Protein AF-0000000084686249 (afdb_homodimer)

Structure (mmCIF, N/CA/C/O backbone):
data_AF-0000000084686249-model_v1
#
loop_
_entity.id
_entity.type
_entity.pdbx_description
1 polymer '2-dehydropantoate 2-reductase'
#
loop_
_atom_site.group_PDB
_atom_site.id
_atom_site.type_symbol
_atom_site.label_atom_id
_atom_site.label_alt_id
_atom_site.label_comp_id
_atom_site.label_asym_id
_atom_site.label_entity_id
_atom_site.label_seq_id
_atom_site.pdbx_PDB_ins_code
_atom_site.Cartn_x
_atom_site.Cartn_y
_atom_site.Cartn_z
_atom_site.occupancy
_atom_site.B_iso_or_equiv
_atom_site.auth_seq_id
_atom_site.auth_comp_id
_atom_site.auth_asym_id
_atom_site.auth_atom_id
_atom_site.pdbx_PDB_model_num
ATOM 1 N N . MET A 1 1 ? 4.559 -44.531 -16.328 1 97.12 1 MET A N 1
ATOM 2 C CA . MET A 1 1 ? 3.85 -43.531 -17.141 1 97.12 1 MET A CA 1
ATOM 3 C C . MET A 1 1 ? 4.832 -42.594 -17.812 1 97.12 1 MET A C 1
ATOM 5 O O . MET A 1 1 ? 6.004 -42.531 -17.453 1 97.12 1 MET A O 1
ATOM 9 N N . ASN A 1 2 ? 4.344 -41.938 -18.828 1 98.12 2 ASN A N 1
ATOM 10 C CA . ASN A 1 2 ? 5.156 -41 -19.578 1 98.12 2 ASN A CA 1
ATOM 11 C C . ASN A 1 2 ? 4.703 -39.562 -19.344 1 98.12 2 ASN A C 1
ATOM 13 O O . ASN A 1 2 ? 3.553 -39.188 -19.609 1 98.12 2 ASN A O 1
ATOM 17 N N . PHE A 1 3 ? 5.68 -38.75 -18.844 1 98.69 3 PHE A N 1
ATOM 18 C CA . PHE A 1 3 ? 5.359 -37.375 -18.453 1 98.69 3 PHE A CA 1
ATOM 19 C C . PHE A 1 3 ? 6.156 -36.375 -19.281 1 98.69 3 PHE A C 1
ATOM 21 O O . PHE A 1 3 ? 7.289 -36.656 -19.672 1 98.69 3 PHE A O 1
ATOM 28 N N . ALA A 1 4 ? 5.578 -35.25 -19.531 1 98.75 4 ALA A N 1
ATOM 29 C CA . ALA A 1 4 ? 6.289 -34.062 -19.922 1 98.75 4 ALA A CA 1
ATOM 30 C C . ALA A 1 4 ? 6.098 -32.938 -18.891 1 98.75 4 ALA A C 1
ATOM 32 O O . ALA A 1 4 ? 4.973 -32.656 -18.484 1 98.75 4 ALA A O 1
ATOM 33 N N . ILE A 1 5 ? 7.164 -32.375 -18.422 1 98.81 5 ILE A N 1
ATOM 34 C CA . ILE A 1 5 ? 7.125 -31.234 -17.531 1 98.81 5 ILE A CA 1
ATOM 35 C C . ILE A 1 5 ? 7.391 -29.953 -18.312 1 98.81 5 ILE A C 1
ATOM 37 O O . ILE A 1 5 ? 8.531 -29.672 -18.672 1 98.81 5 ILE A O 1
ATOM 41 N N . ILE A 1 6 ? 6.312 -29.188 -18.531 1 98.69 6 ILE A N 1
ATOM 42 C CA . ILE A 1 6 ? 6.426 -27.938 -19.281 1 98.69 6 ILE A CA 1
ATOM 43 C C . ILE A 1 6 ? 6.758 -26.797 -18.328 1 98.69 6 ILE A C 1
ATOM 45 O O . ILE A 1 6 ? 5.898 -26.359 -17.562 1 98.69 6 ILE A O 1
ATOM 49 N N . GLY A 1 7 ? 7.93 -26.297 -18.422 1 97.25 7 GLY A N 1
ATOM 50 C CA . GLY A 1 7 ? 8.438 -25.359 -17.422 1 97.25 7 GLY A CA 1
ATOM 51 C C . GLY A 1 7 ? 9.211 -26.031 -16.312 1 97.25 7 GLY A C 1
ATOM 52 O O . GLY A 1 7 ? 8.773 -26.047 -15.164 1 97.25 7 GLY A O 1
ATOM 53 N N . ALA A 1 8 ? 10.367 -26.469 -16.672 1 96.75 8 ALA A N 1
ATOM 54 C CA . ALA A 1 8 ? 11.203 -27.188 -15.703 1 96.75 8 ALA A CA 1
ATOM 55 C C . ALA A 1 8 ? 12.016 -26.219 -14.852 1 96.75 8 ALA A C 1
ATOM 57 O O . ALA A 1 8 ? 13.25 -26.25 -14.875 1 96.75 8 ALA A O 1
ATOM 58 N N . GLY A 1 9 ? 11.328 -25.469 -14.07 1 95.06 9 GLY A N 1
ATOM 59 C CA . GLY A 1 9 ? 11.961 -24.641 -13.055 1 95.06 9 GLY A CA 1
ATOM 60 C C . GLY A 1 9 ? 12.141 -25.359 -11.734 1 95.06 9 GLY A C 1
ATOM 61 O O . GLY A 1 9 ? 12.438 -26.562 -11.703 1 95.06 9 GLY A O 1
ATOM 62 N N . GLY A 1 10 ? 12.055 -24.625 -10.625 1 94.25 10 GLY A N 1
ATOM 63 C CA . GLY A 1 10 ? 12.211 -25.25 -9.32 1 94.25 10 GLY A CA 1
ATOM 64 C C . GLY A 1 10 ? 11.203 -26.344 -9.047 1 94.25 10 GLY A C 1
ATOM 65 O O . GLY A 1 10 ? 11.578 -27.484 -8.805 1 94.25 10 GLY A O 1
ATOM 66 N N . ILE A 1 11 ? 9.961 -26.016 -9.211 1 95.38 11 ILE A N 1
ATOM 67 C CA . ILE A 1 11 ? 8.867 -26.938 -8.914 1 95.38 11 ILE A CA 1
ATOM 68 C C . ILE A 1 11 ? 8.883 -28.078 -9.914 1 95.38 11 ILE A C 1
ATOM 70 O O . ILE A 1 11 ? 8.852 -29.25 -9.523 1 95.38 11 ILE A O 1
ATOM 74 N N . GLY A 1 12 ? 9.008 -27.766 -11.125 1 97.94 12 GLY A N 1
ATOM 75 C CA . GLY A 1 12 ? 9 -28.797 -12.164 1 97.94 12 GLY A CA 1
ATOM 76 C C . GLY A 1 12 ? 10.141 -29.781 -12.023 1 97.94 12 GLY A C 1
ATOM 77 O O . GLY A 1 12 ? 9.938 -31 -12.164 1 97.94 12 GLY A O 1
ATOM 78 N N . CYS A 1 13 ? 11.273 -29.281 -11.695 1 98.25 13 CYS A N 1
ATOM 79 C CA . CYS A 1 13 ? 12.445 -30.141 -11.578 1 98.25 13 CYS A CA 1
ATOM 80 C C . CYS A 1 13 ? 12.328 -31.062 -10.367 1 98.25 13 CYS A C 1
ATOM 82 O O . CYS A 1 13 ? 12.766 -32.219 -10.414 1 98.25 13 CYS A O 1
ATOM 84 N N . TYR A 1 14 ? 11.773 -30.547 -9.32 1 97.94 14 TYR A N 1
ATOM 85 C CA . TYR A 1 14 ? 11.602 -31.391 -8.141 1 97.94 14 TYR A CA 1
ATOM 86 C C . TYR A 1 14 ? 10.695 -32.562 -8.445 1 97.94 14 TYR A C 1
ATOM 88 O O . TYR A 1 14 ? 11.055 -33.719 -8.18 1 97.94 14 TYR A O 1
ATOM 96 N N . TYR A 1 15 ? 9.586 -32.312 -8.992 1 98.44 15 TYR A N 1
ATOM 97 C CA . TYR A 1 15 ? 8.641 -33.375 -9.273 1 98.44 15 TYR A CA 1
ATOM 98 C C . TYR A 1 15 ? 9.18 -34.312 -10.352 1 98.44 15 TYR A C 1
ATOM 100 O O . TYR A 1 15 ? 8.953 -35.531 -10.289 1 98.44 15 TYR A O 1
ATOM 108 N N . ALA A 1 16 ? 9.875 -33.75 -11.336 1 98.69 16 ALA A N 1
ATOM 109 C CA . ALA A 1 16 ? 10.516 -34.594 -12.344 1 98.69 16 ALA A CA 1
ATOM 110 C C . ALA A 1 16 ? 11.5 -35.562 -11.711 1 98.69 16 ALA A C 1
ATOM 112 O O . ALA A 1 16 ? 11.508 -36.75 -12.039 1 98.69 16 ALA A O 1
ATOM 113 N N . ALA A 1 17 ? 12.297 -35.062 -10.828 1 98.62 17 ALA A N 1
ATOM 114 C CA . ALA A 1 17 ? 13.305 -35.875 -10.164 1 98.62 17 ALA A CA 1
ATOM 115 C C . ALA A 1 17 ? 12.656 -37.031 -9.414 1 98.62 17 ALA A C 1
ATOM 117 O O . ALA A 1 17 ? 13.125 -38.188 -9.492 1 98.62 17 ALA A O 1
ATOM 118 N N . ARG A 1 18 ? 11.609 -36.75 -8.703 1 98.56 18 ARG A N 1
ATOM 119 C CA . ARG A 1 18 ? 10.883 -37.781 -7.957 1 98.56 18 ARG A CA 1
ATOM 120 C C . ARG A 1 18 ? 10.328 -38.844 -8.898 1 98.56 18 ARG A C 1
ATOM 122 O O . ARG A 1 18 ? 10.453 -40.031 -8.633 1 98.56 18 ARG A O 1
ATOM 129 N N . LEU A 1 19 ? 9.742 -38.438 -9.969 1 98.69 19 LEU A N 1
ATOM 130 C CA . LEU A 1 19 ? 9.133 -39.344 -10.922 1 98.69 19 LEU A CA 1
ATOM 131 C C . LEU A 1 19 ? 10.188 -40.219 -11.609 1 98.69 19 LEU A C 1
ATOM 133 O O . LEU A 1 19 ? 10.008 -41.406 -11.773 1 98.69 19 LEU A O 1
ATOM 137 N N . ILE A 1 20 ? 11.273 -39.562 -11.984 1 98.62 20 ILE A N 1
ATOM 138 C CA . ILE A 1 20 ? 12.367 -40.281 -12.641 1 98.62 20 ILE A CA 1
ATOM 139 C C . ILE A 1 20 ? 12.922 -41.344 -11.688 1 98.62 20 ILE A C 1
ATOM 141 O O . ILE A 1 20 ? 13.141 -42.5 -12.094 1 98.62 20 ILE A O 1
ATOM 145 N N . GLN A 1 21 ? 13.062 -40.938 -10.5 1 97.5 21 GLN A N 1
ATOM 146 C CA . GLN A 1 21 ? 13.586 -41.875 -9.508 1 97.5 21 GLN A CA 1
ATOM 147 C C . GLN A 1 21 ? 12.648 -43.062 -9.32 1 97.5 21 GLN A C 1
ATOM 149 O O . GLN A 1 21 ? 13.086 -44.156 -9.008 1 97.5 21 GLN A O 1
ATOM 154 N N . ALA A 1 22 ? 11.398 -42.875 -9.453 1 97.75 22 ALA A N 1
ATOM 155 C CA . ALA A 1 22 ? 10.398 -43.906 -9.305 1 97.75 22 ALA A CA 1
ATOM 156 C C . ALA A 1 22 ? 10.312 -44.781 -10.57 1 97.75 22 ALA A C 1
ATOM 158 O O . ALA A 1 22 ? 9.531 -45.719 -10.633 1 97.75 22 ALA A O 1
ATOM 159 N N . GLY A 1 23 ? 11.062 -44.406 -11.609 1 97.81 23 GLY A N 1
ATOM 160 C CA . GLY A 1 23 ? 11.141 -45.25 -12.805 1 97.81 23 GLY A CA 1
ATOM 161 C C . GLY A 1 23 ? 10.227 -44.75 -13.914 1 97.81 23 GLY A C 1
ATOM 162 O O . GLY A 1 23 ? 10.078 -45.438 -14.938 1 97.81 23 GLY A O 1
ATOM 163 N N . GLU A 1 24 ? 9.633 -43.625 -13.727 1 98.38 24 GLU A N 1
ATOM 164 C CA . GLU A 1 24 ? 8.75 -43.094 -14.758 1 98.38 24 GLU A CA 1
ATOM 165 C C . GLU A 1 24 ? 9.555 -42.406 -15.859 1 98.38 24 GLU A C 1
ATOM 167 O O . GLU A 1 24 ? 10.703 -42 -15.641 1 98.38 24 GLU A O 1
ATOM 172 N N . SER A 1 25 ? 9.023 -42.344 -17.016 1 98.38 25 SER A N 1
ATOM 173 C CA . SER A 1 25 ? 9.625 -41.625 -18.141 1 98.38 25 SER A CA 1
ATOM 174 C C . SER A 1 25 ? 9.227 -40.156 -18.109 1 98.38 25 SER A C 1
ATOM 176 O O . SER A 1 25 ? 8.039 -39.812 -18.125 1 98.38 25 SER A O 1
ATOM 178 N N . VAL A 1 26 ? 10.25 -39.281 -18.031 1 98.81 26 VAL A N 1
ATOM 179 C CA . VAL A 1 26 ? 9.961 -37.844 -17.906 1 98.81 26 VAL A CA 1
ATOM 180 C C . VAL A 1 26 ? 10.797 -37.062 -18.906 1 98.81 26 VAL A C 1
ATOM 182 O O . VAL A 1 26 ? 12.008 -37.25 -19.016 1 98.81 26 VAL A O 1
ATOM 185 N N . THR A 1 27 ? 10.156 -36.219 -19.672 1 98.75 27 THR A N 1
ATOM 186 C CA . THR A 1 27 ? 10.836 -35.188 -20.469 1 98.75 27 THR A CA 1
ATOM 187 C C . THR A 1 27 ? 10.68 -33.812 -19.844 1 98.75 27 THR A C 1
ATOM 189 O O . THR A 1 27 ? 9.57 -33.406 -19.516 1 98.75 27 THR A O 1
ATOM 192 N N . LEU A 1 28 ? 11.805 -33.125 -19.672 1 98.81 28 LEU A N 1
ATOM 193 C CA . LEU A 1 28 ? 11.805 -31.781 -19.109 1 98.81 28 LEU A CA 1
ATOM 194 C C . LEU A 1 28 ? 11.891 -30.734 -20.219 1 98.81 28 LEU A C 1
ATOM 196 O O . LEU A 1 28 ? 12.773 -30.812 -21.078 1 98.81 28 LEU A O 1
ATOM 200 N N . VAL A 1 29 ? 10.961 -29.828 -20.25 1 98.81 29 VAL A N 1
ATOM 201 C CA . VAL A 1 29 ? 10.977 -28.734 -21.203 1 98.81 29 VAL A CA 1
ATOM 202 C C . VAL A 1 29 ? 11.438 -27.453 -20.516 1 98.81 29 VAL A C 1
ATOM 204 O O . VAL A 1 29 ? 10.828 -27.016 -19.547 1 98.81 29 VAL A O 1
ATOM 207 N N . ALA A 1 30 ? 12.469 -26.922 -20.969 1 98.25 30 ALA A N 1
ATOM 208 C CA . ALA A 1 30 ? 13.102 -25.75 -20.359 1 98.25 30 ALA A CA 1
ATOM 209 C C . ALA A 1 30 ? 13.727 -24.844 -21.422 1 98.25 30 ALA A C 1
ATOM 211 O O . ALA A 1 30 ? 13.492 -25.047 -22.625 1 98.25 30 ALA A O 1
ATOM 212 N N . ARG A 1 31 ? 14.328 -23.812 -21 1 96.81 31 ARG A N 1
ATOM 213 C CA . ARG A 1 31 ? 14.953 -22.875 -21.922 1 96.81 31 ARG A CA 1
ATOM 214 C C . ARG A 1 31 ? 16.219 -22.266 -21.328 1 96.81 31 ARG A C 1
ATOM 216 O O . ARG A 1 31 ? 16.516 -22.484 -20.141 1 96.81 31 ARG A O 1
ATOM 223 N N . GLY A 1 32 ? 17.031 -21.688 -22.156 1 96.56 32 GLY A N 1
ATOM 224 C CA . GLY A 1 32 ? 18.172 -20.875 -21.719 1 96.56 32 GLY A CA 1
ATOM 225 C C . GLY A 1 32 ? 19.281 -21.688 -21.094 1 96.56 32 GLY A C 1
ATOM 226 O O . GLY A 1 32 ? 19.531 -22.828 -21.5 1 96.56 32 GLY A O 1
ATOM 227 N N . ALA A 1 33 ? 19.953 -21.062 -20.109 1 97.38 33 ALA A N 1
ATOM 228 C CA . ALA A 1 33 ? 21.109 -21.656 -19.469 1 97.38 33 ALA A CA 1
ATOM 229 C C . ALA A 1 33 ? 20.734 -22.906 -18.703 1 97.38 33 ALA A C 1
ATOM 231 O O . ALA A 1 33 ? 21.516 -23.859 -18.609 1 97.38 33 ALA A O 1
ATOM 232 N N . HIS A 1 34 ? 19.562 -22.844 -18.234 1 97.62 34 HIS A N 1
ATOM 233 C CA . HIS A 1 34 ? 19.094 -23.984 -17.453 1 97.62 34 HIS A CA 1
ATOM 234 C C . HIS A 1 34 ? 18.891 -25.203 -18.344 1 97.62 34 HIS A C 1
ATOM 236 O O . HIS A 1 34 ? 19.266 -26.312 -17.953 1 97.62 34 HIS A O 1
ATOM 242 N N . LEU A 1 35 ? 18.344 -25.047 -19.531 1 98.5 35 LEU A N 1
ATOM 243 C CA . LEU A 1 35 ? 18.203 -26.125 -20.5 1 98.5 35 LEU A CA 1
ATOM 244 C C . LEU A 1 35 ? 19.578 -26.672 -20.906 1 98.5 35 LEU A C 1
ATOM 246 O O . LEU A 1 35 ? 19.781 -27.891 -20.922 1 98.5 35 LEU A O 1
ATOM 250 N N . GLN A 1 36 ? 20.422 -25.734 -21.141 1 98.56 36 GLN A N 1
ATOM 251 C CA . GLN A 1 36 ? 21.75 -26.125 -21.578 1 98.56 36 GLN A CA 1
ATOM 252 C C . GLN A 1 36 ? 22.469 -26.953 -20.516 1 98.56 36 GLN A C 1
ATOM 254 O O . GLN A 1 36 ? 23.109 -27.953 -20.812 1 98.56 36 GLN A O 1
ATOM 259 N N . ALA A 1 37 ? 22.281 -26.5 -19.344 1 98.5 37 ALA A N 1
ATOM 260 C CA . ALA A 1 37 ? 22.922 -27.203 -18.234 1 98.5 37 ALA A CA 1
ATOM 261 C C . ALA A 1 37 ? 22.359 -28.609 -18.078 1 98.5 37 ALA A C 1
ATOM 263 O O . ALA A 1 37 ? 23.109 -29.578 -17.859 1 98.5 37 ALA A O 1
ATOM 264 N N . MET A 1 38 ? 21.094 -28.766 -18.172 1 98.56 38 MET A N 1
ATOM 265 C CA . MET A 1 38 ? 20.453 -30.078 -18.016 1 98.56 38 MET A CA 1
ATOM 266 C C . MET A 1 38 ? 20.859 -31.016 -19.141 1 98.56 38 MET A C 1
ATOM 268 O O . MET A 1 38 ? 21.047 -32.219 -18.922 1 98.56 38 MET A O 1
ATOM 272 N N . GLN A 1 39 ? 21.062 -30.484 -20.312 1 98.31 39 GLN A N 1
ATOM 273 C CA . GLN A 1 39 ? 21.453 -31.297 -21.469 1 98.31 39 GLN A CA 1
ATOM 274 C C . GLN A 1 39 ? 22.922 -31.734 -21.344 1 98.31 39 GLN A C 1
ATOM 276 O O . GLN A 1 39 ? 23.281 -32.844 -21.781 1 98.31 39 GLN A O 1
ATOM 281 N N . GLY A 1 40 ? 23.703 -30.938 -20.766 1 97.88 40 GLY A N 1
ATOM 282 C CA . GLY A 1 40 ? 25.141 -31.188 -20.703 1 97.88 40 GLY A CA 1
ATOM 283 C C . GLY A 1 40 ? 25.547 -31.938 -19.453 1 97.88 40 GLY A C 1
ATOM 284 O O . GLY A 1 40 ? 26.297 -32.938 -19.531 1 97.88 40 GLY A O 1
ATOM 285 N N . GLN A 1 41 ? 25.016 -31.469 -18.297 1 97.25 41 GLN A N 1
ATOM 286 C CA . GLN A 1 41 ? 25.531 -31.938 -17.016 1 97.25 41 GLN A CA 1
ATOM 287 C C . GLN A 1 41 ? 24.469 -32.719 -16.25 1 97.25 41 GLN A C 1
ATOM 289 O O . GLN A 1 41 ? 24.766 -33.375 -15.242 1 97.25 41 GLN A O 1
ATOM 294 N N . GLY A 1 42 ? 23.312 -32.656 -16.766 1 98.38 42 GLY A N 1
ATOM 295 C CA . GLY A 1 42 ? 22.219 -33.312 -16.047 1 98.38 42 GLY A CA 1
ATOM 296 C C . GLY A 1 42 ? 21.531 -32.375 -15.055 1 98.38 42 GLY A C 1
ATOM 297 O O . GLY A 1 42 ? 21.672 -31.156 -15.148 1 98.38 42 GLY A O 1
ATOM 298 N N . LEU A 1 43 ? 20.719 -32.969 -14.227 1 98.75 43 LEU A N 1
ATOM 299 C CA . LEU A 1 43 ? 19.953 -32.219 -13.227 1 98.75 43 LEU A CA 1
ATOM 300 C C . LEU A 1 43 ? 20.312 -32.688 -11.82 1 98.75 43 LEU A C 1
ATOM 302 O O . LEU A 1 43 ? 20.453 -33.875 -11.562 1 98.75 43 LEU A O 1
ATOM 306 N N . GLU A 1 44 ? 20.609 -31.719 -11.023 1 98.69 44 GLU A N 1
ATOM 307 C CA . GLU A 1 44 ? 20.812 -31.938 -9.594 1 98.69 44 GLU A CA 1
ATOM 308 C C . GLU A 1 44 ? 19.688 -31.312 -8.773 1 98.69 44 GLU A C 1
ATOM 310 O O . GLU A 1 44 ? 19.375 -30.141 -8.945 1 98.69 44 GLU A O 1
ATOM 315 N N . VAL A 1 45 ? 19 -32.125 -7.984 1 98.25 45 VAL A N 1
ATOM 316 C CA . VAL A 1 45 ? 17.969 -31.641 -7.09 1 98.25 45 VAL A CA 1
ATOM 317 C C . VAL A 1 45 ? 18.312 -32 -5.645 1 98.25 45 VAL A C 1
ATOM 319 O O . VAL A 1 45 ? 18.531 -33.188 -5.324 1 98.25 45 VAL A O 1
ATOM 322 N N . LYS A 1 46 ? 18.375 -30.953 -4.852 1 97 46 LYS A N 1
ATOM 323 C CA . LYS A 1 46 ? 18.688 -31.141 -3.439 1 97 46 LYS A CA 1
ATOM 324 C C . LYS A 1 46 ? 17.453 -30.938 -2.57 1 97 46 LYS A C 1
ATOM 326 O O . LYS A 1 46 ? 16.75 -29.922 -2.693 1 97 46 LYS A O 1
ATOM 331 N N . HIS A 1 47 ? 17.156 -31.875 -1.763 1 95.44 47 HIS A N 1
ATOM 332 C CA . HIS A 1 47 ? 16.078 -31.906 -0.795 1 95.44 47 HIS A CA 1
ATOM 333 C C . HIS A 1 47 ? 16.391 -32.844 0.368 1 95.44 47 HIS A C 1
ATOM 335 O O . HIS A 1 47 ? 17.172 -33.781 0.215 1 95.44 47 HIS A O 1
ATOM 341 N N . ALA A 1 48 ? 15.898 -32.531 1.539 1 93.62 48 ALA A N 1
ATOM 342 C CA . ALA A 1 48 ? 16.172 -33.344 2.723 1 93.62 48 ALA A CA 1
ATOM 343 C C . ALA A 1 48 ? 15.875 -34.812 2.463 1 93.62 48 ALA A C 1
ATOM 345 O O . ALA A 1 48 ? 16.578 -35.719 2.963 1 93.62 48 ALA A O 1
ATOM 346 N N . GLU A 1 49 ? 14.906 -35.062 1.636 1 94.19 49 GLU A N 1
ATOM 347 C CA . GLU A 1 49 ? 14.469 -36.438 1.418 1 94.19 49 GLU A CA 1
ATOM 348 C C . GLU A 1 49 ? 14.727 -36.875 -0.018 1 94.19 49 GLU A C 1
ATOM 350 O O . GLU A 1 49 ? 14.156 -37.875 -0.485 1 94.19 49 GLU A O 1
ATOM 355 N N . LEU A 1 50 ? 15.5 -36.125 -0.691 1 93.38 50 LEU A N 1
ATOM 356 C CA . LEU A 1 50 ? 15.781 -36.469 -2.086 1 93.38 50 LEU A CA 1
ATOM 357 C C . LEU A 1 50 ? 17.172 -35.969 -2.488 1 93.38 50 LEU A C 1
ATOM 359 O O . LEU A 1 50 ? 17.516 -34.812 -2.281 1 93.38 50 LEU A O 1
ATOM 363 N N . VAL A 1 51 ? 17.984 -36.844 -2.928 1 93.06 51 VAL A N 1
ATOM 364 C CA . VAL A 1 51 ? 19.234 -36.469 -3.59 1 93.06 51 VAL A CA 1
ATOM 365 C C . VAL A 1 51 ? 19.219 -37 -5.023 1 93.06 51 VAL A C 1
ATOM 367 O O . VAL A 1 51 ? 19.266 -38.219 -5.254 1 93.06 51 VAL A O 1
ATOM 370 N N . PHE A 1 52 ? 19.172 -36.156 -5.906 1 97.88 52 PHE A N 1
ATOM 371 C CA . PHE A 1 52 ? 19.062 -36.5 -7.32 1 97.88 52 PHE A CA 1
ATOM 372 C C . PHE A 1 52 ? 20.172 -35.844 -8.125 1 97.88 52 PHE A C 1
ATOM 374 O O . PHE A 1 52 ? 20.328 -34.625 -8.07 1 97.88 52 PHE A O 1
ATOM 381 N N . ASN A 1 53 ? 20.922 -36.562 -8.781 1 98.12 53 ASN A N 1
ATOM 382 C CA . ASN A 1 53 ? 22 -36.062 -9.641 1 98.12 53 ASN A CA 1
ATOM 383 C C . ASN A 1 53 ? 22.266 -37.031 -10.805 1 98.12 53 ASN A C 1
ATOM 385 O O . ASN A 1 53 ? 23.047 -37.969 -10.688 1 98.12 53 ASN A O 1
ATOM 389 N N . GLN A 1 54 ? 21.641 -36.812 -11.922 1 97.69 54 GLN A N 1
ATOM 390 C CA . GLN A 1 54 ? 21.797 -37.688 -13.078 1 97.69 54 GLN A CA 1
ATOM 391 C C . GLN A 1 54 ? 21.422 -36.969 -14.375 1 97.69 54 GLN A C 1
ATOM 393 O O . GLN A 1 54 ? 20.922 -35.844 -14.344 1 97.69 54 GLN A O 1
ATOM 398 N N . GLN A 1 55 ? 21.703 -37.656 -15.438 1 98.06 55 GLN A N 1
ATOM 399 C CA . GLN A 1 55 ? 21.297 -37.188 -16.75 1 98.06 55 GLN A CA 1
ATOM 400 C C . GLN A 1 55 ? 19.781 -37.219 -16.906 1 98.06 55 GLN A C 1
ATOM 402 O O . GLN A 1 55 ? 19.109 -38.094 -16.344 1 98.06 55 GLN A O 1
ATOM 407 N N . VAL A 1 56 ? 19.234 -36.281 -17.625 1 98.69 56 VAL A N 1
ATOM 408 C CA . VAL A 1 56 ? 17.797 -36.188 -17.844 1 98.69 56 VAL A CA 1
ATOM 409 C C . VAL A 1 56 ? 17.516 -35.906 -19.312 1 98.69 56 VAL A C 1
ATOM 411 O O . VAL A 1 56 ? 18.406 -35.406 -20.031 1 98.69 56 VAL A O 1
ATOM 414 N N . SER A 1 57 ? 16.375 -36.25 -19.734 1 98.5 57 SER A N 1
ATOM 415 C CA . SER A 1 57 ? 15.891 -35.812 -21.047 1 98.5 57 SER A CA 1
ATOM 416 C C . SER A 1 57 ? 15.32 -34.406 -20.984 1 98.5 57 SER A C 1
ATOM 418 O O . SER A 1 57 ? 14.25 -34.188 -20.406 1 98.5 57 SER A O 1
ATOM 420 N N . ALA A 1 58 ? 16.031 -33.438 -21.531 1 98.75 58 ALA A N 1
ATOM 421 C CA . ALA A 1 58 ? 15.617 -32.031 -21.516 1 98.75 58 ALA A CA 1
ATOM 422 C C . ALA A 1 58 ? 15.625 -31.438 -22.922 1 98.75 58 ALA A C 1
ATOM 424 O O . ALA A 1 58 ? 16.547 -31.688 -23.703 1 98.75 58 ALA A O 1
ATOM 425 N N . VAL A 1 59 ? 14.594 -30.734 -23.266 1 98.69 59 VAL A N 1
ATOM 426 C CA . VAL A 1 59 ? 14.508 -30.156 -24.609 1 98.69 59 VAL A CA 1
ATOM 427 C C . VAL A 1 59 ? 13.828 -28.797 -24.547 1 98.69 59 VAL A C 1
ATOM 429 O O . VAL A 1 59 ? 13.219 -28.453 -23.531 1 98.69 59 VAL A O 1
ATOM 432 N N . SER A 1 60 ? 13.938 -28.016 -25.578 1 98.62 60 SER A N 1
ATOM 433 C CA . SER A 1 60 ? 13.195 -26.766 -25.703 1 98.62 60 SER A CA 1
ATOM 434 C C . SER A 1 60 ? 11.734 -27.016 -26.062 1 98.62 60 SER A C 1
ATOM 436 O O . SER A 1 60 ? 11.383 -28.094 -26.531 1 98.62 60 SER A O 1
ATOM 438 N N . LEU A 1 61 ? 10.914 -26.031 -25.828 1 98.5 61 LEU 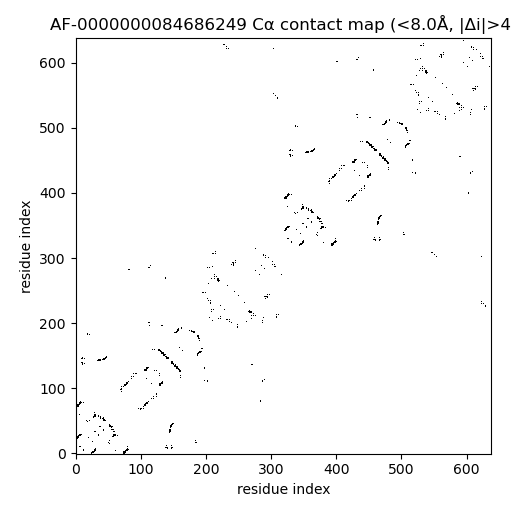A N 1
ATOM 439 C CA . LEU A 1 61 ? 9.492 -26.172 -26.125 1 98.5 61 LEU A CA 1
ATOM 440 C C . LEU A 1 61 ? 9.266 -26.438 -27.594 1 98.5 61 LEU A C 1
ATOM 442 O O . LEU A 1 61 ? 8.477 -27.328 -27.969 1 98.5 61 LEU A O 1
ATOM 446 N N . ASP A 1 62 ? 9.969 -25.734 -28.438 1 97.88 62 ASP A N 1
ATOM 447 C CA . ASP A 1 62 ? 9.836 -25.906 -29.875 1 97.88 62 ASP A CA 1
ATOM 448 C C . ASP A 1 62 ? 10.227 -27.328 -30.281 1 97.88 62 ASP A C 1
ATOM 450 O O . ASP A 1 62 ? 9.523 -27.969 -31.062 1 97.88 62 ASP A O 1
ATOM 454 N N . LYS A 1 63 ? 11.328 -27.719 -29.781 1 98.19 63 LYS A N 1
ATOM 455 C CA . LYS A 1 63 ? 11.797 -29.062 -30.109 1 98.19 63 LYS A CA 1
ATOM 456 C C . LYS A 1 63 ? 10.828 -30.125 -29.594 1 98.19 63 LYS A C 1
ATOM 458 O O . LYS A 1 63 ? 10.633 -31.156 -30.234 1 98.19 63 LYS A O 1
ATOM 463 N N . TRP A 1 64 ? 10.32 -29.906 -28.453 1 98.25 64 TRP A N 1
ATOM 464 C CA . TRP A 1 64 ? 9.352 -30.844 -27.891 1 98.25 64 TRP A CA 1
ATOM 465 C C . TRP A 1 64 ? 8.141 -30.984 -28.797 1 98.25 64 TRP A C 1
ATOM 467 O O . TRP A 1 64 ? 7.727 -32.125 -29.109 1 98.25 64 TRP A O 1
ATOM 477 N N . PHE A 1 65 ? 7.605 -29.891 -29.297 1 97.69 65 PHE A N 1
ATOM 478 C CA . PHE A 1 65 ? 6.461 -29.922 -30.203 1 97.69 65 PHE A CA 1
ATOM 479 C C . PHE A 1 65 ? 6.812 -30.656 -31.484 1 97.69 65 PHE A C 1
ATOM 481 O O . PHE A 1 65 ? 5.957 -31.297 -32.094 1 97.69 65 PHE A O 1
ATOM 488 N N . GLU A 1 66 ? 8.039 -30.562 -31.844 1 97.06 66 GLU A N 1
ATOM 489 C CA . GLU A 1 66 ? 8.484 -31.141 -33.094 1 97.06 66 GLU A CA 1
ATOM 490 C C . GLU A 1 66 ? 8.68 -32.656 -32.969 1 97.06 66 GLU A C 1
ATOM 492 O O . GLU A 1 66 ? 8.406 -33.406 -33.906 1 97.06 66 GLU A O 1
ATOM 497 N N . THR A 1 67 ? 9.07 -33.062 -31.812 1 96.94 67 THR A N 1
ATOM 498 C CA . THR A 1 67 ? 9.609 -34.438 -31.75 1 96.94 67 THR A CA 1
ATOM 499 C C . THR A 1 67 ? 8.68 -35.344 -30.953 1 96.94 67 THR A C 1
ATOM 501 O O . THR A 1 67 ? 8.805 -36.562 -31 1 96.94 67 THR A O 1
ATOM 504 N N . THR A 1 68 ? 7.785 -34.812 -30.266 1 95.94 68 THR A N 1
ATOM 505 C CA . THR A 1 68 ? 6.914 -35.594 -29.406 1 95.94 68 THR A CA 1
ATOM 506 C C . THR A 1 68 ? 5.539 -35.781 -30.047 1 95.94 68 THR A C 1
ATOM 508 O O . THR A 1 68 ? 5.051 -34.875 -30.734 1 95.94 68 THR A O 1
ATOM 511 N N . ARG A 1 69 ? 4.941 -36.938 -29.75 1 94.62 69 ARG A N 1
ATOM 512 C CA . ARG A 1 69 ? 3.568 -37.219 -30.156 1 94.62 69 ARG A CA 1
ATOM 513 C C . ARG A 1 69 ? 2.672 -37.438 -28.938 1 94.62 69 ARG A C 1
ATOM 515 O O . ARG A 1 69 ? 3.111 -38.031 -27.938 1 94.62 69 ARG A O 1
ATOM 522 N N . PRO A 1 70 ? 1.396 -37.062 -29.094 1 94.44 70 PRO A N 1
ATOM 523 C CA . PRO A 1 70 ? 0.487 -37.188 -27.953 1 94.44 70 PRO A CA 1
ATOM 524 C C . PRO A 1 70 ? 0.362 -38.625 -27.453 1 94.44 70 PRO A C 1
ATOM 526 O O . PRO A 1 70 ? 0.181 -38.844 -26.25 1 94.44 70 PRO A O 1
ATOM 529 N N . GLU A 1 71 ? 0.497 -39.562 -28.312 1 92 71 GLU A N 1
ATOM 530 C CA . GLU A 1 71 ? 0.319 -40.938 -27.953 1 92 71 GLU A CA 1
ATOM 531 C C . GLU A 1 71 ? 1.462 -41.438 -27.062 1 92 71 GLU A C 1
ATOM 533 O O . GLU A 1 71 ? 1.35 -42.469 -26.422 1 92 71 GLU A O 1
ATOM 538 N N . GLN A 1 72 ? 2.506 -40.656 -27.031 1 93.94 72 GLN A N 1
ATOM 539 C CA . GLN A 1 72 ? 3.68 -41.031 -26.25 1 93.94 72 GLN A CA 1
ATOM 540 C C . GLN A 1 72 ? 3.574 -40.531 -24.812 1 93.94 72 GLN A C 1
ATOM 542 O O . GLN A 1 72 ? 4.445 -40.812 -23.984 1 93.94 72 GLN A O 1
ATOM 547 N N . LEU A 1 73 ? 2.492 -39.844 -24.547 1 96.75 73 LEU A N 1
ATOM 548 C CA . LEU A 1 73 ? 2.387 -39.188 -23.25 1 96.75 73 LEU A CA 1
ATOM 549 C C . LEU A 1 73 ? 1.139 -39.625 -22.5 1 96.75 73 LEU A C 1
ATOM 551 O O . LEU A 1 73 ? 0.1 -39.875 -23.125 1 96.75 73 LEU A O 1
ATOM 555 N N . ASP A 1 74 ? 1.305 -39.719 -21.219 1 97.25 74 ASP A N 1
ATOM 556 C CA . ASP A 1 74 ? 0.152 -39.906 -20.344 1 97.25 74 ASP A CA 1
ATOM 557 C C . ASP A 1 74 ? -0.286 -38.594 -19.703 1 97.25 74 ASP A C 1
ATOM 559 O O . ASP A 1 74 ? -1.482 -38.344 -19.562 1 97.25 74 ASP A O 1
ATOM 563 N N . VAL A 1 75 ? 0.672 -37.781 -19.297 1 98.44 75 VAL A N 1
ATOM 564 C CA . VAL A 1 75 ? 0.36 -36.531 -18.578 1 98.44 75 VAL A CA 1
ATOM 565 C C . VAL A 1 75 ? 1.328 -35.438 -19 1 98.44 75 VAL A C 1
ATOM 567 O O . VAL A 1 75 ? 2.539 -35.656 -19.062 1 98.44 75 VAL A O 1
ATOM 570 N N . ILE A 1 76 ? 0.812 -34.281 -19.297 1 98.69 76 ILE A N 1
ATOM 571 C CA . ILE A 1 76 ? 1.561 -33.031 -19.453 1 98.69 76 ILE A CA 1
ATOM 572 C C . ILE A 1 76 ? 1.406 -32.188 -18.203 1 98.69 76 ILE A C 1
ATOM 574 O O . ILE A 1 76 ? 0.314 -31.688 -17.906 1 98.69 76 ILE A O 1
ATOM 578 N N . VAL A 1 77 ? 2.486 -32 -17.469 1 98.81 77 VAL A N 1
ATOM 579 C CA . VAL A 1 77 ? 2.463 -31.188 -16.25 1 98.81 77 VAL A CA 1
ATOM 580 C C . VAL A 1 77 ? 2.936 -29.781 -16.578 1 98.81 77 VAL A C 1
ATOM 582 O O . VAL A 1 77 ? 4.07 -29.578 -17.016 1 98.81 77 VAL A O 1
ATOM 585 N N . VAL A 1 78 ? 2.039 -28.844 -16.344 1 98.75 78 VAL A N 1
ATOM 586 C CA . VAL A 1 78 ? 2.338 -27.453 -16.656 1 98.75 78 VAL A CA 1
ATOM 587 C C . VAL A 1 78 ? 2.832 -26.719 -15.414 1 98.75 78 VAL A C 1
ATOM 589 O O . VAL A 1 78 ? 2.088 -26.562 -14.438 1 98.75 78 VAL A O 1
ATOM 592 N N . CYS A 1 79 ? 4.074 -26.312 -15.477 1 97.62 79 CYS A N 1
ATOM 593 C CA . CYS A 1 79 ? 4.699 -25.609 -14.359 1 97.62 79 CYS A CA 1
ATOM 594 C C . CYS A 1 79 ? 5.234 -24.25 -14.797 1 97.62 79 CYS A C 1
ATOM 596 O O . CYS A 1 79 ? 6.152 -23.703 -14.18 1 97.62 79 CYS A O 1
ATOM 598 N N . LEU A 1 80 ? 4.668 -23.703 -15.859 1 95.56 80 LEU A N 1
ATOM 599 C CA . LEU A 1 80 ? 5.039 -22.375 -16.344 1 95.56 80 LEU A CA 1
ATOM 600 C C . LEU A 1 80 ? 4.531 -21.281 -15.414 1 95.56 80 LEU A C 1
ATOM 602 O O . LEU A 1 80 ? 3.586 -21.5 -14.648 1 95.56 80 LEU A O 1
ATOM 606 N N . LYS A 1 81 ? 5.156 -20.172 -15.492 1 91.44 81 LYS A N 1
ATOM 607 C CA . LYS A 1 81 ? 4.523 -19.016 -14.875 1 91.44 81 LYS A CA 1
ATOM 608 C C . LYS A 1 81 ? 3.166 -18.719 -15.508 1 91.44 81 LYS A C 1
ATOM 610 O O . LYS A 1 81 ? 3.004 -18.859 -16.719 1 91.44 81 LYS A O 1
ATOM 615 N N . SER A 1 82 ? 2.33 -18.25 -14.711 1 91.31 82 SER A N 1
ATOM 616 C CA . SER A 1 82 ? 0.921 -18.172 -15.086 1 91.31 82 SER A CA 1
ATOM 617 C C . SER A 1 82 ? 0.707 -17.234 -16.266 1 91.31 82 SER A C 1
ATOM 619 O O . SER A 1 82 ? -0.225 -17.422 -17.047 1 91.31 82 SER A O 1
ATOM 621 N N . MET A 1 83 ? 1.552 -16.25 -16.406 1 90.81 83 MET A N 1
ATOM 622 C CA . MET A 1 83 ? 1.382 -15.289 -17.5 1 90.81 83 MET A CA 1
ATOM 623 C C . MET A 1 83 ? 1.626 -15.953 -18.844 1 90.81 83 MET A C 1
ATOM 625 O O . MET A 1 83 ? 1.26 -15.406 -19.891 1 90.81 83 MET A O 1
ATOM 629 N N . GLN A 1 84 ? 2.141 -17.188 -18.875 1 93.56 84 GLN A N 1
ATOM 630 C CA . GLN A 1 84 ? 2.469 -17.891 -20.109 1 93.56 84 GLN A CA 1
ATOM 631 C C . GLN A 1 84 ? 1.4 -18.922 -20.453 1 93.56 84 GLN A C 1
ATOM 633 O O . GLN A 1 84 ? 1.459 -19.562 -21.5 1 93.56 84 GLN A O 1
ATOM 638 N N . THR A 1 85 ? 0.422 -19.047 -19.609 1 96.94 85 THR A N 1
ATOM 639 C CA . THR A 1 85 ? -0.538 -20.141 -19.719 1 96.94 85 THR A CA 1
ATOM 640 C C . THR A 1 85 ? -1.344 -20.031 -21 1 96.94 85 THR A C 1
ATOM 642 O 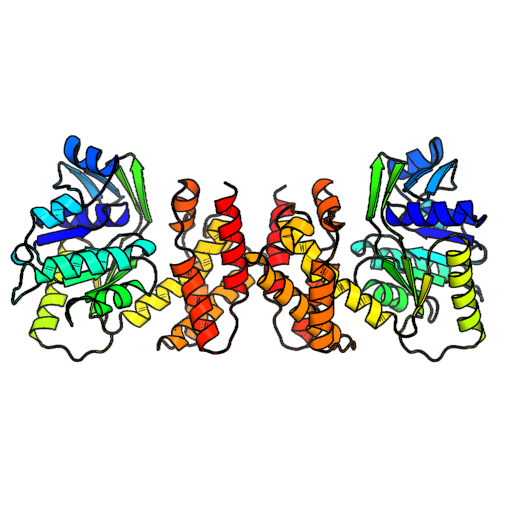O . THR A 1 85 ? -1.465 -21 -21.766 1 96.94 85 THR A O 1
ATOM 645 N N . ALA A 1 86 ? -1.825 -18.875 -21.328 1 96.56 86 ALA A N 1
ATOM 646 C CA . ALA A 1 86 ? -2.691 -18.688 -22.5 1 96.56 86 ALA A CA 1
ATOM 647 C C . ALA A 1 86 ? -1.943 -19 -23.781 1 96.56 86 ALA A C 1
ATOM 649 O O . ALA A 1 86 ? -2.477 -19.672 -24.672 1 96.56 86 ALA A O 1
ATOM 650 N N . GLY A 1 87 ? -0.737 -18.469 -23.891 1 97.38 87 GLY A N 1
ATOM 651 C CA . GLY A 1 87 ? 0.074 -18.75 -25.078 1 97.38 87 GLY A CA 1
ATOM 652 C C . GLY A 1 87 ? 0.385 -20.219 -25.25 1 97.38 87 GLY A C 1
ATOM 653 O O . GLY A 1 87 ? 0.255 -20.766 -26.359 1 97.38 87 GLY A O 1
ATOM 654 N N . PHE A 1 88 ? 0.746 -20.812 -24.172 1 98 88 PHE A N 1
ATOM 655 C CA . PHE A 1 88 ? 1.044 -22.25 -24.219 1 98 88 PHE A CA 1
ATOM 656 C C . PHE A 1 88 ? -0.194 -23.047 -24.609 1 98 88 PHE A C 1
ATOM 658 O O . PHE A 1 88 ? -0.111 -23.984 -25.406 1 98 88 PHE A O 1
ATOM 665 N N . ALA A 1 89 ? -1.329 -22.719 -24.047 1 98.19 89 ALA A N 1
ATOM 666 C CA . ALA A 1 89 ? -2.586 -23.406 -24.328 1 98.19 89 ALA A CA 1
ATOM 667 C C . ALA A 1 89 ? -2.891 -23.406 -25.812 1 98.19 89 ALA A C 1
ATOM 669 O O . ALA A 1 89 ? -3.281 -24.438 -26.375 1 98.19 89 ALA A O 1
ATOM 670 N N . ARG A 1 90 ? -2.691 -22.312 -26.438 1 98 90 ARG A N 1
ATOM 671 C CA . ARG A 1 90 ? -2.955 -22.203 -27.859 1 98 90 ARG A CA 1
ATOM 672 C C . ARG A 1 90 ? -1.994 -23.062 -28.672 1 98 90 ARG A C 1
ATOM 674 O O . ARG A 1 90 ? -2.402 -23.734 -29.625 1 98 90 ARG A O 1
ATOM 681 N N . GLN A 1 91 ? -0.758 -23.031 -28.266 1 98.06 91 GLN A N 1
ATOM 682 C CA . GLN A 1 91 ? 0.235 -23.859 -28.953 1 98.06 91 GLN A CA 1
ATOM 683 C C . GLN A 1 91 ? -0.08 -25.344 -28.766 1 98.06 91 GLN A C 1
ATOM 685 O O . GLN A 1 91 ? 0.046 -26.125 -29.719 1 98.06 91 GLN A O 1
ATOM 690 N N . LEU A 1 92 ? -0.459 -25.688 -27.625 1 97.94 92 LEU A N 1
ATOM 691 C CA . LEU A 1 92 ? -0.771 -27.078 -27.312 1 97.94 92 LEU A CA 1
ATOM 692 C C . LEU A 1 92 ? -1.982 -27.547 -28.109 1 97.94 92 LEU A C 1
ATOM 694 O O . LEU A 1 92 ? -1.992 -28.672 -28.625 1 97.94 92 LEU A O 1
ATOM 698 N N . ASP A 1 93 ? -2.957 -26.719 -28.141 1 96.75 93 ASP A N 1
ATOM 699 C CA . ASP A 1 93 ? -4.152 -27.031 -28.922 1 96.75 93 ASP A CA 1
ATOM 700 C C . ASP A 1 93 ? -3.805 -27.281 -30.391 1 96.75 93 ASP A C 1
ATOM 702 O O . ASP A 1 93 ? -4.266 -28.266 -30.984 1 96.75 93 ASP A O 1
ATOM 706 N N . ALA A 1 94 ? -3.051 -26.375 -30.969 1 96.5 94 ALA A N 1
ATOM 707 C CA . ALA A 1 94 ? -2.623 -26.516 -32.344 1 96.5 94 ALA A CA 1
ATOM 708 C C . ALA A 1 94 ? -1.853 -27.812 -32.562 1 96.5 94 ALA A C 1
ATOM 710 O O . ALA A 1 94 ? -2.014 -28.484 -33.562 1 96.5 94 ALA A O 1
ATOM 711 N N . TRP A 1 95 ? -1.021 -28.125 -31.625 1 96.56 95 TRP A N 1
ATOM 712 C CA . TRP A 1 95 ? -0.221 -29.344 -31.672 1 96.56 95 TRP A CA 1
ATOM 713 C C . TRP A 1 95 ? -1.11 -30.578 -31.594 1 96.56 95 TRP A C 1
ATOM 715 O O . TRP A 1 95 ? -0.921 -31.531 -32.375 1 96.56 95 TRP A O 1
ATOM 725 N N . LEU A 1 96 ? -2.08 -30.594 -30.734 1 95.44 96 LEU A N 1
ATOM 726 C CA . LEU A 1 96 ? -2.99 -31.734 -30.594 1 95.44 96 LEU A CA 1
ATOM 727 C C . LEU A 1 96 ? -3.797 -31.938 -31.875 1 95.44 96 LEU A C 1
ATOM 729 O O . LEU A 1 96 ? -4.051 -33.094 -32.25 1 95.44 96 LEU A O 1
ATOM 733 N N . LYS A 1 97 ? -4.188 -30.859 -32.469 1 94 97 LYS A N 1
ATOM 734 C CA . LYS A 1 97 ? -4.992 -30.938 -33.688 1 94 97 LYS A CA 1
ATOM 735 C C . LYS A 1 97 ? -4.199 -31.547 -34.844 1 94 97 LYS A C 1
ATOM 737 O O . LYS A 1 97 ? -4.773 -32.188 -35.719 1 94 97 LYS A O 1
ATOM 742 N N . LYS A 1 98 ? -2.938 -31.375 -34.75 1 94 98 LYS A N 1
ATOM 743 C CA . LYS A 1 98 ? -2.066 -31.938 -35.781 1 94 98 LYS A CA 1
ATOM 744 C C . LYS A 1 98 ? -1.881 -33.438 -35.562 1 94 98 LYS A C 1
ATOM 746 O O . LYS A 1 98 ? -1.453 -34.156 -36.469 1 94 98 LYS A O 1
ATOM 751 N N . HIS A 1 99 ? -2.24 -33.875 -34.375 1 90.06 99 HIS A N 1
ATOM 752 C CA . HIS A 1 99 ? -2.084 -35.281 -34.031 1 90.06 99 HIS A CA 1
ATOM 753 C C . HIS A 1 99 ? -3.371 -35.844 -33.438 1 90.06 99 HIS A C 1
ATOM 755 O O . HIS A 1 99 ? -3.398 -36.281 -32.281 1 90.06 99 HIS A O 1
ATOM 761 N N . PRO A 1 100 ? -4.363 -36 -34.281 1 78.44 100 PRO A N 1
ATOM 762 C CA . PRO A 1 100 ? -5.641 -36.469 -33.719 1 78.44 100 PRO A CA 1
ATOM 763 C C . PRO A 1 100 ? -5.598 -37.906 -33.219 1 78.44 100 PRO A C 1
ATOM 765 O O . PRO A 1 100 ? -5.043 -38.781 -33.906 1 78.44 100 PRO A O 1
ATOM 768 N N . LYS A 1 101 ? -5.906 -38.031 -32.031 1 77.25 101 LYS A N 1
ATOM 769 C CA . LYS A 1 101 ? -6.027 -39.344 -31.422 1 77.25 101 LYS A CA 1
ATOM 770 C C . LYS A 1 101 ? -7.203 -39.438 -30.453 1 77.25 101 LYS A C 1
ATOM 772 O O . LYS A 1 101 ? -7.668 -38.406 -29.969 1 77.25 101 LYS A O 1
ATOM 777 N N . SER A 1 102 ? -7.449 -40.625 -30.281 1 73 102 SER A N 1
ATOM 778 C CA . SER A 1 102 ? -8.602 -40.875 -29.422 1 73 102 SER A CA 1
ATOM 779 C C . SER A 1 102 ? -8.25 -40.656 -27.953 1 73 102 SER A C 1
ATOM 781 O O . SER A 1 102 ? -9.016 -40 -27.219 1 73 102 SER A O 1
ATOM 783 N N . GLU A 1 103 ? -7.039 -41.188 -27.656 1 85.94 103 GLU A N 1
ATOM 784 C CA . GLU A 1 103 ? -6.688 -41 -26.25 1 85.94 103 GLU A CA 1
ATOM 785 C C . GLU A 1 103 ? -5.578 -39.938 -26.109 1 85.94 103 GLU A C 1
ATOM 787 O O . GLU A 1 103 ? -4.449 -40.188 -26.547 1 85.94 103 GLU A O 1
ATOM 792 N N . LEU A 1 104 ? -5.887 -38.875 -25.547 1 92.62 104 LEU A N 1
ATOM 793 C CA . LEU A 1 104 ? -4.988 -37.75 -25.375 1 92.62 104 LEU A CA 1
ATOM 794 C C . LEU A 1 104 ? -4.445 -37.688 -23.953 1 92.62 104 LEU A C 1
ATOM 796 O O . LEU A 1 104 ? -5.066 -38.219 -23.031 1 92.62 104 LEU A O 1
ATOM 800 N N . PRO A 1 105 ? -3.258 -37.156 -23.781 1 96.12 105 PRO A N 1
ATOM 801 C CA . PRO A 1 105 ? -2.729 -37 -22.422 1 96.12 105 PRO A CA 1
ATOM 802 C C . PRO A 1 105 ? -3.49 -35.969 -21.594 1 96.12 105 PRO A C 1
ATOM 804 O O . PRO A 1 105 ? -4 -35 -22.156 1 96.12 105 PRO A O 1
ATOM 807 N N . TYR A 1 106 ? -3.527 -36.219 -20.312 1 97.25 106 TYR A N 1
ATOM 808 C CA . TYR A 1 106 ? -4.062 -35.188 -19.406 1 97.25 106 TYR A CA 1
ATOM 809 C C . TYR A 1 106 ? -3.105 -34 -19.297 1 97.25 106 TYR A C 1
ATOM 811 O O . TYR A 1 106 ? -1.892 -34.156 -19.438 1 97.25 106 TYR A O 1
ATOM 819 N N . VAL A 1 107 ? -3.688 -32.875 -19.078 1 98.44 107 VAL A N 1
ATOM 820 C CA . VAL A 1 107 ? -2.918 -31.641 -18.828 1 98.44 107 VAL A CA 1
ATOM 821 C C . VAL A 1 107 ? -3.127 -31.188 -17.375 1 98.44 107 VAL A C 1
ATOM 823 O O . VAL A 1 107 ? -4.195 -30.672 -17.031 1 98.44 107 VAL A O 1
ATOM 826 N N . LEU A 1 108 ? -2.096 -31.391 -16.578 1 98.62 108 LEU A N 1
ATOM 827 C CA . LEU A 1 108 ? -2.15 -31.062 -15.156 1 98.62 108 LEU A CA 1
ATOM 828 C C . LEU A 1 108 ? -1.447 -29.734 -14.867 1 98.62 108 LEU A C 1
ATOM 830 O O . LEU A 1 108 ? -0.24 -29.609 -15.086 1 98.62 108 LEU A O 1
ATOM 834 N N . SER A 1 109 ? -2.195 -28.766 -14.367 1 98.5 109 SER A N 1
ATOM 835 C CA . SER A 1 109 ? -1.597 -27.484 -14.008 1 98.5 109 SER A CA 1
ATOM 836 C C . SER A 1 109 ? -1.118 -27.484 -12.555 1 98.5 109 SER A C 1
ATOM 838 O O . SER A 1 109 ? -1.906 -27.719 -11.641 1 98.5 109 SER A O 1
ATOM 840 N N . LEU A 1 110 ? 0.131 -27.25 -12.344 1 97.94 110 LEU A N 1
ATOM 841 C CA . LEU A 1 110 ? 0.674 -27.047 -11 1 97.94 110 LEU A CA 1
ATOM 842 C C . LEU A 1 110 ? 1.196 -25.625 -10.836 1 97.94 110 LEU A C 1
ATOM 844 O O . LEU A 1 110 ? 2.252 -25.406 -10.234 1 97.94 110 LEU A O 1
ATOM 848 N N . GLN A 1 111 ? 0.439 -24.719 -11.43 1 96.5 111 GLN A N 1
ATOM 849 C CA . GLN A 1 111 ? 0.799 -23.297 -11.453 1 96.5 111 GLN A CA 1
ATOM 850 C C . GLN A 1 111 ? 0.122 -22.531 -10.32 1 96.5 111 GLN A C 1
ATOM 852 O O . GLN A 1 111 ? -0.854 -23.016 -9.734 1 96.5 111 GLN A O 1
ATOM 857 N N . ASN A 1 112 ? 0.702 -21.438 -9.984 1 93.5 112 ASN A N 1
ATOM 858 C CA . ASN A 1 112 ? 0.011 -20.531 -9.062 1 93.5 112 ASN A CA 1
ATOM 859 C C . ASN A 1 112 ? -1.165 -19.828 -9.742 1 93.5 112 ASN A C 1
ATOM 861 O O . ASN A 1 112 ? -1.186 -19.688 -10.961 1 93.5 112 ASN A O 1
ATOM 865 N N . GLY A 1 113 ? -2.055 -19.438 -8.93 1 94.75 113 GLY A N 1
ATOM 866 C CA . GLY A 1 113 ? -3.213 -18.734 -9.453 1 94.75 113 GLY A CA 1
ATOM 867 C C . GLY A 1 113 ? -4.445 -19.609 -9.578 1 94.75 113 GLY A C 1
ATOM 868 O O . GLY A 1 113 ? -4.41 -20.781 -9.219 1 94.75 113 GLY A O 1
ATOM 869 N N . VAL A 1 114 ? -5.48 -19.031 -10.117 1 96.94 114 VAL A N 1
ATOM 870 C CA . VAL A 1 114 ? -6.742 -19.766 -10.156 1 96.94 114 VAL A CA 1
ATOM 871 C C . VAL A 1 114 ? -7.344 -19.703 -11.555 1 96.94 114 VAL A C 1
ATOM 873 O O . VAL A 1 114 ? -8.414 -20.25 -11.812 1 96.94 114 VAL A O 1
ATOM 876 N N . ASP A 1 115 ? -6.602 -19.062 -12.492 1 95.69 115 ASP A N 1
ATOM 877 C CA . ASP A 1 115 ? -7.16 -18.844 -13.82 1 95.69 115 ASP A CA 1
ATOM 878 C C . ASP A 1 115 ? -6.566 -19.828 -14.828 1 95.69 115 ASP A C 1
ATOM 880 O O . ASP A 1 115 ? -7.066 -19.953 -15.953 1 95.69 115 ASP A O 1
ATOM 884 N N . ASN A 1 116 ? -5.562 -20.562 -14.469 1 97.38 116 ASN A N 1
ATOM 885 C CA . ASN A 1 116 ? -4.82 -21.391 -15.414 1 97.38 116 ASN A CA 1
ATOM 886 C C . ASN A 1 116 ? -5.699 -22.484 -16 1 97.38 116 ASN A C 1
ATOM 888 O O . ASN A 1 116 ? -5.664 -22.734 -17.219 1 97.38 116 ASN A O 1
ATOM 892 N N . GLU A 1 117 ? -6.484 -23.141 -15.18 1 97.06 117 GLU A N 1
ATOM 893 C CA . GLU A 1 117 ? -7.324 -24.25 -15.609 1 97.06 117 GLU A CA 1
ATOM 894 C C . GLU A 1 117 ? -8.367 -23.797 -16.641 1 97.06 117 GLU A C 1
ATOM 896 O O . GLU A 1 117 ? -8.609 -24.484 -17.625 1 97.06 117 GLU A O 1
ATOM 901 N N . GLN A 1 118 ? -8.898 -22.625 -16.328 1 95.06 118 GLN A N 1
ATOM 902 C CA . GLN A 1 118 ? -9.867 -22.078 -17.266 1 95.06 118 GLN A CA 1
ATOM 903 C C . GLN A 1 118 ? -9.203 -21.719 -18.594 1 95.06 118 GLN A C 1
ATOM 905 O O . GLN A 1 118 ? -9.766 -21.953 -19.656 1 95.06 118 GLN A O 1
ATOM 910 N N . GLN A 1 119 ? -8.078 -21.141 -18.547 1 96.75 119 GLN A N 1
ATOM 911 C CA . GLN A 1 119 ? -7.344 -20.781 -19.75 1 96.75 119 GLN A CA 1
ATOM 912 C C . GLN A 1 119 ? -7.016 -22.016 -20.594 1 96.75 119 GLN A C 1
ATOM 914 O O . GLN A 1 119 ? -7.16 -22.016 -21.812 1 96.75 119 GLN A O 1
ATOM 919 N N . LEU A 1 120 ? -6.625 -23.078 -19.969 1 98 120 LEU A N 1
ATOM 920 C CA . LEU A 1 120 ? -6.312 -24.344 -20.641 1 98 120 LEU A CA 1
ATOM 921 C C . LEU A 1 120 ? -7.574 -24.984 -21.203 1 98 120 LEU A C 1
ATOM 923 O O . LEU A 1 120 ? -7.613 -25.344 -22.391 1 98 120 LEU A O 1
ATOM 927 N N . SER A 1 121 ? -8.617 -25.031 -20.422 1 96.44 121 SER A N 1
ATOM 928 C CA . SER A 1 121 ? -9.82 -25.766 -20.781 1 96.44 121 SER A CA 1
ATOM 929 C C . SER A 1 121 ? -10.609 -25.047 -21.859 1 96.44 121 SER A C 1
ATOM 931 O O . SER A 1 121 ? -11.383 -25.656 -22.594 1 96.44 121 SER A O 1
ATOM 933 N N . SER A 1 122 ? -10.414 -23.75 -21.922 1 96.06 122 SER A N 1
ATOM 934 C CA . SER A 1 122 ? -11.156 -22.969 -22.906 1 96.06 122 SER A CA 1
ATOM 935 C C . SER A 1 122 ? -10.672 -23.266 -24.328 1 96.06 122 SER A C 1
ATOM 937 O O . SER A 1 122 ? -11.391 -23.016 -25.297 1 96.06 122 SER A O 1
ATOM 939 N N . VAL A 1 123 ? -9.5 -23.828 -24.438 1 96.38 123 VAL A N 1
ATOM 940 C CA . VAL A 1 123 ? -8.938 -24.016 -25.781 1 96.38 123 VAL A CA 1
ATOM 941 C C . VAL A 1 123 ? -8.734 -25.5 -26.062 1 96.38 123 VAL A C 1
ATOM 943 O O . VAL A 1 123 ? -8.781 -25.922 -27.203 1 96.38 123 VAL A O 1
ATOM 946 N N . LEU A 1 124 ? -8.57 -26.328 -25.047 1 96.12 124 LEU A N 1
ATOM 947 C CA . LEU A 1 124 ? -8.258 -27.75 -25.203 1 96.12 124 LEU A CA 1
ATOM 948 C C . LEU A 1 124 ? -9.539 -28.578 -25.234 1 96.12 124 LEU A C 1
ATOM 950 O O . LEU A 1 124 ? -10.594 -28.125 -24.781 1 96.12 124 LEU A O 1
ATOM 954 N N . PRO A 1 125 ? -9.484 -29.781 -25.75 1 92.31 125 PRO A N 1
ATOM 955 C CA . PRO A 1 125 ? -10.648 -30.656 -25.703 1 92.31 125 PRO A CA 1
ATOM 956 C C . PRO A 1 125 ? -11.172 -30.891 -24.297 1 92.31 125 PRO A C 1
ATOM 958 O O . PRO A 1 125 ? -10.391 -30.938 -23.344 1 92.31 125 PRO A O 1
ATOM 961 N N . ALA A 1 126 ? -12.438 -31.109 -24.219 1 89.81 126 ALA A N 1
ATOM 962 C CA . ALA A 1 126 ? -13.102 -31.281 -22.938 1 89.81 126 ALA A CA 1
ATOM 963 C C . ALA A 1 126 ? -12.57 -32.5 -22.203 1 89.81 126 ALA A C 1
ATOM 965 O O . ALA A 1 126 ? -12.312 -33.531 -22.828 1 89.81 126 ALA A O 1
ATOM 966 N N . GLY A 1 127 ? -12.359 -32.312 -20.953 1 90.38 127 GLY A N 1
ATOM 967 C CA . GLY A 1 127 ? -12.047 -33.438 -20.109 1 90.38 127 GLY A CA 1
ATOM 968 C C . GLY A 1 127 ? -10.555 -33.719 -20 1 90.38 127 GLY A C 1
ATOM 969 O O . GLY A 1 127 ? -10.141 -34.625 -19.281 1 90.38 127 GLY A O 1
ATOM 970 N N . LEU A 1 128 ? -9.742 -32.906 -20.578 1 93.5 128 LEU A N 1
ATOM 971 C CA . LEU A 1 128 ? -8.305 -33.188 -20.625 1 93.5 128 LEU A CA 1
ATOM 972 C C . LEU A 1 128 ? -7.594 -32.469 -19.469 1 93.5 128 LEU A C 1
ATOM 974 O O . LEU A 1 128 ? -6.496 -32.875 -19.078 1 93.5 128 LEU A O 1
ATOM 978 N N . VAL A 1 129 ? -8.242 -31.469 -18.922 1 97.5 129 VAL A N 1
ATOM 979 C CA . VAL A 1 129 ? -7.527 -30.578 -18 1 97.5 129 VAL A CA 1
ATOM 980 C C . VAL A 1 129 ? -7.75 -31.047 -16.562 1 97.5 129 VAL A C 1
ATOM 982 O O . VAL A 1 129 ? -8.883 -31.312 -16.156 1 97.5 129 VAL A O 1
ATOM 985 N N . LEU A 1 130 ? -6.637 -31.188 -15.875 1 97.88 130 LEU A N 1
ATOM 986 C CA . LEU A 1 130 ? -6.641 -31.406 -14.43 1 97.88 130 LEU A CA 1
ATOM 987 C C . LEU A 1 130 ? -6.129 -30.172 -13.695 1 97.88 130 LEU A C 1
ATOM 989 O O . LEU A 1 130 ? -5.047 -29.672 -14.008 1 97.88 130 LEU A O 1
ATOM 993 N N . GLY A 1 131 ? -6.973 -29.688 -12.773 1 97.69 131 GLY A N 1
ATOM 994 C CA . GLY A 1 131 ? -6.422 -28.719 -11.836 1 97.69 131 GLY A CA 1
ATOM 995 C C . GLY A 1 131 ? -5.465 -29.344 -10.836 1 97.69 131 GLY A C 1
ATOM 996 O O . GLY A 1 131 ? -5.617 -30.5 -10.461 1 97.69 131 GLY A O 1
ATOM 997 N N . GLY A 1 132 ? -4.527 -28.547 -10.406 1 97.62 132 GLY A N 1
ATOM 998 C CA . GLY A 1 132 ? -3.541 -29.062 -9.469 1 97.62 132 GLY A CA 1
ATOM 999 C C . GLY A 1 132 ? -2.932 -27.984 -8.594 1 97.62 132 GLY A C 1
ATOM 1000 O O . GLY A 1 132 ? -2.949 -26.797 -8.945 1 97.62 132 GLY A O 1
ATOM 1001 N N . ILE A 1 133 ? -2.436 -28.391 -7.453 1 96.94 133 ILE A N 1
ATOM 1002 C CA . ILE A 1 133 ? -1.778 -27.531 -6.477 1 96.94 133 ILE A CA 1
ATOM 1003 C C . ILE A 1 133 ? -0.491 -28.203 -5.992 1 96.94 133 ILE A C 1
ATOM 1005 O O . ILE A 1 133 ? -0.488 -29.375 -5.633 1 96.94 133 ILE A O 1
ATOM 1009 N N . ALA A 1 134 ? 0.582 -27.531 -6.133 1 96.19 134 ALA A N 1
ATOM 1010 C CA . ALA A 1 134 ? 1.773 -27.891 -5.363 1 96.19 134 ALA A CA 1
ATOM 1011 C C . ALA A 1 134 ? 1.771 -27.219 -3.998 1 96.19 134 ALA A C 1
ATOM 1013 O O . ALA A 1 134 ? 1.821 -25.984 -3.91 1 96.19 134 ALA A O 1
ATOM 1014 N N . ARG A 1 135 ? 1.715 -27.984 -3.002 1 91.88 135 ARG A N 1
ATOM 1015 C CA . ARG A 1 135 ? 1.52 -27.469 -1.657 1 91.88 135 ARG A CA 1
ATOM 1016 C C . ARG A 1 135 ? 2.738 -27.734 -0.781 1 91.88 135 ARG A C 1
ATOM 1018 O O . ARG A 1 135 ? 3.324 -28.812 -0.838 1 91.88 135 ARG A O 1
ATOM 1025 N N . ARG A 1 136 ? 3.111 -26.688 0.041 1 89.06 136 ARG A N 1
ATOM 1026 C CA . ARG A 1 136 ? 4.176 -26.797 1.031 1 89.06 136 ARG A CA 1
ATOM 1027 C C . ARG A 1 136 ? 5.5 -27.172 0.372 1 89.06 136 ARG A C 1
ATOM 1029 O O . ARG A 1 136 ? 6.156 -28.141 0.783 1 89.06 136 ARG A O 1
ATOM 1036 N N . ILE A 1 137 ? 5.742 -26.453 -0.629 1 90.69 137 ILE A N 1
ATOM 1037 C CA . ILE A 1 137 ? 7.008 -26.688 -1.318 1 90.69 137 ILE A CA 1
ATOM 1038 C C . ILE A 1 137 ? 7.652 -25.344 -1.666 1 90.69 137 ILE A C 1
ATOM 1040 O O . ILE A 1 137 ? 6.977 -24.422 -2.145 1 90.69 137 ILE A O 1
ATOM 1044 N N . GLY A 1 138 ? 8.859 -25.188 -1.321 1 89.06 138 GLY A N 1
ATOM 1045 C CA . GLY A 1 138 ? 9.766 -24.188 -1.858 1 89.06 138 GLY A CA 1
ATOM 1046 C C . GLY A 1 138 ? 10.859 -24.781 -2.725 1 89.06 138 GLY A C 1
ATOM 1047 O O . GLY A 1 138 ? 11.57 -25.688 -2.303 1 89.06 138 GLY A O 1
ATOM 1048 N N . ALA A 1 139 ? 10.852 -24.375 -3.994 1 91.88 139 ALA A N 1
ATOM 1049 C CA . ALA A 1 139 ? 11.875 -24.891 -4.902 1 91.88 139 ALA A CA 1
ATOM 1050 C C . ALA A 1 139 ? 12.344 -23.797 -5.867 1 91.88 139 ALA A C 1
ATOM 1052 O O . ALA A 1 139 ? 11.531 -23.062 -6.43 1 91.88 139 ALA A O 1
ATOM 1053 N N . HIS A 1 140 ? 13.656 -23.688 -6 1 91.62 140 HIS A N 1
ATOM 1054 C CA . HIS A 1 140 ? 14.195 -22.656 -6.879 1 91.62 140 HIS A CA 1
ATOM 1055 C C . HIS A 1 140 ? 15.5 -23.109 -7.527 1 91.62 140 HIS A C 1
ATOM 1057 O O . HIS A 1 140 ? 16.234 -23.922 -6.961 1 91.62 140 HIS A O 1
ATOM 1063 N N . ILE A 1 141 ? 15.742 -22.609 -8.688 1 94.06 141 ILE A N 1
ATOM 1064 C CA . ILE A 1 141 ? 17.016 -22.828 -9.383 1 94.06 141 ILE A CA 1
ATOM 1065 C C . ILE A 1 141 ? 18.109 -22.031 -8.711 1 94.06 141 ILE A C 1
ATOM 1067 O O . ILE A 1 141 ? 18.047 -20.797 -8.664 1 94.06 141 ILE A O 1
ATOM 1071 N N . VAL A 1 142 ? 19.047 -22.594 -8.188 1 94.19 142 VAL A N 1
ATOM 1072 C CA . VAL A 1 142 ? 20.141 -21.891 -7.523 1 94.19 142 VAL A CA 1
ATOM 1073 C C . VAL A 1 142 ? 21.25 -21.594 -8.523 1 94.19 142 VAL A C 1
ATOM 1075 O O . VAL A 1 142 ? 21.922 -20.562 -8.438 1 94.19 142 VAL A O 1
ATOM 1078 N N . LYS A 1 143 ? 21.5 -22.438 -9.445 1 95.5 143 LYS A N 1
ATOM 1079 C CA . LYS A 1 143 ? 22.328 -22.281 -10.641 1 95.5 143 LYS A CA 1
ATOM 1080 C C . LYS A 1 143 ? 21.812 -23.156 -11.773 1 95.5 143 LYS A C 1
ATOM 1082 O O . LYS A 1 143 ? 21.062 -24.109 -11.539 1 95.5 143 LYS A O 1
ATOM 1087 N N . PRO A 1 144 ? 22.172 -22.828 -12.938 1 96.81 144 PRO A N 1
ATOM 1088 C CA . PRO A 1 144 ? 21.688 -23.656 -14.039 1 96.81 144 PRO A CA 1
ATOM 1089 C C . PRO A 1 144 ? 21.922 -25.141 -13.805 1 96.81 144 PRO A C 1
ATOM 1091 O O . PRO A 1 144 ? 23.047 -25.562 -13.492 1 96.81 144 PRO A O 1
ATOM 1094 N N . GLY A 1 145 ? 20.844 -25.938 -13.852 1 98.06 145 GLY A N 1
ATOM 1095 C CA . GLY A 1 145 ? 20.922 -27.375 -13.695 1 98.06 145 GLY A CA 1
ATOM 1096 C C . GLY A 1 145 ? 20.859 -27.828 -12.25 1 98.06 145 GLY A C 1
ATOM 1097 O O . GLY A 1 145 ? 20.859 -29.031 -11.969 1 98.06 145 GLY A O 1
ATOM 1098 N N . VAL A 1 146 ? 20.781 -26.859 -11.352 1 98.12 146 VAL A N 1
ATOM 1099 C CA . VAL A 1 146 ? 20.766 -27.219 -9.938 1 98.12 146 VAL A CA 1
ATOM 1100 C C . VAL A 1 146 ? 19.562 -26.562 -9.25 1 98.12 146 VAL A C 1
ATOM 1102 O O . VAL A 1 146 ? 19.422 -25.328 -9.281 1 98.12 146 VAL A O 1
ATOM 1105 N N . VAL A 1 147 ? 18.766 -27.391 -8.578 1 97.25 147 VAL A N 1
ATOM 1106 C CA . VAL A 1 147 ? 17.562 -26.938 -7.891 1 97.25 147 VAL A CA 1
ATOM 1107 C C . VAL A 1 147 ? 17.625 -27.328 -6.414 1 97.25 147 VAL A C 1
ATOM 1109 O O . VAL A 1 147 ? 18.047 -28.438 -6.082 1 97.25 147 VAL A O 1
ATOM 1112 N N . GLU A 1 148 ? 17.297 -26.406 -5.586 1 95.81 148 GLU A N 1
ATOM 1113 C CA . GLU A 1 148 ? 17.109 -26.672 -4.168 1 95.81 148 GLU A CA 1
ATOM 1114 C C . GLU A 1 148 ? 15.633 -26.594 -3.785 1 95.81 148 GLU A C 1
ATOM 1116 O O . GLU A 1 148 ? 14.906 -25.734 -4.285 1 95.81 148 GLU A O 1
ATOM 1121 N N . SER A 1 149 ? 15.234 -27.531 -2.949 1 94.44 149 SER A N 1
ATOM 1122 C CA . SER A 1 149 ? 13.82 -27.578 -2.578 1 94.44 149 SER A CA 1
ATOM 1123 C C . SER A 1 149 ? 13.648 -27.922 -1.103 1 94.44 149 SER A C 1
ATOM 1125 O O . SER A 1 149 ? 14.539 -28.531 -0.496 1 94.44 149 SER A O 1
ATOM 1127 N N . ILE A 1 150 ? 12.555 -27.484 -0.576 1 91 150 ILE A N 1
ATOM 1128 C CA . ILE A 1 150 ? 12.211 -27.75 0.817 1 91 150 ILE A CA 1
ATOM 1129 C C . ILE A 1 150 ? 10.727 -28.094 0.928 1 91 150 ILE A C 1
ATOM 1131 O O . ILE A 1 150 ? 9.938 -27.719 0.053 1 91 150 ILE A O 1
ATOM 1135 N N . GLY A 1 151 ? 10.367 -28.859 2.025 1 92.19 151 GLY A N 1
ATOM 1136 C CA . GLY A 1 151 ? 8.977 -29.125 2.342 1 92.19 151 GLY A CA 1
ATOM 1137 C C . GLY A 1 151 ? 8.5 -30.469 1.827 1 92.19 151 GLY A C 1
ATOM 1138 O O . GLY A 1 151 ? 9.18 -31.109 1.022 1 92.19 151 GLY A O 1
ATOM 1139 N N . PRO A 1 152 ? 7.375 -30.906 2.232 1 92.56 152 PRO A N 1
ATOM 1140 C CA . PRO A 1 152 ? 6.836 -32.219 1.849 1 92.56 152 PRO A CA 1
ATOM 1141 C C . PRO A 1 152 ? 6.418 -32.281 0.382 1 92.56 152 PRO A C 1
ATOM 1143 O O . PRO A 1 152 ? 6.238 -33.375 -0.17 1 92.56 152 PRO A O 1
ATOM 1146 N N . ALA A 1 153 ? 6.137 -31.109 -0.241 1 94.25 153 ALA A N 1
ATOM 1147 C CA . ALA A 1 153 ? 5.863 -31 -1.672 1 94.25 153 ALA A CA 1
ATOM 1148 C C . ALA A 1 153 ? 4.664 -31.844 -2.072 1 94.25 153 ALA A C 1
ATOM 1150 O O . ALA A 1 153 ? 4.762 -32.688 -2.977 1 94.25 153 ALA A O 1
ATOM 1151 N N . GLN A 1 154 ? 3.533 -31.547 -1.472 1 97.12 154 GLN A N 1
ATOM 1152 C CA . GLN A 1 154 ? 2.311 -32.312 -1.718 1 97.12 154 GLN A CA 1
ATOM 1153 C C . GLN A 1 154 ? 1.596 -31.797 -2.969 1 97.12 154 GLN A C 1
ATOM 1155 O O . GLN A 1 154 ? 1.784 -30.656 -3.381 1 97.12 154 GLN A O 1
ATOM 1160 N N . VAL A 1 155 ? 0.851 -32.75 -3.561 1 98.44 155 VAL A N 1
ATOM 1161 C CA . VAL A 1 155 ? 0.045 -32.344 -4.715 1 98.44 155 VAL A CA 1
ATOM 1162 C C . VAL A 1 155 ? -1.425 -32.688 -4.449 1 98.44 155 VAL A C 1
ATOM 1164 O O . VAL A 1 155 ? -1.744 -33.719 -3.865 1 98.44 155 VAL A O 1
ATOM 1167 N N . ILE A 1 156 ? -2.268 -31.766 -4.734 1 98.19 156 ILE A N 1
ATOM 1168 C CA . ILE A 1 156 ? -3.701 -32 -4.859 1 98.19 156 ILE A CA 1
ATOM 1169 C C . ILE A 1 156 ? -4.129 -31.828 -6.312 1 98.19 156 ILE A C 1
ATOM 1171 O O . ILE A 1 156 ? -3.734 -30.875 -6.973 1 98.19 156 ILE A O 1
ATOM 1175 N N . LEU A 1 157 ? -4.816 -32.812 -6.867 1 98.12 157 LEU A N 1
ATOM 1176 C CA . LEU A 1 157 ? -5.277 -32.656 -8.242 1 98.12 157 LEU A CA 1
ATOM 1177 C C . LEU A 1 157 ? -6.738 -33.094 -8.375 1 98.12 157 LEU A C 1
ATOM 1179 O O . LEU A 1 157 ? -7.277 -33.75 -7.492 1 98.12 157 LEU A O 1
ATOM 1183 N N . GLY A 1 158 ? -7.371 -32.594 -9.336 1 97.06 158 GLY A N 1
ATOM 1184 C CA . GLY A 1 158 ? -8.758 -32.938 -9.648 1 97.06 158 GLY A CA 1
ATOM 1185 C C . GLY A 1 158 ? -9.172 -32.531 -11.047 1 97.06 158 GLY A C 1
ATOM 1186 O O . GLY A 1 158 ? -8.492 -31.719 -11.688 1 97.06 158 GLY A O 1
ATOM 1187 N N . LEU A 1 159 ? -10.25 -33.125 -11.477 1 95.69 159 LEU A N 1
ATOM 1188 C CA . LEU A 1 159 ? -10.727 -32.875 -12.828 1 95.69 159 LEU A CA 1
ATOM 1189 C C . LEU A 1 159 ? -11.25 -31.453 -12.969 1 95.69 159 LEU A C 1
ATOM 1191 O O . LEU A 1 159 ? -11.906 -30.922 -12.055 1 95.69 159 LEU A O 1
ATOM 1195 N N . TRP A 1 160 ? -11 -30.844 -14.102 1 93.75 160 TRP A N 1
ATOM 1196 C CA . TRP A 1 160 ? -11.547 -29.547 -14.484 1 93.75 160 TRP A CA 1
ATOM 1197 C C . TRP A 1 160 ? -12.328 -29.641 -15.789 1 93.75 160 TRP A C 1
ATOM 1199 O O . TRP A 1 160 ? -11.883 -30.297 -16.734 1 93.75 160 TRP A O 1
ATOM 1209 N N . PRO A 1 161 ? -13.5 -29.078 -15.938 1 89.62 161 PRO A N 1
ATOM 1210 C CA . PRO A 1 161 ? -14.203 -28.234 -14.969 1 89.62 161 PRO A CA 1
ATOM 1211 C C . PRO A 1 161 ? -14.664 -29.016 -13.734 1 89.62 161 PRO A C 1
ATOM 1213 O O . PRO A 1 161 ? -14.836 -30.234 -13.805 1 89.62 161 PRO A O 1
ATOM 1216 N N . ASN A 1 162 ? -14.812 -28.234 -12.703 1 83.06 162 ASN A N 1
ATOM 1217 C CA . ASN A 1 162 ? -15.141 -28.75 -11.383 1 83.06 162 ASN A CA 1
ATOM 1218 C C . ASN A 1 162 ? -16.547 -29.328 -11.344 1 83.06 162 ASN A C 1
ATOM 1220 O O . ASN A 1 162 ? -17.453 -28.844 -12.023 1 83.06 162 ASN A O 1
ATOM 1224 N N . HIS A 1 163 ? -16.766 -30.406 -10.562 1 77.38 163 HIS A N 1
ATOM 1225 C CA . HIS A 1 163 ? -18.062 -30.984 -10.227 1 77.38 163 HIS A CA 1
ATOM 1226 C C . HIS A 1 163 ? -18.719 -31.625 -11.445 1 77.38 163 HIS A C 1
ATOM 1228 O O . HIS A 1 163 ? -19.953 -31.609 -11.57 1 77.38 163 HIS A O 1
ATOM 1234 N N . GLN A 1 164 ? -17.938 -32.125 -12.344 1 79.06 164 GLN A N 1
ATOM 1235 C CA . GLN A 1 164 ? -18.516 -32.781 -13.508 1 79.06 164 GLN A CA 1
ATOM 1236 C C . GLN A 1 164 ? -18.766 -34.281 -13.227 1 79.06 164 GLN A C 1
ATOM 1238 O O . GLN A 1 164 ? -18.062 -34.875 -12.414 1 79.06 164 GLN A O 1
ATOM 1243 N N . LYS A 1 165 ? -19.906 -34.75 -13.734 1 84.75 165 LYS A N 1
ATOM 1244 C CA . LYS A 1 165 ? -20.078 -36.219 -13.758 1 84.75 165 LYS A CA 1
ATOM 1245 C C . LYS A 1 165 ? -19.062 -36.875 -14.672 1 84.75 165 LYS A C 1
ATOM 1247 O O . LYS A 1 165 ? -18.859 -36.438 -15.812 1 84.75 165 LYS A O 1
ATOM 1252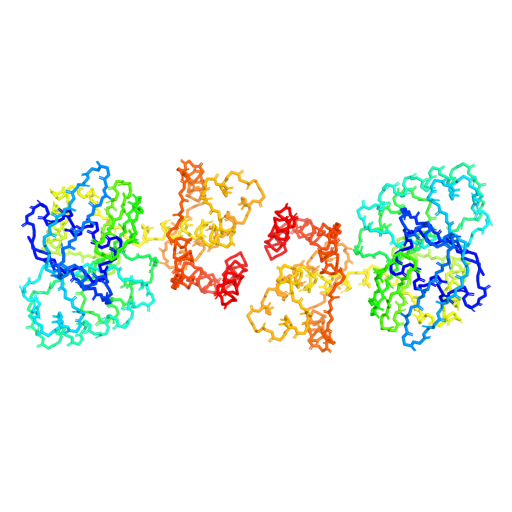 N N . ILE A 1 166 ? -18.312 -37.75 -14.07 1 85.12 166 ILE A N 1
ATOM 1253 C CA . ILE A 1 166 ? -17.25 -38.344 -14.875 1 85.12 166 ILE A CA 1
ATOM 1254 C C . ILE A 1 166 ? -17.484 -39.844 -15.031 1 85.12 166 ILE A C 1
ATOM 1256 O O . ILE A 1 166 ? -18.125 -40.469 -14.188 1 85.12 166 ILE A O 1
ATOM 1260 N N . SER A 1 167 ? -17 -40.375 -16.109 1 89.69 167 SER A N 1
ATOM 1261 C CA . SER A 1 167 ? -17.062 -41.812 -16.359 1 89.69 167 SER A CA 1
ATOM 1262 C C . SER A 1 167 ? -16.125 -42.562 -15.445 1 89.69 167 SER A C 1
ATOM 1264 O O . SER A 1 167 ? -15.203 -42 -14.867 1 89.69 167 SER A O 1
ATOM 1266 N N . THR A 1 168 ? -16.406 -43.781 -15.352 1 93.12 168 THR A N 1
ATOM 1267 C CA . THR A 1 168 ? -15.562 -44.656 -14.562 1 93.12 168 THR A CA 1
ATOM 1268 C C . THR A 1 168 ? -14.141 -44.688 -15.133 1 93.12 168 THR A C 1
ATOM 1270 O O . THR A 1 168 ? -13.164 -44.75 -14.375 1 93.12 168 THR A O 1
ATOM 1273 N N . LYS A 1 169 ? -14.078 -44.656 -16.391 1 91.81 169 LYS A N 1
ATOM 1274 C CA . LYS A 1 169 ? -12.773 -44.688 -17.047 1 91.81 169 LYS A CA 1
ATOM 1275 C C . LYS A 1 169 ? -11.953 -43.469 -16.688 1 91.81 169 LYS A C 1
ATOM 1277 O O . LYS A 1 169 ? -10.766 -43.562 -16.391 1 91.81 169 LYS A O 1
ATOM 1282 N N . THR A 1 170 ? -12.586 -42.344 -16.766 1 92.06 170 THR A N 1
ATOM 1283 C CA . THR A 1 170 ? -11.93 -41.094 -16.422 1 92.06 170 THR A CA 1
ATOM 1284 C C . THR A 1 170 ? -11.461 -41.125 -14.961 1 92.06 170 THR A C 1
ATOM 1286 O O . THR A 1 170 ? -10.328 -40.75 -14.664 1 92.06 170 THR A O 1
ATOM 1289 N N . GLU A 1 171 ? -12.273 -41.562 -14.117 1 93.81 171 GLU A N 1
ATOM 1290 C CA . GLU A 1 171 ? -11.945 -41.656 -12.695 1 93.81 171 GLU A CA 1
ATOM 1291 C C . GLU A 1 171 ? -10.742 -42.594 -12.477 1 93.81 171 GLU A C 1
ATOM 1293 O O . GLU A 1 171 ? -9.852 -42.281 -11.688 1 93.81 171 GLU A O 1
ATOM 1298 N N . GLN A 1 172 ? -10.773 -43.625 -13.148 1 95.75 172 GLN A N 1
ATOM 1299 C CA . GLN A 1 172 ? -9.688 -44.594 -13.023 1 95.75 172 GLN A CA 1
ATOM 1300 C C . GLN A 1 172 ? -8.367 -44 -13.508 1 95.75 172 GLN A C 1
ATOM 1302 O O . GLN A 1 172 ? -7.324 -44.188 -12.875 1 95.75 172 GLN A O 1
ATOM 1307 N N . ARG A 1 173 ? -8.391 -43.344 -14.578 1 95.38 173 ARG A N 1
ATOM 1308 C CA . ARG A 1 173 ? -7.18 -42.75 -15.133 1 95.38 173 ARG A CA 1
ATOM 1309 C C . ARG A 1 173 ? -6.609 -41.688 -14.195 1 95.38 173 ARG A C 1
ATOM 1311 O O . ARG A 1 173 ? -5.398 -41.594 -13.992 1 95.38 173 ARG A O 1
ATOM 1318 N N . ILE A 1 174 ? -7.469 -40.906 -13.625 1 96.62 174 ILE A N 1
ATOM 1319 C CA . ILE A 1 174 ? -7.043 -39.844 -12.695 1 96.62 174 ILE A CA 1
ATOM 1320 C C . ILE A 1 174 ? -6.441 -40.469 -11.445 1 96.62 174 ILE A C 1
ATOM 1322 O O . ILE A 1 174 ? -5.395 -40.031 -10.961 1 96.62 174 ILE A O 1
ATOM 1326 N N . ASN A 1 175 ? -7.059 -41.5 -10.992 1 97.38 175 ASN A N 1
ATOM 1327 C CA . ASN A 1 175 ? -6.547 -42.219 -9.828 1 97.38 175 ASN A CA 1
ATOM 1328 C C . ASN A 1 175 ? -5.207 -42.875 -10.117 1 97.38 175 ASN A C 1
ATOM 1330 O O . ASN A 1 175 ? -4.355 -42.969 -9.234 1 97.38 175 ASN A O 1
ATOM 1334 N N . GLU A 1 176 ? -5.09 -43.312 -11.312 1 97.88 176 GLU A N 1
ATOM 1335 C CA . GLU A 1 176 ? -3.816 -43.906 -11.711 1 97.88 176 GLU A CA 1
ATOM 1336 C C . GLU A 1 176 ? -2.693 -42.875 -11.672 1 97.88 176 GLU A C 1
ATOM 1338 O O . GLU A 1 176 ? -1.572 -43.188 -11.266 1 97.88 176 GLU A O 1
ATOM 1343 N N . ILE A 1 177 ? -2.994 -41.688 -12.102 1 98.19 177 ILE A N 1
ATOM 1344 C CA . ILE A 1 177 ? -2.021 -40.625 -12.055 1 98.19 177 ILE A CA 1
ATOM 1345 C C . ILE A 1 177 ? -1.646 -40.312 -10.602 1 98.19 177 ILE A C 1
ATOM 1347 O O . ILE A 1 177 ? -0.463 -40.219 -10.266 1 98.19 177 ILE A O 1
ATOM 1351 N N . ALA A 1 178 ? -2.625 -40.25 -9.75 1 98.62 178 ALA A N 1
ATOM 1352 C CA . ALA A 1 178 ? -2.389 -40 -8.328 1 98.62 178 ALA A CA 1
ATOM 1353 C C . ALA A 1 178 ? -1.553 -41.094 -7.711 1 98.62 178 ALA A C 1
ATOM 1355 O O . ALA A 1 178 ? -0.651 -40.844 -6.91 1 98.62 178 ALA A O 1
ATOM 1356 N N . ARG A 1 179 ? -1.852 -42.312 -8.07 1 98.31 179 ARG A N 1
ATOM 1357 C CA . ARG A 1 179 ? -1.097 -43.438 -7.566 1 98.31 179 ARG A CA 1
ATOM 1358 C C . ARG A 1 179 ? 0.358 -43.375 -8.016 1 98.31 179 ARG A C 1
ATOM 1360 O O . ARG A 1 179 ? 1.267 -43.719 -7.254 1 98.31 179 ARG A O 1
ATOM 1367 N N . CYS A 1 180 ? 0.5 -43.031 -9.242 1 98.38 180 CYS A N 1
ATOM 1368 C CA . CYS A 1 180 ? 1.849 -42.875 -9.773 1 98.38 180 CYS A CA 1
ATOM 1369 C C . CYS A 1 180 ? 2.645 -41.844 -8.984 1 98.38 180 CYS A C 1
ATOM 1371 O O . CYS A 1 180 ? 3.793 -42.094 -8.609 1 98.38 180 CYS A O 1
ATOM 1373 N N . PHE A 1 181 ? 2.055 -40.719 -8.656 1 98.75 181 PHE A N 1
ATOM 1374 C CA . PHE A 1 181 ? 2.695 -39.688 -7.844 1 98.75 181 PHE A CA 1
ATOM 1375 C C . PHE A 1 181 ? 3.016 -40.219 -6.453 1 98.75 181 PHE A C 1
ATOM 1377 O O . PHE A 1 181 ? 4.125 -40.031 -5.953 1 98.75 181 PHE A O 1
ATOM 1384 N N . ASN A 1 182 ? 2.08 -40.844 -5.879 1 98.69 182 ASN A N 1
ATOM 1385 C CA . ASN A 1 182 ? 2.285 -41.406 -4.543 1 98.69 182 ASN A CA 1
ATOM 1386 C C . ASN A 1 182 ? 3.414 -42.438 -4.527 1 98.69 182 ASN A C 1
ATOM 1388 O O . ASN A 1 182 ? 4.23 -42.438 -3.602 1 98.69 182 ASN A O 1
ATOM 1392 N N . SER A 1 183 ? 3.461 -43.25 -5.547 1 98.19 183 SER A N 1
ATOM 1393 C CA . SER A 1 183 ? 4.523 -44.219 -5.652 1 98.19 183 SER A CA 1
ATOM 1394 C C . SER A 1 183 ? 5.887 -43.562 -5.832 1 98.19 183 SER A C 1
ATOM 1396 O O . SER A 1 183 ? 6.914 -44.156 -5.484 1 98.19 183 SER A O 1
ATOM 1398 N N . ALA A 1 184 ? 5.879 -42.375 -6.367 1 98.19 184 ALA A N 1
ATOM 1399 C CA . ALA A 1 184 ? 7.102 -41.625 -6.566 1 98.19 184 ALA A CA 1
ATOM 1400 C C . ALA A 1 184 ? 7.438 -40.781 -5.328 1 98.19 184 ALA A C 1
ATOM 1402 O O . ALA A 1 184 ? 8.266 -39.875 -5.387 1 98.19 184 ALA A O 1
ATOM 1403 N N . GLU A 1 185 ? 6.703 -41 -4.25 1 97.69 185 GLU A N 1
ATOM 1404 C CA . GLU A 1 185 ? 6.902 -40.312 -2.967 1 97.69 185 GLU A CA 1
ATOM 1405 C C . GLU A 1 185 ? 6.527 -38.844 -3.045 1 97.69 185 GLU A C 1
ATOM 1407 O O . GLU A 1 185 ? 7.18 -38 -2.434 1 97.69 185 GLU A O 1
ATOM 1412 N N . ILE A 1 186 ? 5.621 -38.5 -3.852 1 98.06 186 ILE A N 1
ATOM 1413 C CA . ILE A 1 186 ? 4.91 -37.25 -3.877 1 98.06 186 ILE A CA 1
ATOM 1414 C C . ILE A 1 186 ? 3.521 -37.406 -3.268 1 98.06 186 ILE A C 1
ATOM 1416 O O . ILE A 1 186 ? 2.6 -37.875 -3.932 1 98.06 186 ILE A O 1
ATOM 1420 N N . PRO A 1 187 ? 3.441 -37.062 -1.99 1 98.31 187 PRO A N 1
ATOM 1421 C CA . PRO A 1 187 ? 2.105 -37.219 -1.411 1 98.31 187 PRO A CA 1
ATOM 1422 C C . PRO A 1 187 ? 1.019 -36.531 -2.225 1 98.31 187 PRO A C 1
ATOM 1424 O O . PRO A 1 187 ? 1.058 -35.312 -2.393 1 98.31 187 PRO A O 1
ATOM 1427 N N . THR A 1 188 ? 0.011 -37.312 -2.775 1 98.56 188 THR A N 1
ATOM 1428 C CA . THR A 1 188 ? -0.956 -36.75 -3.725 1 98.56 188 THR A CA 1
ATOM 1429 C C . THR A 1 188 ? -2.375 -37.156 -3.344 1 98.56 188 THR A C 1
ATOM 1431 O O . THR A 1 188 ? -2.619 -38.312 -2.988 1 98.56 188 THR A O 1
ATOM 1434 N N . GLU A 1 189 ? -3.248 -36.219 -3.342 1 98.12 189 GLU A N 1
ATOM 1435 C CA . GLU A 1 189 ? -4.672 -36.438 -3.107 1 98.12 189 GLU A CA 1
ATOM 1436 C C . GLU A 1 189 ? -5.504 -36.031 -4.312 1 98.12 189 GLU A C 1
ATOM 1438 O O . GLU A 1 189 ? -5.18 -35.031 -4.977 1 98.12 189 GLU A O 1
ATOM 1443 N N . VAL A 1 190 ? -6.59 -36.781 -4.59 1 97.31 190 VAL A N 1
ATOM 1444 C CA . VAL A 1 190 ? -7.547 -36.406 -5.621 1 97.31 190 VAL A CA 1
ATOM 1445 C C . VAL A 1 190 ? -8.719 -35.656 -4.988 1 97.31 190 VAL A C 1
ATOM 1447 O O . VAL A 1 190 ? -9.383 -36.188 -4.086 1 97.31 190 VAL A O 1
ATOM 1450 N N . SER A 1 191 ? -8.914 -34.469 -5.438 1 96.12 191 SER A N 1
ATOM 1451 C CA . SER A 1 191 ? -9.984 -33.656 -4.891 1 96.12 191 SER A CA 1
ATOM 1452 C C . SER A 1 191 ? -11.234 -33.719 -5.758 1 96.12 191 SER A C 1
ATOM 1454 O O . SER A 1 191 ? -11.148 -33.719 -6.984 1 96.12 191 SER A O 1
ATOM 1456 N N . LYS A 1 192 ? -12.398 -33.719 -5.109 1 92.94 192 LYS A N 1
ATOM 1457 C CA . LYS A 1 192 ? -13.68 -33.656 -5.805 1 92.94 192 LYS A CA 1
ATOM 1458 C C . LYS A 1 192 ? -14.07 -32.188 -6.086 1 92.94 192 LYS A C 1
ATOM 1460 O O . LYS A 1 192 ? -14.977 -31.938 -6.883 1 92.94 192 LYS A O 1
ATOM 1465 N N . ASP A 1 193 ? -13.359 -31.266 -5.453 1 94.5 193 ASP A N 1
ATOM 1466 C CA . ASP A 1 193 ? -13.594 -29.844 -5.637 1 94.5 193 ASP A CA 1
ATOM 1467 C C . ASP A 1 193 ? -12.281 -29.078 -5.758 1 94.5 193 ASP A C 1
ATOM 1469 O O . ASP A 1 193 ? -11.922 -28.297 -4.871 1 94.5 193 ASP A O 1
ATOM 1473 N N . ILE A 1 194 ? -11.641 -29.234 -6.887 1 96 194 ILE A N 1
ATOM 1474 C CA . ILE A 1 194 ? -10.305 -28.688 -7.082 1 96 194 ILE A CA 1
ATOM 1475 C C . ILE A 1 194 ? -10.367 -27.172 -7.117 1 96 194 ILE A C 1
ATOM 1477 O O . ILE A 1 194 ? -9.43 -26.484 -6.688 1 96 194 ILE A O 1
ATOM 1481 N N . ASN A 1 195 ? -11.523 -26.625 -7.57 1 95.94 195 ASN A N 1
ATOM 1482 C CA . ASN A 1 195 ? -11.68 -25.172 -7.582 1 95.94 195 ASN A CA 1
ATOM 1483 C C . ASN A 1 195 ? -11.594 -24.594 -6.176 1 95.94 195 ASN A C 1
ATOM 1485 O O . ASN A 1 195 ? -10.922 -23.578 -5.961 1 95.94 195 ASN A O 1
ATOM 1489 N N . LYS A 1 196 ? -12.219 -25.234 -5.254 1 95.19 196 LYS A N 1
ATOM 1490 C CA . LYS A 1 196 ? -12.172 -24.797 -3.861 1 95.19 196 LYS A CA 1
ATOM 1491 C C . LYS A 1 196 ? -10.742 -24.844 -3.322 1 95.19 196 LYS A C 1
ATOM 1493 O O . LYS A 1 196 ? -10.297 -23.922 -2.631 1 95.19 196 LYS A O 1
ATOM 1498 N N . GLU A 1 197 ? -10.062 -25.875 -3.662 1 94.94 197 GLU A N 1
ATOM 1499 C CA . GLU A 1 197 ? -8.68 -26.016 -3.213 1 94.94 197 GLU A CA 1
ATOM 1500 C C . GLU A 1 197 ? -7.797 -24.906 -3.789 1 94.94 197 GLU A C 1
ATOM 1502 O O . GLU A 1 197 ? -6.945 -24.359 -3.086 1 94.94 197 GLU A O 1
ATOM 1507 N N . LEU A 1 198 ? -8.008 -24.609 -5.043 1 96.5 198 LEU A N 1
ATOM 1508 C CA . LEU A 1 198 ? -7.246 -23.562 -5.715 1 96.5 198 LEU A CA 1
ATOM 1509 C C . LEU A 1 198 ? -7.457 -22.203 -5.035 1 96.5 198 LEU A C 1
ATOM 1511 O O . LEU A 1 198 ? -6.492 -21.5 -4.738 1 96.5 198 LEU A O 1
ATOM 1515 N N . TRP A 1 199 ? -8.648 -21.906 -4.723 1 96.38 199 TRP A N 1
ATOM 1516 C CA . TRP A 1 199 ? -8.961 -20.609 -4.125 1 96.38 199 TRP A CA 1
ATOM 1517 C C . TRP A 1 199 ? -8.477 -20.547 -2.68 1 96.38 199 TRP A C 1
ATOM 1519 O O . TRP A 1 199 ? -8.008 -19.5 -2.219 1 96.38 199 TRP A O 1
ATOM 1529 N N . ARG A 1 200 ? -8.586 -21.656 -1.996 1 94.81 200 ARG A N 1
ATOM 1530 C CA . ARG A 1 200 ? -8.055 -21.688 -0.641 1 94.81 200 ARG A CA 1
ATOM 1531 C C . ARG A 1 200 ? -6.562 -21.359 -0.636 1 94.81 200 ARG A C 1
ATOM 1533 O O . ARG A 1 200 ? -6.094 -20.562 0.187 1 94.81 200 ARG A O 1
ATOM 1540 N N . LYS A 1 201 ? -5.871 -21.906 -1.533 1 95.25 201 LYS A N 1
ATOM 1541 C CA . LYS A 1 201 ? -4.445 -21.609 -1.659 1 95.25 201 LYS A CA 1
ATOM 1542 C C . LYS A 1 201 ? -4.219 -20.156 -2.049 1 95.25 201 LYS A C 1
ATOM 1544 O O . LYS A 1 201 ? -3.311 -19.5 -1.529 1 95.25 201 LYS A O 1
ATOM 1549 N N . LEU A 1 202 ? -5.027 -19.672 -2.953 1 96.88 202 LEU A N 1
ATOM 1550 C CA . LEU A 1 202 ? -4.863 -18.297 -3.406 1 96.88 202 LEU A CA 1
ATOM 1551 C C . LEU A 1 202 ? -5.078 -17.312 -2.256 1 96.88 202 LEU A C 1
ATOM 1553 O O . LEU A 1 202 ? -4.352 -16.328 -2.133 1 96.88 202 LEU A O 1
ATOM 1557 N N . ILE A 1 203 ? -6.074 -17.609 -1.443 1 97.12 203 ILE A N 1
ATOM 1558 C CA . ILE A 1 203 ? -6.383 -16.719 -0.328 1 97.12 203 ILE A CA 1
ATOM 1559 C C . ILE A 1 203 ? -5.164 -16.594 0.585 1 97.12 203 ILE A C 1
ATOM 1561 O O . ILE A 1 203 ? -4.793 -15.492 0.991 1 97.12 203 ILE A O 1
ATOM 1565 N N . ILE A 1 204 ? -4.488 -17.641 0.809 1 95.38 204 ILE A N 1
ATOM 1566 C CA . ILE A 1 204 ? -3.301 -17.656 1.657 1 95.38 204 ILE A CA 1
ATOM 1567 C C . ILE A 1 204 ? -2.154 -16.938 0.948 1 95.38 204 ILE A C 1
ATOM 1569 O O . ILE A 1 204 ? -1.498 -16.078 1.532 1 95.38 204 ILE A O 1
ATOM 1573 N N . ASN A 1 205 ? -1.933 -17.281 -0.34 1 95.69 205 ASN A N 1
ATOM 1574 C CA . ASN A 1 205 ? -0.877 -16.656 -1.132 1 95.69 205 ASN A CA 1
ATOM 1575 C C . ASN A 1 205 ? -1.093 -15.148 -1.271 1 95.69 205 ASN A C 1
ATOM 1577 O O . ASN A 1 205 ? -0.135 -14.375 -1.229 1 95.69 205 ASN A O 1
ATOM 1581 N N . ASN A 1 206 ? -2.336 -14.828 -1.458 1 97.75 206 ASN A N 1
ATOM 1582 C CA . ASN A 1 206 ? -2.695 -13.422 -1.619 1 97.75 206 ASN A CA 1
ATOM 1583 C C . ASN A 1 206 ? -2.396 -12.617 -0.357 1 97.75 206 ASN A C 1
ATOM 1585 O O . ASN A 1 206 ? -1.902 -11.492 -0.437 1 97.75 206 ASN A O 1
ATOM 1589 N N . GLY A 1 207 ? -2.686 -13.195 0.8 1 97.5 207 GLY A N 1
ATOM 1590 C CA . GLY A 1 207 ? -2.479 -12.508 2.066 1 97.5 207 GLY A CA 1
ATOM 1591 C C . GLY A 1 207 ? -1.013 -12.328 2.416 1 97.5 207 GLY A C 1
ATOM 1592 O O . GLY A 1 207 ? -0.651 -11.406 3.146 1 97.5 207 GLY A O 1
ATOM 1593 N N . LEU A 1 208 ? -0.141 -13.156 1.807 1 96.94 208 LEU A N 1
ATOM 1594 C CA . LEU A 1 208 ? 1.225 -13.172 2.318 1 96.94 208 LEU A CA 1
ATOM 1595 C C . LEU A 1 208 ? 2.219 -12.789 1.225 1 96.94 208 LEU A C 1
ATOM 1597 O O . LEU A 1 208 ? 3.082 -11.938 1.433 1 96.94 208 LEU A O 1
ATOM 1601 N N . ASN A 1 209 ? 2.113 -13.312 0.001 1 96.94 209 ASN A N 1
ATOM 1602 C CA . ASN A 1 209 ? 3.139 -13.18 -1.028 1 96.94 209 ASN A CA 1
ATOM 1603 C C . ASN A 1 209 ? 3.373 -11.719 -1.398 1 96.94 209 ASN A C 1
ATOM 1605 O O . ASN A 1 209 ? 4.508 -11.242 -1.371 1 96.94 209 ASN A O 1
ATOM 1609 N N . PRO A 1 210 ? 2.289 -10.977 -1.699 1 98.44 210 PRO A N 1
ATOM 1610 C CA . PRO A 1 210 ? 2.521 -9.609 -2.152 1 98.44 210 PRO A CA 1
ATOM 1611 C C . PRO A 1 210 ? 3.094 -8.711 -1.055 1 98.44 210 PRO A C 1
ATOM 1613 O O . PRO A 1 210 ? 3.99 -7.906 -1.314 1 98.44 210 PRO A O 1
ATOM 1616 N N . ILE A 1 211 ? 2.588 -8.875 0.182 1 98.38 211 ILE A N 1
ATOM 1617 C CA . ILE A 1 211 ? 3.033 -8.031 1.287 1 98.38 211 ILE A CA 1
ATOM 1618 C C . ILE A 1 211 ? 4.484 -8.359 1.631 1 98.38 211 ILE A C 1
ATOM 1620 O O . ILE A 1 211 ? 5.312 -7.453 1.784 1 98.38 211 ILE A O 1
ATOM 1624 N N . CYS A 1 212 ? 4.84 -9.648 1.704 1 97.69 212 CYS A N 1
ATOM 1625 C CA . CYS A 1 212 ? 6.215 -10.07 1.95 1 97.69 212 CYS A CA 1
ATOM 1626 C C . CYS A 1 212 ? 7.152 -9.531 0.874 1 97.69 212 CYS A C 1
ATOM 1628 O O . CYS A 1 212 ? 8.242 -9.055 1.179 1 97.69 212 CYS A O 1
ATOM 1630 N N . THR A 1 213 ? 6.699 -9.625 -0.32 1 98 213 THR A N 1
ATOM 1631 C CA . THR A 1 213 ? 7.516 -9.211 -1.456 1 98 213 THR A CA 1
ATOM 1632 C C . THR A 1 213 ? 7.707 -7.699 -1.457 1 98 213 THR A C 1
ATOM 1634 O O . THR A 1 213 ? 8.82 -7.211 -1.667 1 98 213 THR A O 1
ATOM 1637 N N . LEU A 1 214 ? 6.641 -6.984 -1.189 1 97.69 214 LEU A N 1
ATOM 1638 C CA . LEU A 1 214 ? 6.695 -5.527 -1.15 1 97.69 214 LEU A CA 1
ATOM 1639 C C . LEU A 1 214 ? 7.656 -5.047 -0.066 1 97.69 214 LEU A C 1
ATOM 1641 O O . LEU A 1 214 ? 8.43 -4.113 -0.283 1 97.69 214 LEU A O 1
ATOM 1645 N N . LEU A 1 215 ? 7.664 -5.719 1.078 1 97.19 215 LEU A N 1
ATOM 1646 C CA . LEU A 1 215 ? 8.445 -5.305 2.238 1 97.19 215 LEU A CA 1
ATOM 1647 C C . LEU A 1 215 ? 9.812 -5.988 2.25 1 97.19 215 LEU A C 1
ATOM 1649 O O . LEU A 1 215 ? 10.664 -5.66 3.072 1 97.19 215 LEU A O 1
ATOM 1653 N N . GLU A 1 216 ? 9.984 -6.945 1.322 1 96.5 216 GLU A N 1
ATOM 1654 C CA . GLU A 1 216 ? 11.195 -7.766 1.271 1 96.5 216 GLU A CA 1
ATOM 1655 C C . GLU A 1 216 ? 11.469 -8.438 2.617 1 96.5 216 GLU A C 1
ATOM 1657 O O . GLU A 1 216 ? 12.578 -8.359 3.143 1 96.5 216 GLU A O 1
ATOM 1662 N N . LYS A 1 217 ? 10.445 -9.031 3.137 1 96.56 217 LYS A N 1
ATOM 1663 C CA . LYS A 1 217 ? 10.484 -9.742 4.41 1 96.56 217 LYS A CA 1
ATOM 1664 C C . LYS A 1 217 ? 9.93 -11.156 4.273 1 96.56 217 LYS A C 1
ATOM 1666 O O . LYS A 1 217 ? 9.094 -11.414 3.404 1 96.56 217 LYS A O 1
ATOM 1671 N N . GLU A 1 218 ? 10.359 -12.039 5.109 1 95.5 218 GLU A N 1
ATOM 1672 C CA . GLU A 1 218 ? 9.844 -13.406 5.129 1 95.5 218 GLU A CA 1
ATOM 1673 C C . GLU A 1 218 ? 8.531 -13.484 5.906 1 95.5 218 GLU A C 1
ATOM 1675 O O . GLU A 1 218 ? 8.164 -12.555 6.621 1 95.5 218 GLU A O 1
ATOM 1680 N N . THR A 1 219 ? 7.828 -14.609 5.793 1 94.44 219 THR A N 1
ATOM 1681 C CA . THR A 1 219 ? 6.52 -14.781 6.406 1 94.44 219 THR A CA 1
ATOM 1682 C C . THR A 1 219 ? 6.613 -14.672 7.926 1 94.44 219 THR A C 1
ATOM 1684 O O . THR A 1 219 ? 5.73 -14.102 8.57 1 94.44 219 THR A O 1
ATOM 1687 N N . GLY A 1 220 ? 7.703 -15.133 8.477 1 93.62 220 GLY A N 1
ATOM 1688 C CA . GLY A 1 220 ? 7.875 -15.117 9.922 1 93.62 220 GLY A CA 1
ATOM 1689 C C . GLY A 1 220 ? 8.078 -13.719 10.484 1 93.62 220 GLY A C 1
ATOM 1690 O O . GLY A 1 220 ? 7.957 -13.508 11.688 1 93.62 220 GLY A O 1
ATOM 1691 N N . GLN A 1 221 ? 8.406 -12.812 9.641 1 94.44 221 GLN A N 1
ATOM 1692 C CA . GLN A 1 221 ? 8.562 -11.422 10.047 1 94.44 221 GLN A CA 1
ATOM 1693 C C . GLN A 1 221 ? 7.266 -10.641 9.859 1 94.44 221 GLN A C 1
ATOM 1695 O O . GLN A 1 221 ? 7.043 -9.625 10.516 1 94.44 221 GLN A O 1
ATOM 1700 N N . VAL A 1 222 ? 6.434 -11.133 9 1 96.38 222 VAL A N 1
ATOM 1701 C CA . VAL A 1 222 ? 5.258 -10.375 8.586 1 96.38 222 VAL A CA 1
ATOM 1702 C C . VAL A 1 222 ? 4.051 -10.797 9.414 1 96.38 222 VAL A C 1
ATOM 1704 O O . VAL A 1 222 ? 3.309 -9.953 9.922 1 96.38 222 VAL A O 1
ATOM 1707 N N . THR A 1 223 ? 3.844 -12.062 9.68 1 95.31 223 THR A N 1
ATOM 1708 C CA . THR A 1 223 ? 2.619 -12.586 10.273 1 95.31 223 THR A CA 1
ATOM 1709 C C . THR A 1 223 ? 2.51 -12.18 11.742 1 95.31 223 THR A C 1
ATOM 1711 O O . THR A 1 223 ? 1.408 -11.969 12.25 1 95.31 223 THR A O 1
ATOM 1714 N N . PRO A 1 224 ? 3.678 -12.031 12.461 1 94.06 224 PRO A N 1
ATOM 1715 C CA . PRO A 1 224 ? 3.547 -11.625 13.859 1 94.06 224 PRO A CA 1
ATOM 1716 C C . PRO A 1 224 ? 3.453 -10.109 14.031 1 94.06 224 PRO A C 1
ATOM 1718 O O . PRO A 1 224 ? 3.223 -9.625 15.141 1 94.06 224 PRO A O 1
ATOM 1721 N N . ASP A 1 225 ? 3.73 -9.359 13.008 1 94.88 225 ASP A N 1
ATOM 1722 C CA . ASP A 1 225 ? 3.695 -7.906 13.117 1 94.88 225 ASP A CA 1
ATOM 1723 C C . ASP A 1 225 ? 2.26 -7.395 13.188 1 94.88 225 ASP A C 1
ATOM 1725 O O . ASP A 1 225 ? 1.547 -7.383 12.18 1 94.88 225 ASP A O 1
ATOM 1729 N N . VAL A 1 226 ? 1.85 -6.902 14.32 1 95.5 226 VAL A N 1
ATOM 1730 C CA . VAL A 1 226 ? 0.475 -6.508 14.609 1 95.5 226 VAL A CA 1
ATOM 1731 C C . VAL A 1 226 ? 0.06 -5.367 13.68 1 95.5 226 VAL A C 1
ATOM 1733 O O . VAL A 1 226 ? -1.126 -5.191 13.391 1 95.5 226 VAL A O 1
ATOM 1736 N N . ARG A 1 227 ? 1.01 -4.621 13.172 1 95.38 227 ARG A N 1
ATOM 1737 C CA . ARG A 1 227 ? 0.718 -3.514 12.273 1 95.38 227 ARG A CA 1
ATOM 1738 C C . ARG A 1 227 ? 0.27 -4.023 10.906 1 95.38 227 ARG A C 1
ATOM 1740 O O . ARG A 1 227 ? -0.459 -3.336 10.188 1 95.38 227 ARG A O 1
ATOM 1747 N N . LEU A 1 228 ? 0.708 -5.242 10.5 1 97.88 228 LEU A N 1
ATOM 1748 C CA . LEU A 1 228 ? 0.474 -5.766 9.164 1 97.88 228 LEU A CA 1
ATOM 1749 C C . LEU A 1 228 ? -0.75 -6.676 9.141 1 97.88 228 LEU A C 1
ATOM 1751 O O . LEU A 1 228 ? -1.292 -6.969 8.07 1 97.88 228 LEU A O 1
ATOM 1755 N N . LEU A 1 229 ? -1.245 -7.074 10.297 1 96.75 229 LEU A N 1
ATOM 1756 C CA . LEU A 1 229 ? -2.344 -8.031 10.406 1 96.75 229 LEU A CA 1
ATOM 1757 C C . LEU A 1 229 ? -3.594 -7.496 9.711 1 96.75 229 LEU A C 1
ATOM 1759 O O . LEU A 1 229 ? -4.266 -8.234 8.984 1 96.75 229 LEU A O 1
ATOM 1763 N N . PRO A 1 230 ? -3.902 -6.199 9.875 1 97.56 230 PRO A N 1
ATOM 1764 C CA . PRO A 1 230 ? -5.098 -5.703 9.188 1 97.56 230 PRO A CA 1
ATOM 1765 C C . PRO A 1 230 ? -4.957 -5.75 7.664 1 97.56 230 PRO A C 1
ATOM 1767 O O . PRO A 1 230 ? -5.949 -5.957 6.957 1 97.56 230 PRO A O 1
ATOM 1770 N N . LEU A 1 231 ? -3.744 -5.555 7.16 1 98.56 231 LEU A N 1
ATOM 1771 C CA . LEU A 1 231 ? -3.521 -5.613 5.723 1 98.56 231 LEU A CA 1
ATOM 1772 C C . LEU A 1 231 ? -3.668 -7.043 5.207 1 98.56 231 LEU A C 1
ATOM 1774 O O . LEU A 1 231 ? -4.312 -7.273 4.18 1 98.56 231 LEU A O 1
ATOM 1778 N N . ILE A 1 232 ? -3.111 -7.988 5.953 1 98.38 232 ILE A N 1
ATOM 1779 C CA . ILE A 1 232 ? -3.189 -9.398 5.594 1 98.38 232 ILE A CA 1
ATOM 1780 C C . ILE A 1 232 ? -4.648 -9.852 5.605 1 98.38 232 ILE A C 1
ATOM 1782 O O . ILE A 1 232 ? -5.141 -10.398 4.617 1 98.38 232 ILE A O 1
ATOM 1786 N N . ARG A 1 233 ? -5.316 -9.562 6.695 1 98 233 ARG A N 1
ATOM 1787 C CA . ARG A 1 233 ? -6.719 -9.953 6.844 1 98 233 ARG A CA 1
ATOM 1788 C C . ARG A 1 233 ? -7.578 -9.32 5.754 1 98 233 ARG A C 1
ATOM 1790 O O . ARG A 1 233 ? -8.422 -9.984 5.152 1 98 233 ARG A O 1
ATOM 1797 N N . GLY A 1 234 ? -7.359 -8.023 5.535 1 98.44 234 GLY A N 1
ATOM 1798 C CA . GLY A 1 234 ? -8.125 -7.332 4.508 1 98.44 234 GLY A CA 1
ATOM 1799 C C . GLY A 1 234 ? -7.934 -7.922 3.125 1 98.44 234 GLY A C 1
ATOM 1800 O O . GLY A 1 234 ? -8.898 -8.117 2.389 1 98.44 234 GLY A O 1
ATOM 1801 N N . ALA A 1 235 ? -6.719 -8.188 2.766 1 98.69 235 ALA A N 1
ATOM 1802 C CA . ALA A 1 235 ? -6.426 -8.797 1.471 1 98.69 235 ALA A CA 1
ATOM 1803 C C . ALA A 1 235 ? -7.09 -10.156 1.343 1 98.69 235 ALA A C 1
ATOM 1805 O O . ALA A 1 235 ? -7.68 -10.477 0.305 1 98.69 235 ALA A O 1
ATOM 1806 N N . MET A 1 236 ? -7.023 -10.945 2.396 1 98.38 236 MET A N 1
ATOM 1807 C CA . MET A 1 236 ? -7.633 -12.273 2.398 1 98.38 236 MET A CA 1
ATOM 1808 C C . MET A 1 236 ? -9.148 -12.172 2.291 1 98.38 236 MET A C 1
ATOM 1810 O O . MET A 1 236 ? -9.781 -12.953 1.568 1 98.38 236 MET A O 1
ATOM 1814 N N . GLU A 1 237 ? -9.734 -11.219 2.996 1 98.19 237 GLU A N 1
ATOM 1815 C CA . GLU A 1 237 ? -11.188 -11.023 2.936 1 98.19 237 GLU A CA 1
ATOM 1816 C C . GLU A 1 237 ? -11.633 -10.664 1.522 1 98.19 237 GLU A C 1
ATOM 1818 O O . GLU A 1 237 ? -12.656 -11.164 1.047 1 98.19 237 GLU A O 1
ATOM 1823 N N . GLU A 1 238 ? -10.891 -9.781 0.912 1 98.56 238 GLU A N 1
ATOM 1824 C CA . GLU A 1 238 ? -11.18 -9.438 -0.477 1 98.56 238 GLU A CA 1
ATOM 1825 C C . GLU A 1 238 ? -11.07 -10.664 -1.381 1 98.56 238 GLU A C 1
ATOM 1827 O O . GLU A 1 238 ? -11.852 -10.82 -2.324 1 98.56 238 GLU A O 1
ATOM 1832 N N . SER A 1 239 ? -10.133 -11.539 -1.099 1 98.25 239 SER A N 1
ATOM 1833 C CA . SER A 1 239 ? -9.953 -12.758 -1.875 1 98.25 239 SER A CA 1
ATOM 1834 C C . SER A 1 239 ? -11.125 -13.719 -1.676 1 98.25 239 SER A C 1
ATOM 1836 O O . SER A 1 239 ? -11.531 -14.414 -2.609 1 98.25 239 SER A O 1
ATOM 1838 N N . VAL A 1 240 ? -11.633 -13.789 -0.466 1 97.94 240 VAL A N 1
ATOM 1839 C CA . VAL A 1 240 ? -12.805 -14.609 -0.181 1 97.94 240 VAL A CA 1
ATOM 1840 C C . VAL A 1 240 ? -13.992 -14.117 -1.001 1 97.94 240 VAL A C 1
ATOM 1842 O O . VAL A 1 240 ? -14.734 -14.914 -1.577 1 97.94 240 VAL A O 1
ATOM 1845 N N . LEU A 1 241 ? -14.156 -12.812 -1.072 1 97.38 241 LEU A N 1
ATOM 1846 C CA . LEU A 1 241 ? -15.227 -12.227 -1.872 1 97.38 241 LEU A CA 1
ATOM 1847 C C . LEU A 1 241 ? -15.047 -12.57 -3.348 1 97.38 241 LEU A C 1
ATOM 1849 O O . LEU A 1 241 ? -16.016 -12.891 -4.035 1 97.38 241 LEU A O 1
ATOM 1853 N N . ALA A 1 242 ? -13.828 -12.453 -3.795 1 98 242 ALA A N 1
ATOM 1854 C CA . ALA A 1 242 ? -13.539 -12.789 -5.184 1 98 242 ALA A CA 1
ATOM 1855 C C . ALA A 1 242 ? -13.844 -14.258 -5.465 1 98 242 ALA A C 1
ATOM 1857 O O . ALA A 1 242 ? -14.312 -14.609 -6.551 1 98 242 ALA A O 1
ATOM 1858 N N . ALA A 1 243 ? -13.484 -15.141 -4.527 1 97.38 243 ALA A N 1
ATOM 1859 C CA . ALA A 1 243 ? -13.781 -16.562 -4.664 1 97.38 243 ALA A CA 1
ATOM 1860 C C . ALA A 1 243 ? -15.281 -16.797 -4.852 1 97.38 243 ALA A C 1
ATOM 1862 O O . ALA A 1 243 ? -15.688 -17.625 -5.68 1 97.38 243 ALA A O 1
ATOM 1863 N N . LYS A 1 244 ? -16.062 -16.078 -4.117 1 96.56 244 LYS A N 1
ATOM 1864 C CA . LYS A 1 244 ? -17.516 -16.172 -4.238 1 96.56 244 LYS A CA 1
ATOM 1865 C C . LYS A 1 244 ? -17.969 -15.828 -5.656 1 96.56 244 LYS A C 1
ATOM 1867 O O . LYS A 1 244 ? -18.859 -16.5 -6.207 1 96.56 244 LYS A O 1
ATOM 1872 N N . ALA A 1 245 ? -17.359 -14.828 -6.195 1 95.69 245 ALA A N 1
ATOM 1873 C CA . ALA A 1 245 ? -17.672 -14.422 -7.566 1 95.69 245 ALA A CA 1
ATOM 1874 C C . ALA A 1 245 ? -17.344 -15.539 -8.555 1 95.69 245 ALA A C 1
ATOM 1876 O O . ALA A 1 245 ? -17.812 -15.523 -9.695 1 95.69 245 ALA A O 1
ATOM 1877 N N . ASN A 1 246 ? -16.547 -16.531 -8.086 1 92.06 246 ASN A N 1
ATOM 1878 C CA . ASN A 1 246 ? -16.125 -17.625 -8.938 1 92.06 246 ASN A CA 1
ATOM 1879 C C . ASN A 1 246 ? -16.719 -18.953 -8.469 1 92.06 246 ASN A C 1
ATOM 1881 O O . ASN A 1 246 ? -16.172 -20.031 -8.766 1 92.06 246 ASN A O 1
ATOM 1885 N N . GLY A 1 247 ? -17.75 -18.859 -7.652 1 92.31 247 GLY A N 1
ATOM 1886 C CA . GLY A 1 247 ? -18.547 -20.016 -7.293 1 92.31 247 GLY A CA 1
ATOM 1887 C C . GLY A 1 247 ? -18.016 -20.766 -6.086 1 92.31 247 GLY A C 1
ATOM 1888 O O . GLY A 1 247 ? -18.406 -21.906 -5.824 1 92.31 247 GLY A O 1
ATOM 1889 N N . VAL A 1 248 ? -17.047 -20.188 -5.422 1 94.62 248 VAL A N 1
ATOM 1890 C CA . VAL A 1 248 ? -16.469 -20.797 -4.238 1 94.62 248 VAL A CA 1
ATOM 1891 C C . VAL A 1 248 ? -16.891 -20.031 -2.99 1 94.62 248 VAL A C 1
ATOM 1893 O O . VAL A 1 248 ? -16.438 -18.906 -2.768 1 94.62 248 VAL A O 1
ATOM 1896 N N . GLU A 1 249 ? -17.656 -20.672 -2.215 1 93.62 249 GLU A N 1
ATOM 1897 C CA . GLU A 1 249 ? -18.156 -20.016 -1.012 1 93.62 249 GLU A CA 1
ATOM 1898 C C . GLU A 1 249 ? -17.406 -20.484 0.228 1 93.62 249 GLU A C 1
ATOM 1900 O O . GLU A 1 249 ? -17.328 -21.672 0.507 1 93.62 249 GLU A O 1
ATOM 1905 N N . LEU A 1 250 ? -16.859 -19.531 0.874 1 92.5 250 LEU A N 1
ATOM 1906 C CA . LEU A 1 250 ? -16.188 -19.781 2.145 1 92.5 250 LEU A CA 1
ATOM 1907 C C . LEU A 1 250 ? -16.844 -19 3.271 1 92.5 250 LEU A C 1
ATOM 1909 O O . LEU A 1 250 ? -17.297 -17.875 3.066 1 92.5 250 LEU A O 1
ATOM 1913 N N . SER A 1 251 ? -16.891 -19.594 4.445 1 91.31 251 SER A N 1
ATOM 1914 C CA . SER A 1 251 ? -17.469 -18.922 5.609 1 91.31 251 SER A CA 1
ATOM 1915 C C . SER A 1 251 ? -16.438 -18.062 6.32 1 91.31 251 SER A C 1
ATOM 1917 O O . SER A 1 251 ? -15.25 -18.109 6.004 1 91.31 251 SER A O 1
ATOM 1919 N N . GLN A 1 252 ? -16.953 -17.234 7.219 1 92 252 GLN A N 1
ATOM 1920 C CA . GLN A 1 252 ? -16.078 -16.453 8.078 1 92 252 GLN A CA 1
ATOM 1921 C C . GLN A 1 252 ? -15.18 -17.359 8.914 1 92 252 GLN A C 1
ATOM 1923 O O . GLN A 1 252 ? -14.023 -17.016 9.188 1 92 252 GLN A O 1
ATOM 1928 N N . GLU A 1 253 ? -15.758 -18.359 9.297 1 93.12 253 GLU A N 1
ATOM 1929 C CA . GLU A 1 253 ? -14.977 -19.344 10.055 1 93.12 253 GLU A CA 1
ATOM 1930 C C . GLU A 1 253 ? -13.836 -19.906 9.219 1 93.12 253 GLU A C 1
ATOM 1932 O O . GLU A 1 253 ? -12.734 -20.125 9.734 1 93.12 253 GLU A O 1
ATOM 1937 N N . ASP A 1 254 ? -14.062 -20.141 7.969 1 91.5 254 ASP A N 1
ATOM 1938 C CA . ASP A 1 254 ? -13.016 -20.609 7.059 1 91.5 254 ASP A CA 1
ATOM 1939 C C . ASP A 1 254 ? -11.859 -19.609 6.996 1 91.5 254 ASP A C 1
ATOM 1941 O O . ASP A 1 254 ? -10.695 -19.984 7.059 1 91.5 254 ASP A O 1
ATOM 1945 N N . LEU A 1 255 ? -12.266 -18.375 6.926 1 93.69 255 LEU A N 1
ATOM 1946 C CA . LEU A 1 255 ? -11.258 -17.328 6.852 1 93.69 255 LEU A CA 1
ATOM 1947 C C . LEU A 1 255 ? -10.422 -17.281 8.125 1 93.69 255 LEU A C 1
ATOM 1949 O O . LEU A 1 255 ? -9.195 -17.188 8.062 1 93.69 255 LEU A O 1
ATOM 1953 N N . GLU A 1 256 ? -11.078 -17.359 9.258 1 94.44 256 GLU A N 1
ATOM 1954 C CA . GLU A 1 256 ? -10.375 -17.328 10.539 1 94.44 256 GLU A CA 1
ATOM 1955 C C . GLU A 1 256 ? -9.422 -18.516 10.68 1 94.44 256 GLU A C 1
ATOM 1957 O O . GLU A 1 256 ? -8.32 -18.375 11.203 1 94.44 256 GLU A O 1
ATOM 1962 N N . ASP A 1 257 ? -9.883 -19.609 10.211 1 92.19 257 ASP A N 1
ATOM 1963 C CA . ASP A 1 257 ? -9.039 -20.797 10.227 1 92.19 257 ASP A CA 1
ATOM 1964 C C . ASP A 1 257 ? -7.781 -20.594 9.383 1 92.19 257 ASP A C 1
ATOM 1966 O O . ASP A 1 257 ? -6.688 -20.984 9.781 1 92.19 257 ASP A O 1
ATOM 1970 N N . MET A 1 258 ? -7.934 -20.016 8.25 1 91.75 258 MET A N 1
ATOM 1971 C CA . MET A 1 258 ? -6.801 -19.766 7.367 1 91.75 258 MET A CA 1
ATOM 1972 C C . MET A 1 258 ? -5.84 -18.75 7.984 1 91.75 258 MET A C 1
ATOM 1974 O O . MET A 1 258 ? -4.621 -18.891 7.863 1 91.75 258 MET A O 1
ATOM 1978 N N . LEU A 1 259 ? -6.398 -17.75 8.648 1 94.06 259 LEU A N 1
ATOM 1979 C CA . LEU A 1 259 ? -5.574 -16.75 9.32 1 94.06 259 LEU A CA 1
ATOM 1980 C C . LEU A 1 259 ? -4.762 -17.375 10.445 1 94.06 259 LEU A C 1
ATOM 1982 O O . LEU A 1 259 ? -3.584 -17.062 10.617 1 94.06 259 LEU A O 1
ATOM 1986 N N . GLU A 1 260 ? -5.41 -18.25 11.141 1 91.88 260 GLU A N 1
ATOM 1987 C CA . GLU A 1 260 ? -4.707 -18.969 12.195 1 91.88 260 GLU A CA 1
ATOM 1988 C C . GLU A 1 260 ? -3.611 -19.859 11.617 1 91.88 260 GLU A C 1
ATOM 1990 O O . GLU A 1 260 ? -2.518 -19.953 12.18 1 91.88 260 GLU A O 1
ATOM 1995 N N . LEU A 1 261 ? -3.92 -20.484 10.562 1 89.19 261 LEU A N 1
ATOM 1996 C CA . LEU A 1 261 ? -2.98 -21.375 9.906 1 89.19 261 LEU A CA 1
ATOM 1997 C C . LEU A 1 261 ? -1.707 -20.641 9.508 1 89.19 261 LEU A C 1
ATOM 1999 O O . LEU A 1 261 ? -0.6 -21.125 9.75 1 89.19 261 LEU A O 1
ATOM 2003 N N . ILE A 1 262 ? -1.815 -19.469 8.938 1 90.06 262 ILE A N 1
ATOM 2004 C CA . ILE A 1 262 ? -0.638 -18.781 8.422 1 90.06 262 ILE A CA 1
ATOM 2005 C C . ILE A 1 262 ? 0.21 -18.281 9.586 1 90.06 262 ILE A C 1
ATOM 2007 O O . ILE A 1 262 ? 1.411 -18.047 9.43 1 90.06 262 ILE A O 1
ATOM 2011 N N . SER A 1 263 ? -0.396 -18.078 10.695 1 87.44 263 SER A N 1
ATOM 2012 C CA . SER A 1 263 ? 0.334 -17.594 11.859 1 87.44 263 SER A CA 1
ATOM 2013 C C . SER A 1 263 ? 1.277 -18.656 12.406 1 87.44 263 SER A C 1
ATOM 2015 O O . SER A 1 263 ? 2.186 -18.359 13.18 1 87.44 263 SER A O 1
ATOM 2017 N N . THR A 1 264 ? 1.084 -19.906 12 1 83.88 264 THR A N 1
ATOM 2018 C CA . THR A 1 264 ? 1.867 -21.016 12.523 1 83.88 264 THR A CA 1
ATOM 2019 C C . THR A 1 264 ? 2.928 -21.453 11.516 1 83.88 264 THR A C 1
ATOM 2021 O O . THR A 1 264 ? 3.682 -22.391 11.766 1 83.88 264 THR A O 1
ATOM 2024 N N . PHE A 1 265 ? 2.922 -20.781 10.406 1 79.56 265 PHE A N 1
ATOM 2025 C CA . PHE A 1 265 ? 3.865 -21.156 9.359 1 79.56 265 PHE A CA 1
ATOM 2026 C C . PHE A 1 265 ? 5.297 -20.875 9.797 1 79.56 265 PHE A C 1
ATOM 2028 O O . PHE A 1 265 ? 5.566 -19.891 10.484 1 79.56 265 PHE A O 1
ATOM 2035 N N . ASP A 1 266 ? 6.156 -21.797 9.391 1 82.75 266 ASP A N 1
ATOM 2036 C CA . ASP A 1 266 ? 7.574 -21.469 9.5 1 82.75 266 ASP A CA 1
ATOM 2037 C C . ASP A 1 266 ? 7.914 -20.234 8.664 1 82.75 266 ASP A C 1
ATOM 2039 O O . ASP A 1 266 ? 7.191 -19.891 7.727 1 82.75 266 ASP A O 1
ATOM 2043 N N . SER A 1 267 ? 8.953 -19.578 9.109 1 89.12 267 SER A N 1
ATOM 2044 C CA . SER A 1 267 ? 9.398 -18.406 8.352 1 89.12 267 SER A CA 1
ATOM 2045 C C . SER A 1 267 ? 10.062 -18.828 7.039 1 89.12 267 SER A C 1
ATOM 2047 O O . SER A 1 267 ? 11.047 -19.562 7.043 1 89.12 267 SER A O 1
ATOM 2049 N N . ILE A 1 268 ? 9.484 -18.453 5.941 1 86.5 268 ILE A N 1
ATOM 2050 C CA . ILE A 1 268 ? 10.039 -18.766 4.629 1 86.5 268 ILE A CA 1
ATOM 2051 C C . ILE A 1 268 ? 9.945 -17.547 3.719 1 86.5 268 ILE A C 1
ATOM 2053 O O . ILE A 1 268 ? 9.164 -16.625 3.98 1 86.5 268 ILE A O 1
ATOM 2057 N N . LYS A 1 269 ? 10.758 -17.594 2.727 1 91.12 269 LYS A N 1
ATOM 2058 C CA . LYS A 1 269 ? 10.602 -16.641 1.631 1 91.12 269 LYS A CA 1
ATOM 2059 C C . LYS A 1 269 ? 9.562 -17.125 0.625 1 91.12 269 LYS A C 1
ATOM 2061 O O . LYS A 1 269 ? 9.75 -18.156 -0.012 1 91.12 269 LYS A O 1
ATOM 2066 N N . PRO A 1 270 ? 8.523 -16.359 0.539 1 92.06 270 PRO A N 1
ATOM 2067 C CA . PRO A 1 270 ? 7.566 -16.797 -0.477 1 92.06 270 PRO A CA 1
ATOM 2068 C C . PRO A 1 270 ? 8.133 -16.734 -1.893 1 92.06 270 PRO A C 1
ATOM 2070 O O . PRO A 1 270 ? 9.117 -16.047 -2.135 1 92.06 270 PRO A O 1
ATOM 2073 N N . SER A 1 271 ? 7.574 -17.547 -2.785 1 89.62 271 SER A N 1
ATOM 2074 C CA . SER A 1 271 ? 8.07 -17.688 -4.148 1 89.62 271 SER A CA 1
ATOM 2075 C C . SER A 1 271 ? 8.141 -16.344 -4.859 1 89.62 271 SER A C 1
ATOM 2077 O O . SER A 1 271 ? 9.07 -16.094 -5.625 1 89.62 271 SER A O 1
ATOM 2079 N N . MET A 1 272 ? 7.211 -15.453 -4.598 1 94.5 272 MET A N 1
ATOM 2080 C CA . MET A 1 272 ? 7.203 -14.148 -5.254 1 94.5 272 MET A CA 1
ATOM 2081 C C . MET A 1 272 ? 8.391 -13.305 -4.801 1 94.5 272 MET A C 1
ATOM 2083 O O . MET A 1 272 ? 8.977 -12.578 -5.602 1 94.5 272 MET A O 1
ATOM 2087 N N . LEU A 1 273 ? 8.711 -13.359 -3.551 1 95.62 273 LEU A N 1
ATOM 2088 C CA . LEU A 1 273 ? 9.875 -12.648 -3.041 1 95.62 273 LEU A CA 1
ATOM 2089 C C . LEU A 1 273 ? 11.156 -13.172 -3.68 1 95.62 273 LEU A C 1
ATOM 2091 O O . LEU A 1 273 ? 12.023 -12.391 -4.074 1 95.62 273 LEU A O 1
ATOM 2095 N N . VAL A 1 274 ? 11.273 -14.492 -3.807 1 91.62 274 VAL A N 1
ATOM 2096 C CA . VAL A 1 274 ? 12.43 -15.109 -4.457 1 91.62 274 VAL A CA 1
ATOM 2097 C C . VAL A 1 274 ? 12.539 -14.602 -5.895 1 91.62 274 VAL A C 1
ATOM 2099 O O . VAL A 1 274 ? 13.633 -14.266 -6.355 1 91.62 274 VAL A O 1
ATOM 2102 N N . ASP A 1 275 ? 11.406 -14.531 -6.57 1 92.56 275 ASP A N 1
ATOM 2103 C CA . ASP A 1 275 ? 11.391 -14.016 -7.934 1 92.56 275 ASP A CA 1
ATOM 2104 C C . ASP A 1 275 ? 11.875 -12.562 -7.977 1 92.56 275 ASP A C 1
ATOM 2106 O O . ASP A 1 275 ? 12.656 -12.188 -8.859 1 92.56 275 ASP A O 1
ATOM 2110 N N . ARG A 1 276 ? 11.422 -11.766 -7.051 1 94.81 276 ARG A N 1
ATOM 2111 C CA . ARG A 1 276 ? 11.852 -10.375 -6.996 1 94.81 276 ARG A CA 1
ATOM 2112 C C . ARG A 1 276 ? 13.359 -10.273 -6.805 1 94.81 276 ARG A C 1
ATOM 2114 O O . ARG A 1 276 ? 14.031 -9.516 -7.504 1 94.81 276 ARG A O 1
ATOM 2121 N N . GLU A 1 277 ? 13.891 -11.062 -5.941 1 93.5 277 GLU A N 1
ATOM 2122 C CA . GLU A 1 277 ? 15.32 -11.062 -5.629 1 93.5 277 GLU A CA 1
ATOM 2123 C C . GLU A 1 277 ? 16.156 -11.477 -6.84 1 93.5 277 GLU A C 1
ATOM 2125 O O . GLU A 1 277 ? 17.281 -11.008 -7.016 1 93.5 277 GLU A O 1
ATOM 2130 N N . LYS A 1 278 ? 15.562 -12.242 -7.656 1 89.44 278 LYS A N 1
ATOM 2131 C CA . LYS A 1 278 ? 16.281 -12.773 -8.812 1 89.44 278 LYS A CA 1
ATOM 2132 C C . LYS A 1 278 ? 15.992 -11.953 -10.062 1 89.44 278 LYS A C 1
ATOM 2134 O O . LYS A 1 278 ? 16.438 -12.305 -11.164 1 89.44 278 LYS A O 1
ATOM 2139 N N . GLY A 1 279 ? 15.133 -10.961 -9.906 1 90.88 279 GLY A N 1
ATOM 2140 C CA . GLY A 1 279 ? 14.805 -10.094 -11.023 1 90.88 279 GLY A CA 1
ATOM 2141 C C . GLY A 1 279 ? 13.883 -10.742 -12.031 1 90.88 279 GLY A C 1
ATOM 2142 O O . GLY A 1 279 ? 13.945 -10.445 -13.227 1 90.88 279 GLY A O 1
ATOM 2143 N N . ARG A 1 280 ? 13.055 -11.648 -11.609 1 88.75 280 ARG A N 1
ATOM 2144 C CA . ARG A 1 280 ? 12.109 -12.344 -12.477 1 88.75 280 ARG A CA 1
ATOM 2145 C C . ARG A 1 280 ? 10.734 -11.688 -12.43 1 88.75 280 ARG A C 1
ATOM 2147 O O . ARG A 1 280 ? 10.438 -10.922 -11.508 1 88.75 280 ARG A O 1
ATOM 2154 N N . PRO A 1 281 ? 9.938 -11.992 -13.477 1 90.56 281 PRO A N 1
ATOM 2155 C CA . PRO A 1 281 ? 8.57 -11.461 -13.453 1 90.56 281 PRO A CA 1
ATOM 2156 C C . PRO A 1 281 ? 7.762 -11.969 -12.266 1 90.56 281 PRO A C 1
ATOM 2158 O O . PRO A 1 281 ? 7.895 -13.133 -11.875 1 90.56 281 PRO A O 1
ATOM 2161 N N . LEU A 1 282 ? 6.969 -11.07 -11.766 1 95.12 282 LEU A N 1
ATOM 2162 C CA . LEU A 1 282 ? 6.141 -11.414 -10.609 1 95.12 282 LEU A CA 1
ATOM 2163 C C . LEU A 1 282 ? 4.719 -11.75 -11.047 1 95.12 282 LEU A C 1
ATOM 2165 O O . LEU A 1 282 ? 4.18 -11.125 -11.961 1 95.12 282 LEU A O 1
ATOM 2169 N N . GLU A 1 283 ? 4.082 -12.602 -10.383 1 95.38 283 GLU A N 1
ATOM 2170 C CA . GLU A 1 283 ? 2.711 -13.016 -10.664 1 95.38 283 GLU A CA 1
ATOM 2171 C C . GLU A 1 283 ? 1.708 -12.109 -9.953 1 95.38 283 GLU A C 1
ATOM 2173 O O . GLU A 1 283 ? 0.798 -12.594 -9.281 1 95.38 283 GLU A O 1
ATOM 2178 N N . ILE A 1 284 ? 1.783 -10.836 -10.133 1 97.25 284 ILE A N 1
ATOM 2179 C CA . ILE A 1 284 ? 0.941 -9.852 -9.461 1 97.25 284 ILE A CA 1
ATOM 2180 C C . ILE A 1 284 ? -0.497 -9.977 -9.961 1 97.25 284 ILE A C 1
ATOM 2182 O O . ILE A 1 284 ? -1.437 -10.008 -9.164 1 97.25 284 ILE A O 1
ATOM 2186 N N . GLU A 1 285 ? -0.727 -10.141 -11.266 1 96.44 285 GLU A N 1
ATOM 2187 C CA . GLU A 1 285 ? -2.066 -10.234 -11.836 1 96.44 285 GLU A CA 1
ATOM 2188 C C . GLU A 1 285 ? -2.748 -11.539 -11.43 1 96.44 285 GLU A C 1
ATOM 2190 O O . GLU A 1 285 ? -3.951 -11.562 -11.164 1 96.44 285 GLU A O 1
ATOM 2195 N N . GLU A 1 286 ? -1.938 -12.547 -11.305 1 96.12 286 GLU A N 1
ATOM 2196 C CA . GLU A 1 286 ? -2.473 -13.883 -11.031 1 96.12 286 GLU A CA 1
ATOM 2197 C C . GLU A 1 286 ? -2.83 -14.047 -9.555 1 96.12 286 GLU A C 1
ATOM 2199 O O . GLU A 1 286 ? -3.625 -14.914 -9.195 1 96.12 286 GLU A O 1
ATOM 2204 N N . ILE A 1 287 ? -2.236 -13.18 -8.758 1 97.62 287 ILE A N 1
ATOM 2205 C CA . ILE A 1 287 ? -2.473 -13.328 -7.328 1 97.62 287 ILE A CA 1
ATOM 2206 C C . ILE A 1 287 ? -3.344 -12.18 -6.824 1 97.62 287 ILE A C 1
ATOM 2208 O O . ILE A 1 287 ? -4.328 -12.398 -6.117 1 97.62 287 ILE A O 1
ATOM 2212 N N . CYS A 1 288 ? -3.064 -10.953 -7.238 1 98.56 288 CYS A N 1
ATOM 2213 C CA . CYS A 1 288 ? -3.82 -9.789 -6.801 1 98.56 288 CYS A CA 1
ATOM 2214 C C . CYS A 1 288 ? -4.859 -9.383 -7.84 1 98.56 288 CYS A C 1
ATOM 2216 O O . CYS A 1 288 ? -5.996 -9.055 -7.496 1 98.56 288 CYS A O 1
ATOM 2218 N N . GLY A 1 289 ? -4.461 -9.414 -9.102 1 98.12 289 GLY A N 1
ATOM 2219 C CA . GLY A 1 289 ? -5.34 -8.969 -10.172 1 98.12 289 GLY A CA 1
ATOM 2220 C C . GLY A 1 289 ? -6.641 -9.75 -10.242 1 98.12 289 GLY A C 1
ATOM 2221 O O . GLY A 1 289 ? -7.711 -9.172 -10.414 1 98.12 289 GLY A O 1
ATOM 2222 N N . VAL A 1 290 ? -6.523 -11 -10.102 1 97.75 290 VAL A N 1
ATOM 2223 C CA . VAL A 1 290 ? -7.699 -11.867 -10.172 1 97.75 290 VAL A CA 1
ATOM 2224 C C . VAL A 1 290 ? -8.656 -11.531 -9.023 1 97.75 290 VAL A C 1
ATOM 2226 O O . VAL A 1 290 ? -9.875 -11.602 -9.188 1 97.75 290 VAL A O 1
ATOM 2229 N N . VAL A 1 291 ? -8.148 -11.141 -7.902 1 98.62 291 VAL A N 1
ATOM 2230 C CA . VAL A 1 291 ? -8.969 -10.758 -6.75 1 98.62 291 VAL A CA 1
ATOM 2231 C C . VAL A 1 291 ? -9.664 -9.43 -7.027 1 98.62 291 VAL A C 1
ATOM 2233 O O . VAL A 1 291 ? -10.867 -9.297 -6.793 1 98.62 291 VAL A O 1
ATOM 2236 N N . ILE A 1 292 ? -8.922 -8.461 -7.559 1 98.69 292 ILE A N 1
ATOM 2237 C CA . ILE A 1 292 ? -9.484 -7.16 -7.891 1 98.69 292 ILE A CA 1
ATOM 2238 C C . ILE A 1 292 ? -10.633 -7.328 -8.883 1 98.69 292 ILE A C 1
ATOM 2240 O O . ILE A 1 292 ? -11.742 -6.832 -8.656 1 98.69 292 ILE A O 1
ATOM 2244 N N . LYS A 1 293 ? -10.414 -8.109 -9.938 1 98.06 293 LYS A N 1
ATOM 2245 C CA . LYS A 1 293 ? -11.445 -8.344 -10.945 1 98.06 293 LYS A CA 1
ATOM 2246 C C . LYS A 1 293 ? -12.641 -9.07 -10.352 1 98.06 293 LYS A C 1
ATOM 2248 O O . LYS A 1 293 ? -13.789 -8.773 -10.695 1 98.06 293 LYS A O 1
ATOM 2253 N N . GLY A 1 294 ? -12.336 -10.062 -9.547 1 97.94 294 GLY A N 1
ATOM 2254 C CA . GLY A 1 294 ? -13.414 -10.789 -8.891 1 97.94 294 GLY A CA 1
ATOM 2255 C C . GLY A 1 294 ? -14.297 -9.898 -8.031 1 97.94 294 GLY A C 1
ATOM 2256 O O . GLY A 1 294 ? -15.523 -9.984 -8.094 1 97.94 294 GLY A O 1
ATOM 2257 N N . CYS A 1 295 ? -13.711 -9.023 -7.195 1 98.44 295 CYS A N 1
ATOM 2258 C CA . CYS A 1 295 ? -14.469 -8.094 -6.371 1 98.44 295 CYS A CA 1
ATOM 2259 C C . CYS A 1 295 ? -15.281 -7.141 -7.238 1 98.44 295 CYS A C 1
ATOM 2261 O O . CYS A 1 295 ? -16.453 -6.863 -6.938 1 98.44 295 CYS A O 1
ATOM 2263 N N . GLU A 1 296 ? -14.688 -6.672 -8.32 1 98.19 296 GLU A N 1
ATOM 2264 C CA . GLU A 1 296 ? -15.383 -5.766 -9.234 1 98.19 296 GLU A CA 1
ATOM 2265 C C . GLU A 1 296 ? -16.625 -6.43 -9.836 1 98.19 296 GLU A C 1
ATOM 2267 O O . GLU A 1 296 ? -17.641 -5.777 -10.031 1 98.19 296 GLU A O 1
ATOM 2272 N N . ARG A 1 297 ? -16.562 -7.68 -10.141 1 97.38 297 ARG A N 1
ATOM 2273 C CA . ARG A 1 297 ? -17.703 -8.414 -10.672 1 97.38 297 ARG A CA 1
ATOM 2274 C C . ARG A 1 297 ? -18.844 -8.477 -9.656 1 97.38 297 ARG A C 1
ATOM 2276 O O . ARG A 1 297 ? -20 -8.633 -10.023 1 97.38 297 ARG A O 1
ATOM 2283 N N . MET A 1 298 ? -18.484 -8.375 -8.43 1 97 298 MET A N 1
ATOM 2284 C CA . MET A 1 298 ? -19.484 -8.375 -7.363 1 97 298 MET A CA 1
ATOM 2285 C C . MET A 1 298 ? -19.938 -6.953 -7.035 1 97 298 MET A C 1
ATOM 2287 O O . MET A 1 298 ? -20.656 -6.73 -6.055 1 97 298 MET A O 1
ATOM 2291 N N . GLY A 1 299 ? -19.453 -5.973 -7.82 1 97.31 299 GLY A N 1
ATOM 2292 C CA . GLY A 1 299 ? -19.812 -4.578 -7.613 1 97.31 299 GLY A CA 1
ATOM 2293 C C . GLY A 1 299 ? -19.062 -3.939 -6.453 1 97.31 299 GLY A C 1
ATOM 2294 O O . GLY A 1 299 ? -19.531 -2.951 -5.883 1 97.31 299 GLY A O 1
ATOM 2295 N N . LYS A 1 300 ? -17.969 -4.535 -6.059 1 97.38 300 LYS A N 1
ATOM 2296 C CA . LYS A 1 300 ? -17.203 -4.039 -4.918 1 97.38 300 LYS A CA 1
ATOM 2297 C C . LYS A 1 300 ? -15.766 -3.703 -5.328 1 97.38 300 LYS A C 1
ATOM 2299 O O . LYS A 1 300 ? -15.281 -4.188 -6.352 1 97.38 300 LYS A O 1
ATOM 2304 N N . ASP A 1 301 ? -15.109 -2.854 -4.621 1 97.69 301 ASP A N 1
ATOM 2305 C CA . ASP A 1 301 ? -13.688 -2.576 -4.793 1 97.69 301 ASP A CA 1
ATOM 2306 C C . ASP A 1 301 ? -12.836 -3.57 -4.008 1 97.69 301 ASP A C 1
ATOM 2308 O O . ASP A 1 301 ? -13.359 -4.395 -3.26 1 97.69 301 ASP A O 1
ATOM 2312 N N . ALA A 1 302 ? -11.531 -3.602 -4.293 1 98.69 302 ALA A N 1
ATOM 2313 C CA . ALA A 1 302 ? -10.539 -4.379 -3.551 1 98.69 302 ALA A CA 1
ATOM 2314 C C . ALA A 1 302 ? -9.359 -3.508 -3.133 1 98.69 302 ALA A C 1
ATOM 2316 O O . ALA A 1 302 ? -8.234 -3.709 -3.596 1 98.69 302 ALA A O 1
ATOM 2317 N N . PRO A 1 303 ? -9.617 -2.627 -2.188 1 98.88 303 PRO A N 1
ATOM 2318 C CA . PRO A 1 303 ? -8.633 -1.575 -1.918 1 98.88 303 PRO A CA 1
ATOM 2319 C C . PRO A 1 303 ? -7.305 -2.127 -1.399 1 98.88 303 PRO A C 1
ATOM 2321 O O . PRO A 1 303 ? -6.238 -1.593 -1.723 1 98.88 303 PRO A O 1
ATOM 2324 N N . TYR A 1 304 ? -7.32 -3.16 -0.562 1 98.88 304 TYR A N 1
ATOM 2325 C CA . TYR A 1 304 ? -6.078 -3.725 -0.05 1 98.88 304 TYR A CA 1
ATOM 2326 C C . TYR A 1 304 ? -5.242 -4.32 -1.178 1 98.88 304 TYR A C 1
ATOM 2328 O O . TYR A 1 304 ? -4.07 -3.979 -1.336 1 98.88 304 TYR A O 1
ATOM 2336 N N . ASN A 1 305 ? -5.883 -5.148 -1.99 1 98.88 305 ASN A N 1
ATOM 2337 C CA . ASN A 1 305 ? -5.184 -5.75 -3.119 1 98.88 305 ASN A CA 1
ATOM 2338 C C . ASN A 1 305 ? -4.758 -4.703 -4.141 1 98.88 305 ASN A C 1
ATOM 2340 O O . ASN A 1 305 ? -3.656 -4.777 -4.691 1 98.88 305 ASN A O 1
ATOM 2344 N N . ARG A 1 306 ? -5.641 -3.756 -4.43 1 98.81 306 ARG A N 1
ATOM 2345 C CA . ARG A 1 306 ? -5.344 -2.711 -5.402 1 98.81 306 ARG A CA 1
ATOM 2346 C C . ARG A 1 306 ? -4.133 -1.891 -4.977 1 98.81 306 ARG A C 1
ATOM 2348 O O . ARG A 1 306 ? -3.24 -1.621 -5.785 1 98.81 306 ARG A O 1
ATOM 2355 N N . THR A 1 307 ? -4.082 -1.497 -3.705 1 98.81 307 THR A N 1
ATOM 2356 C CA . THR A 1 307 ? -2.975 -0.688 -3.203 1 98.81 307 THR A CA 1
ATOM 2357 C C . THR A 1 307 ? -1.671 -1.479 -3.227 1 98.81 307 THR A C 1
ATOM 2359 O O . THR A 1 307 ? -0.667 -1.016 -3.771 1 98.81 307 THR A O 1
ATOM 2362 N N . ILE A 1 308 ? -1.691 -2.697 -2.717 1 98.69 308 ILE A N 1
ATOM 2363 C CA . ILE A 1 308 ? -0.49 -3.518 -2.6 1 98.69 308 ILE A CA 1
ATOM 2364 C C . ILE A 1 308 ? 0.031 -3.871 -3.99 1 98.69 308 ILE A C 1
ATOM 2366 O O . ILE A 1 308 ? 1.232 -3.779 -4.254 1 98.69 308 ILE A O 1
ATOM 2370 N N . ALA A 1 309 ? -0.877 -4.254 -4.898 1 98.56 309 ALA A N 1
ATOM 2371 C CA . ALA A 1 309 ? -0.484 -4.609 -6.262 1 98.56 309 ALA A CA 1
ATOM 2372 C C . ALA A 1 309 ? 0.149 -3.416 -6.977 1 98.56 309 ALA A C 1
ATOM 2374 O O . ALA A 1 309 ? 1.181 -3.559 -7.637 1 98.56 309 ALA A O 1
ATOM 2375 N N . THR A 1 310 ? -0.446 -2.242 -6.84 1 98.56 310 THR A N 1
ATOM 2376 C CA . THR A 1 310 ? 0.051 -1.042 -7.504 1 98.56 310 THR A CA 1
ATOM 2377 C C . THR A 1 310 ? 1.446 -0.684 -7.004 1 98.56 310 THR A C 1
ATOM 2379 O O . THR A 1 310 ? 2.354 -0.433 -7.801 1 98.56 310 THR A O 1
ATOM 2382 N N . LEU A 1 311 ? 1.62 -0.704 -5.695 1 98.06 311 LEU A N 1
ATOM 2383 C CA . LEU A 1 311 ? 2.906 -0.353 -5.102 1 98.06 311 LEU A CA 1
ATOM 2384 C C . LEU A 1 311 ? 3.973 -1.378 -5.473 1 98.06 311 LEU A C 1
ATOM 2386 O O . LEU A 1 311 ? 5.133 -1.022 -5.691 1 98.06 311 LEU A O 1
ATOM 2390 N N . LEU A 1 312 ? 3.559 -2.574 -5.492 1 97.31 312 LEU A N 1
ATOM 2391 C CA . LEU A 1 312 ? 4.48 -3.637 -5.879 1 97.31 312 LEU A CA 1
ATOM 2392 C C . LEU A 1 312 ? 4.934 -3.467 -7.324 1 97.31 312 LEU A C 1
ATOM 2394 O O . LEU A 1 312 ? 6.121 -3.609 -7.629 1 97.31 312 LEU A O 1
ATOM 2398 N N . ARG A 1 313 ? 4.035 -3.18 -8.281 1 96.81 313 ARG A N 1
ATOM 2399 C CA . ARG A 1 313 ? 4.375 -2.926 -9.68 1 96.81 313 ARG A CA 1
ATOM 2400 C C . ARG A 1 313 ? 5.379 -1.785 -9.797 1 96.81 313 ARG A C 1
ATOM 2402 O O . ARG A 1 313 ? 6.359 -1.891 -10.539 1 96.81 313 ARG A O 1
ATOM 2409 N N . LEU A 1 314 ? 5.184 -0.768 -9.055 1 95.69 314 LEU A N 1
ATOM 2410 C CA . LEU A 1 314 ? 6.055 0.4 -9.109 1 95.69 314 LEU A CA 1
ATOM 2411 C C . LEU A 1 314 ? 7.434 0.073 -8.547 1 95.69 314 LEU A C 1
ATOM 2413 O O . LEU A 1 314 ? 8.445 0.556 -9.055 1 95.69 314 LEU A O 1
ATOM 2417 N N . ALA A 1 315 ? 7.438 -0.729 -7.52 1 93 315 ALA A N 1
ATOM 2418 C CA . ALA A 1 315 ? 8.688 -1.072 -6.852 1 93 315 ALA A CA 1
ATOM 2419 C C . ALA A 1 315 ? 9.594 -1.884 -7.773 1 93 315 ALA A C 1
ATOM 2421 O O . ALA A 1 315 ? 10.82 -1.763 -7.715 1 93 315 ALA A O 1
ATOM 2422 N N . VAL A 1 316 ? 9.031 -2.705 -8.633 1 90.62 316 VAL A N 1
ATOM 2423 C CA . VAL A 1 316 ? 9.852 -3.607 -9.43 1 90.62 316 VAL A CA 1
ATOM 2424 C C . VAL A 1 316 ? 10.164 -2.967 -10.781 1 90.62 316 VAL A C 1
ATOM 2426 O O . VAL A 1 316 ? 11.078 -3.402 -11.484 1 90.62 316 VAL A O 1
ATOM 2429 N N . GLU A 1 317 ? 9.375 -1.963 -11.219 1 83.12 317 GLU A N 1
ATOM 2430 C CA . GLU A 1 317 ? 9.727 -1.201 -12.414 1 83.12 317 GLU A CA 1
ATOM 2431 C C . GLU A 1 317 ? 10.984 -0.364 -12.18 1 83.12 317 GLU A C 1
ATOM 2433 O O . GLU A 1 317 ? 11.789 -0.177 -13.102 1 83.12 317 GLU A O 1
ATOM 2438 N N . THR A 1 318 ? 11.172 0.272 -10.992 1 68.25 318 THR A N 1
ATOM 2439 C CA . THR A 1 318 ? 12.273 1.177 -10.672 1 68.25 318 THR A CA 1
ATOM 2440 C C . THR A 1 318 ? 13.555 0.395 -10.383 1 68.25 318 THR A C 1
ATOM 2442 O O . THR A 1 318 ? 14.656 0.933 -10.492 1 68.25 318 THR A O 1
ATOM 2445 N N . SER A 1 319 ? 13.523 -0.881 -10.18 1 57 319 SER A N 1
ATOM 2446 C CA . SER A 1 319 ? 14.719 -1.678 -9.914 1 57 319 SER A CA 1
ATOM 2447 C C . SER A 1 319 ? 15.359 -2.164 -11.211 1 57 319 SER A C 1
ATOM 2449 O O . SER A 1 319 ? 14.648 -2.482 -12.172 1 57 319 SER A O 1
ATOM 2451 N N . MET B 1 1 ? -0.261 45.156 16.188 1 97.06 1 MET B N 1
ATOM 2452 C CA . MET B 1 1 ? -0.653 44.062 17.094 1 97.06 1 MET B CA 1
ATOM 2453 C C . MET B 1 1 ? 0.569 43.312 17.578 1 97.06 1 MET B C 1
ATOM 2455 O O . MET B 1 1 ? 1.66 43.438 17.031 1 97.06 1 MET B O 1
AT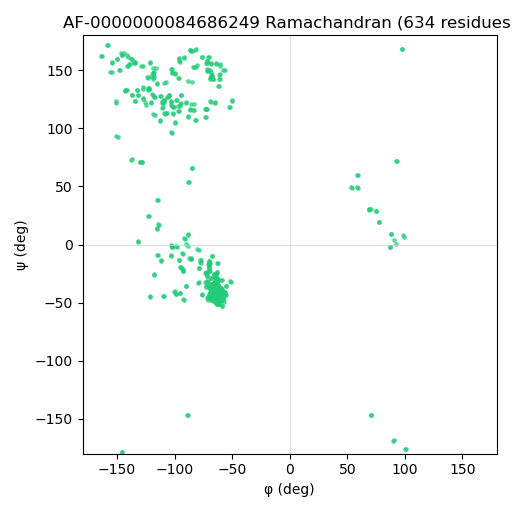OM 2459 N N . ASN B 1 2 ? 0.359 42.594 18.656 1 98.12 2 ASN B N 1
ATOM 2460 C CA . ASN B 1 2 ? 1.429 41.781 19.25 1 98.12 2 ASN B CA 1
ATOM 2461 C C . ASN B 1 2 ? 1.189 40.312 19.062 1 98.12 2 ASN B C 1
ATOM 2463 O O . ASN B 1 2 ? 0.172 39.781 19.516 1 98.12 2 ASN B O 1
ATOM 2467 N N . PHE B 1 3 ? 2.197 39.656 18.406 1 98.69 3 PHE B N 1
ATOM 2468 C CA . PHE B 1 3 ? 2.051 38.25 18.047 1 98.69 3 PHE B CA 1
ATOM 2469 C C . PHE B 1 3 ? 3.121 37.406 18.734 1 98.69 3 PHE B C 1
ATOM 2471 O O . PHE B 1 3 ? 4.242 37.875 18.953 1 98.69 3 PHE B O 1
ATOM 2478 N N . ALA B 1 4 ? 2.777 36.219 19.062 1 98.75 4 ALA B N 1
ATOM 2479 C CA . ALA B 1 4 ? 3.732 35.156 19.328 1 98.75 4 ALA B CA 1
ATOM 2480 C C . ALA B 1 4 ? 3.564 34 18.312 1 98.75 4 ALA B C 1
ATOM 2482 O O . ALA B 1 4 ? 2.449 33.531 18.094 1 98.75 4 ALA B O 1
ATOM 2483 N N . ILE B 1 5 ? 4.625 33.625 17.672 1 98.81 5 ILE B N 1
ATOM 2484 C CA . ILE B 1 5 ? 4.633 32.469 16.781 1 98.81 5 ILE B CA 1
ATOM 2485 C C . ILE B 1 5 ? 5.227 31.266 17.5 1 98.81 5 ILE B C 1
ATOM 2487 O O . ILE B 1 5 ? 6.441 31.172 17.672 1 98.81 5 ILE B O 1
ATOM 2491 N N . ILE B 1 6 ? 4.336 30.344 17.891 1 98.69 6 ILE B N 1
ATOM 2492 C CA . ILE B 1 6 ? 4.77 29.141 18.594 1 98.69 6 ILE B CA 1
ATOM 2493 C C . ILE B 1 6 ? 5.125 28.047 17.578 1 98.69 6 ILE B C 1
ATOM 2495 O O . ILE B 1 6 ? 4.234 27.453 16.969 1 98.69 6 ILE B O 1
ATOM 2499 N N . GLY B 1 7 ? 6.363 27.75 17.469 1 97.31 7 GLY B N 1
ATOM 2500 C CA . GLY B 1 7 ? 6.848 26.891 16.406 1 97.31 7 GLY B CA 1
ATOM 2501 C C . GLY B 1 7 ? 7.316 27.672 15.188 1 97.31 7 GLY B C 1
ATOM 2502 O O . GLY B 1 7 ? 6.707 27.594 14.117 1 97.31 7 GLY B O 1
ATOM 2503 N N . ALA B 1 8 ? 8.43 28.312 15.367 1 96.75 8 ALA B N 1
ATOM 2504 C CA . ALA B 1 8 ? 8.969 29.141 14.289 1 96.75 8 ALA B CA 1
ATOM 2505 C C . ALA B 1 8 ? 9.789 28.297 13.312 1 96.75 8 ALA B C 1
ATOM 2507 O O . ALA B 1 8 ? 10.992 28.531 13.141 1 96.75 8 ALA B O 1
ATOM 2508 N N . GLY B 1 9 ? 9.117 27.422 12.641 1 95.12 9 GLY B N 1
ATOM 2509 C CA . GLY B 1 9 ? 9.711 26.703 11.531 1 95.12 9 GLY B CA 1
ATOM 2510 C C . GLY B 1 9 ? 9.555 27.422 10.195 1 95.12 9 GLY B C 1
ATOM 2511 O O . GLY B 1 9 ? 9.641 28.641 10.133 1 95.12 9 GLY B O 1
ATOM 2512 N N . GLY B 1 10 ? 9.422 26.672 9.117 1 94.31 10 GLY B N 1
ATOM 2513 C CA . GLY B 1 10 ? 9.266 27.281 7.809 1 94.31 10 GLY B CA 1
ATOM 2514 C C . GLY B 1 10 ? 8.055 28.188 7.711 1 94.31 10 GLY B C 1
ATOM 2515 O O . GLY B 1 10 ? 8.188 29.375 7.422 1 94.31 10 GLY B O 1
ATOM 2516 N N . ILE B 1 11 ? 6.926 27.656 8.07 1 95.44 11 ILE B N 1
ATOM 2517 C CA . ILE B 1 11 ? 5.664 28.375 7.965 1 95.44 11 ILE B CA 1
ATOM 2518 C C . ILE B 1 11 ? 5.645 29.531 8.961 1 95.44 11 ILE B C 1
ATOM 2520 O O . ILE B 1 11 ? 5.352 30.672 8.594 1 95.44 11 ILE B O 1
ATOM 2524 N N . GLY B 1 12 ? 6.004 29.266 10.133 1 97.94 12 GLY B N 1
ATOM 2525 C CA . GLY B 1 12 ? 5.996 30.281 11.164 1 97.94 12 GLY B CA 1
ATOM 2526 C C . GLY B 1 12 ? 6.914 31.453 10.859 1 97.94 12 GLY B C 1
ATOM 2527 O O . GLY B 1 12 ? 6.539 32.625 11.047 1 97.94 12 GLY B O 1
ATOM 2528 N N . CYS B 1 13 ? 8.055 31.141 10.359 1 98.31 13 CYS B N 1
ATOM 2529 C CA . CYS B 1 13 ? 9.031 32.188 10.062 1 98.31 13 CYS B CA 1
ATOM 2530 C C . CYS B 1 13 ? 8.57 33.031 8.898 1 98.31 13 CYS B C 1
ATOM 2532 O O . CYS B 1 13 ? 8.82 34.25 8.883 1 98.31 13 CYS B O 1
ATOM 2534 N N . TYR B 1 14 ? 7.957 32.438 7.949 1 97.94 14 TYR B N 1
ATOM 2535 C CA . TYR B 1 14 ? 7.461 33.219 6.824 1 97.94 14 TYR B CA 1
ATOM 2536 C C . TYR B 1 14 ? 6.434 34.25 7.285 1 97.94 14 TYR B C 1
ATOM 2538 O O . TYR B 1 14 ? 6.547 35.438 6.977 1 97.94 14 TYR B O 1
ATOM 2546 N N . TYR B 1 15 ? 5.488 33.812 8 1 98.44 15 TYR B N 1
ATOM 2547 C CA . TYR B 1 15 ? 4.434 34.719 8.438 1 98.44 15 TYR B CA 1
ATOM 2548 C C . TYR B 1 15 ? 4.973 35.75 9.43 1 98.44 15 TYR B C 1
ATOM 2550 O O . TYR B 1 15 ? 4.547 36.906 9.422 1 98.44 15 TYR B O 1
ATOM 2558 N N . ALA B 1 16 ? 5.898 35.312 10.281 1 98.69 16 ALA B N 1
ATOM 2559 C CA . ALA B 1 16 ? 6.547 36.25 11.188 1 98.69 16 ALA B CA 1
ATOM 2560 C C . ALA B 1 16 ? 7.242 37.375 10.414 1 98.69 16 ALA B C 1
ATOM 2562 O O . ALA B 1 16 ? 7.105 38.562 10.75 1 98.69 16 ALA B O 1
ATOM 2563 N N . ALA B 1 17 ? 7.965 37 9.406 1 98.62 17 ALA B N 1
ATOM 2564 C CA . ALA B 1 17 ? 8.703 37.969 8.602 1 98.62 17 ALA B CA 1
ATOM 2565 C C . ALA B 1 17 ? 7.758 38.969 7.98 1 98.62 17 ALA B C 1
ATOM 2567 O O . ALA B 1 17 ? 8.047 40.188 7.984 1 98.62 17 ALA B O 1
ATOM 2568 N N . ARG B 1 18 ? 6.672 38.5 7.445 1 98.56 18 ARG B N 1
ATOM 2569 C CA . ARG B 1 18 ? 5.68 39.406 6.84 1 98.56 18 ARG B CA 1
ATOM 2570 C C . ARG B 1 18 ? 5.105 40.375 7.867 1 98.56 18 ARG B C 1
ATOM 2572 O O . ARG B 1 18 ? 4.992 41.562 7.598 1 98.56 18 ARG B O 1
ATOM 2579 N N . LEU B 1 19 ? 4.777 39.875 9 1 98.69 19 LEU B N 1
ATOM 2580 C CA . LEU B 1 19 ? 4.184 40.688 10.047 1 98.69 19 LEU B CA 1
ATOM 2581 C C . LEU B 1 19 ? 5.184 41.719 10.57 1 98.69 19 LEU B C 1
ATOM 2583 O O . LEU B 1 19 ? 4.832 42.906 10.773 1 98.69 19 LEU B O 1
ATOM 2587 N N . ILE B 1 20 ? 6.406 41.281 10.758 1 98.62 20 ILE B N 1
ATOM 2588 C CA . ILE B 1 20 ? 7.453 42.188 11.227 1 98.62 20 ILE B CA 1
ATOM 2589 C C . ILE B 1 20 ? 7.668 43.312 10.219 1 98.62 20 ILE B C 1
ATOM 2591 O O . ILE B 1 20 ? 7.762 44.469 10.594 1 98.62 20 ILE B O 1
ATOM 2595 N N . GLN B 1 21 ? 7.684 42.906 9.016 1 97.44 21 GLN B N 1
ATOM 2596 C CA . GLN B 1 21 ? 7.883 43.906 7.965 1 97.44 21 GLN B CA 1
ATOM 2597 C C . GLN B 1 21 ? 6.738 44.906 7.941 1 97.44 21 GLN B C 1
ATOM 2599 O O . GLN B 1 21 ? 6.938 46.062 7.57 1 97.44 21 GLN B O 1
ATOM 2604 N N . ALA B 1 22 ? 5.578 44.531 8.273 1 97.75 22 ALA B N 1
ATOM 2605 C CA . ALA B 1 22 ? 4.406 45.406 8.297 1 97.75 22 ALA B CA 1
ATOM 2606 C C . ALA B 1 22 ? 4.383 46.25 9.57 1 97.75 22 ALA B C 1
ATOM 2608 O O . ALA B 1 22 ? 3.479 47.062 9.766 1 97.75 22 ALA B O 1
ATOM 2609 N N . GLY B 1 23 ? 5.34 46.031 10.469 1 97.81 23 GLY B N 1
ATOM 2610 C CA . GLY B 1 23 ? 5.473 46.875 11.641 1 97.81 23 GLY B CA 1
ATOM 2611 C C . GLY B 1 23 ? 4.84 46.281 12.883 1 97.81 23 GLY B C 1
ATOM 2612 O O . GLY B 1 23 ? 4.754 46.938 13.922 1 97.81 23 GLY B O 1
ATOM 2613 N N . GLU B 1 24 ? 4.418 45.031 12.789 1 98.38 24 GLU B N 1
ATOM 2614 C CA . GLU B 1 24 ? 3.816 44.375 13.945 1 98.38 24 GLU B CA 1
ATOM 2615 C C . GLU B 1 24 ? 4.887 43.844 14.898 1 98.38 24 GLU B C 1
ATOM 2617 O O . GLU B 1 24 ? 6.035 43.656 14.492 1 98.38 24 GLU B O 1
ATOM 2622 N N . SER B 1 25 ? 4.562 43.75 16.125 1 98.38 25 SER B N 1
ATOM 2623 C CA . SER B 1 25 ? 5.445 43.125 17.125 1 98.38 25 SER B CA 1
ATOM 2624 C C . SER B 1 25 ? 5.301 41.625 17.141 1 98.38 25 SER B C 1
ATOM 2626 O O . SER B 1 25 ? 4.203 41.094 17.359 1 98.38 25 SER B O 1
ATOM 2628 N N . VAL B 1 26 ? 6.43 40.938 16.891 1 98.81 26 VAL B N 1
ATOM 2629 C CA . VAL B 1 26 ? 6.359 39.469 16.781 1 98.81 26 VAL B CA 1
ATOM 2630 C C . VAL B 1 26 ? 7.461 38.844 17.625 1 98.81 26 VAL B C 1
ATOM 2632 O O . VAL B 1 26 ? 8.625 39.25 17.547 1 98.81 26 VAL B O 1
ATOM 2635 N N . THR B 1 27 ? 7.105 37.906 18.484 1 98.75 27 THR B N 1
ATOM 2636 C CA . THR B 1 27 ? 8.062 37.031 19.141 1 98.75 27 THR B CA 1
ATOM 2637 C C . THR B 1 27 ? 8.039 35.625 18.547 1 98.75 27 THR B C 1
ATOM 2639 O O . THR B 1 27 ? 6.969 35.031 18.391 1 98.75 27 THR B O 1
ATOM 2642 N N . LEU B 1 28 ? 9.203 35.125 18.172 1 98.81 28 LEU B N 1
ATOM 2643 C CA . LEU B 1 28 ? 9.344 33.812 17.609 1 98.81 28 LEU B CA 1
ATOM 2644 C C . LEU B 1 28 ? 9.773 32.812 18.672 1 98.81 28 LEU B C 1
ATOM 2646 O O . LEU B 1 28 ? 10.766 33.031 19.375 1 98.81 28 LEU B O 1
ATOM 2650 N N . VAL B 1 29 ? 9.031 31.766 18.844 1 98.75 29 VAL B N 1
ATOM 2651 C CA . VAL B 1 29 ? 9.375 30.688 19.766 1 98.75 29 VAL B CA 1
ATOM 2652 C C . VAL B 1 29 ? 9.93 29.5 19 1 98.75 29 VAL B C 1
ATOM 2654 O O . VAL B 1 29 ? 9.258 28.953 18.125 1 98.75 29 VAL B O 1
ATOM 2657 N N . ALA B 1 30 ? 11.094 29.141 19.266 1 98.25 30 ALA B N 1
ATOM 2658 C CA . ALA B 1 30 ? 11.805 28.078 18.562 1 98.25 30 ALA B CA 1
ATOM 2659 C C . ALA B 1 30 ? 12.727 27.312 19.5 1 98.25 30 ALA B C 1
ATOM 2661 O O . ALA B 1 30 ? 12.672 27.5 20.719 1 98.25 30 ALA B O 1
ATOM 2662 N N . ARG B 1 31 ? 13.414 26.391 18.969 1 96.75 31 ARG B N 1
ATOM 2663 C CA . ARG B 1 31 ? 14.328 25.578 19.766 1 96.75 31 ARG B CA 1
ATOM 2664 C C . ARG B 1 31 ? 15.562 25.188 18.969 1 96.75 31 ARG B C 1
ATOM 2666 O O . ARG B 1 31 ? 15.625 25.422 17.766 1 96.75 31 ARG B O 1
ATOM 2673 N N . GLY B 1 32 ? 16.578 24.766 19.656 1 96.56 32 GLY B N 1
ATOM 2674 C CA . GLY B 1 32 ? 17.75 24.141 19.047 1 96.56 32 GLY B CA 1
ATOM 2675 C C . GLY B 1 32 ? 18.594 25.125 18.266 1 96.56 32 GLY B C 1
ATOM 2676 O O . GLY B 1 32 ? 18.719 26.297 18.641 1 96.56 32 GLY B O 1
ATOM 2677 N N . ALA B 1 33 ? 19.203 24.578 17.172 1 97.38 33 ALA B N 1
ATOM 2678 C CA . ALA B 1 33 ? 20.141 25.359 16.359 1 97.38 33 ALA B CA 1
ATOM 2679 C C . ALA B 1 33 ? 19.438 26.516 15.672 1 97.38 33 ALA B C 1
ATOM 2681 O O . ALA B 1 33 ? 20.031 27.578 15.469 1 97.38 33 ALA B O 1
ATOM 2682 N N . HIS B 1 34 ? 18.234 26.25 15.391 1 97.62 34 HIS B N 1
ATOM 2683 C CA . HIS B 1 34 ? 17.469 27.281 14.719 1 97.62 34 HIS B CA 1
ATOM 2684 C C . HIS B 1 34 ? 17.219 28.469 15.633 1 97.62 34 HIS B C 1
ATOM 2686 O O . HIS B 1 34 ? 17.344 29.625 15.211 1 97.62 34 HIS B O 1
ATOM 2692 N N . LEU B 1 35 ? 16.891 28.25 16.891 1 98.5 35 LEU B N 1
ATOM 2693 C CA . LEU B 1 35 ? 16.734 29.312 17.891 1 98.5 35 LEU B CA 1
ATOM 2694 C C . LEU B 1 35 ? 18.031 30.062 18.094 1 98.5 35 LEU B C 1
ATOM 2696 O O . LEU B 1 35 ? 18.047 31.297 18.078 1 98.5 35 LEU B O 1
ATOM 2700 N N . GLN B 1 36 ? 19.047 29.297 18.156 1 98.56 36 GLN B N 1
ATOM 2701 C CA . GLN B 1 36 ? 20.359 29.906 18.391 1 98.56 36 GLN B CA 1
ATOM 2702 C C . GLN B 1 36 ? 20.75 30.812 17.219 1 98.56 36 GLN B C 1
ATOM 2704 O O . GLN B 1 36 ? 21.25 31.922 17.438 1 98.56 36 GLN B O 1
ATOM 2709 N N . ALA B 1 37 ? 20.453 30.328 16.109 1 98.5 37 ALA B N 1
ATOM 2710 C CA . ALA B 1 37 ? 20.797 31.109 14.914 1 98.5 37 ALA B CA 1
ATOM 2711 C C . ALA B 1 37 ? 19.984 32.406 14.867 1 98.5 37 ALA B C 1
ATOM 2713 O O . ALA B 1 37 ? 20.516 33.469 14.539 1 98.5 37 ALA B O 1
ATOM 2714 N N . MET B 1 38 ? 18.734 32.344 15.164 1 98.56 38 MET B N 1
ATOM 2715 C CA . MET B 1 38 ? 17.875 33.531 15.125 1 98.56 38 MET B CA 1
ATOM 2716 C C . MET B 1 38 ? 18.297 34.531 16.172 1 98.56 38 MET B C 1
ATOM 2718 O O . MET B 1 38 ? 18.25 35.75 15.938 1 98.56 38 MET B O 1
ATOM 2722 N N . GLN B 1 39 ? 18.75 34.062 17.297 1 98.31 39 GLN B N 1
ATOM 2723 C CA . GLN B 1 39 ? 19.188 34.938 18.375 1 98.31 39 GLN B CA 1
ATOM 2724 C C . GLN B 1 39 ? 20.516 35.625 18.031 1 98.31 39 GLN B C 1
ATOM 2726 O O . GLN B 1 39 ? 20.766 36.781 18.422 1 98.31 39 GLN B O 1
ATOM 2731 N N . GLY B 1 40 ? 21.328 34.969 17.344 1 97.88 40 GLY B N 1
ATOM 2732 C CA . GLY B 1 40 ? 22.672 35.438 17.047 1 97.88 40 GLY B CA 1
ATOM 2733 C C . GLY B 1 40 ? 22.75 36.219 15.758 1 97.88 40 GLY B C 1
ATOM 2734 O O . GLY B 1 40 ? 23.328 37.312 15.727 1 97.88 40 GLY B O 1
ATOM 2735 N N . GLN B 1 41 ? 22.141 35.656 14.688 1 97.25 41 GLN B N 1
ATOM 2736 C CA . GLN B 1 41 ? 22.359 36.188 13.352 1 97.25 41 GLN B CA 1
ATOM 2737 C C . GLN B 1 41 ? 21.062 36.781 12.773 1 97.25 41 GLN B C 1
ATOM 2739 O O . GLN B 1 41 ? 21.094 37.438 11.742 1 97.25 41 GLN B O 1
ATOM 2744 N N . GLY B 1 42 ? 20.031 36.531 13.469 1 98.38 42 GLY B N 1
ATOM 2745 C CA . GLY B 1 42 ? 18.75 36.969 12.93 1 98.38 42 GLY B CA 1
ATOM 2746 C C . GLY B 1 42 ? 18.078 35.938 12.062 1 98.38 42 GLY B C 1
ATOM 2747 O O . GLY B 1 42 ? 18.422 34.75 12.109 1 98.38 42 GLY B O 1
ATOM 2748 N N . LEU B 1 43 ? 17.047 36.375 11.383 1 98.75 43 LEU B N 1
ATOM 2749 C CA . LEU B 1 43 ? 16.25 35.5 10.508 1 98.75 43 LEU B CA 1
ATOM 2750 C C . LEU B 1 43 ? 16.312 36 9.062 1 98.75 43 LEU B C 1
ATOM 2752 O O . LEU B 1 43 ? 16.203 37.188 8.805 1 98.75 43 LEU B O 1
ATOM 2756 N N . GLU B 1 44 ? 16.641 35.062 8.219 1 98.69 44 GLU B N 1
ATOM 2757 C CA . GLU B 1 44 ? 16.562 35.312 6.781 1 98.69 44 GLU B CA 1
ATOM 2758 C C . GLU B 1 44 ? 15.438 34.5 6.148 1 98.69 44 GLU B C 1
ATOM 2760 O O . GLU B 1 44 ? 15.352 33.281 6.352 1 98.69 44 GLU B O 1
ATOM 2765 N N . VAL B 1 45 ? 14.516 35.156 5.492 1 98.19 45 VAL B N 1
ATOM 2766 C CA . VAL B 1 45 ? 13.438 34.5 4.773 1 98.19 45 VAL B CA 1
ATOM 2767 C C . VAL B 1 45 ? 13.484 34.875 3.297 1 98.19 45 VAL B C 1
ATOM 2769 O O . VAL B 1 45 ? 13.445 36.062 2.961 1 98.19 45 VAL B O 1
ATOM 2772 N N . LYS B 1 46 ? 13.594 33.875 2.502 1 96.94 46 LYS B N 1
ATOM 2773 C CA . LYS B 1 46 ? 13.641 34.062 1.058 1 96.94 46 LYS B CA 1
ATOM 2774 C C . LYS B 1 46 ? 12.328 33.656 0.4 1 96.94 46 LYS B C 1
ATOM 2776 O O . LYS B 1 46 ? 11.828 32.562 0.632 1 96.94 46 LYS B O 1
ATOM 2781 N N . HIS B 1 47 ? 11.766 34.5 -0.357 1 95.38 47 HIS B N 1
ATOM 2782 C CA . HIS B 1 47 ? 10.547 34.344 -1.139 1 95.38 47 HIS B CA 1
ATOM 2783 C C . HIS B 1 47 ? 10.523 35.312 -2.328 1 95.38 47 HIS B C 1
ATOM 2785 O O . HIS B 1 47 ? 11.148 36.375 -2.287 1 95.38 47 HIS B O 1
ATOM 2791 N N . ALA B 1 48 ? 9.906 34.906 -3.41 1 93.5 48 ALA B N 1
ATOM 2792 C CA . ALA B 1 48 ? 9.859 35.75 -4.613 1 93.5 48 ALA B CA 1
ATOM 2793 C C . ALA B 1 48 ? 9.359 37.156 -4.293 1 93.5 48 ALA B C 1
ATOM 2795 O O . ALA B 1 48 ? 9.82 38.125 -4.891 1 93.5 48 ALA B O 1
ATOM 2796 N N . GLU B 1 49 ? 8.508 37.25 -3.32 1 94.12 49 GLU B N 1
ATOM 2797 C CA . GLU B 1 49 ? 7.879 38.531 -3.021 1 94.12 49 GLU B CA 1
ATOM 2798 C C . GLU B 1 49 ? 8.289 39.031 -1.641 1 94.12 49 GLU B C 1
ATOM 2800 O O . GLU B 1 49 ? 7.641 39.906 -1.082 1 94.12 49 GLU B O 1
ATOM 2805 N N . LEU B 1 50 ? 9.266 38.438 -1.102 1 93.31 50 LEU B N 1
ATOM 2806 C CA . LEU B 1 50 ? 9.703 38.812 0.235 1 93.31 50 LEU B CA 1
ATOM 2807 C C . LEU B 1 50 ? 11.195 38.562 0.406 1 93.31 50 LEU B C 1
ATOM 2809 O O . LEU B 1 50 ? 11.695 37.5 0.129 1 93.31 50 LEU B O 1
ATOM 2813 N N . VAL B 1 51 ? 11.914 39.562 0.713 1 92.62 51 VAL B N 1
ATOM 2814 C CA . VAL B 1 51 ? 13.297 39.438 1.163 1 92.62 51 VAL B CA 1
ATOM 2815 C C . VAL B 1 51 ? 13.43 39.969 2.588 1 92.62 51 VAL B C 1
ATOM 2817 O O . VAL B 1 51 ? 13.289 41.156 2.826 1 92.62 51 VAL B O 1
ATOM 2820 N N . PHE B 1 52 ? 13.664 39.156 3.463 1 97.81 52 PHE B N 1
ATOM 2821 C CA . PHE B 1 52 ? 13.727 39.469 4.879 1 97.81 52 PHE B CA 1
ATOM 2822 C C . PHE B 1 52 ? 15.047 39.031 5.484 1 97.81 52 PHE B C 1
ATOM 2824 O O . PHE B 1 52 ? 15.398 37.844 5.391 1 97.81 52 PHE B O 1
ATOM 2831 N N . ASN B 1 53 ? 15.773 39.875 6.008 1 98.12 53 ASN B N 1
ATOM 2832 C CA . ASN B 1 53 ? 17.031 39.594 6.676 1 98.12 53 ASN B CA 1
ATOM 2833 C C . ASN B 1 53 ? 17.312 40.562 7.797 1 98.12 53 ASN B C 1
ATOM 2835 O O . ASN B 1 53 ? 17.922 41.625 7.562 1 98.12 53 ASN B O 1
ATOM 2839 N N . GLN B 1 54 ? 16.938 40.281 9.008 1 97.69 54 GLN B N 1
ATOM 2840 C CA . GLN B 1 54 ? 17.125 41.188 10.125 1 97.69 54 GLN B CA 1
ATOM 2841 C C . GLN B 1 54 ? 17.094 40.438 11.461 1 97.69 54 GLN B C 1
ATOM 2843 O O . GLN B 1 54 ? 16.781 39.25 11.5 1 97.69 54 GLN B O 1
ATOM 2848 N N . GLN B 1 55 ? 17.422 41.188 12.477 1 98.06 55 GLN B N 1
ATOM 2849 C CA . GLN B 1 55 ? 17.312 40.656 13.828 1 98.06 55 GLN B CA 1
ATOM 2850 C C . GLN B 1 55 ? 15.852 40.438 14.227 1 98.06 55 GLN B C 1
ATOM 2852 O O . GLN B 1 55 ? 14.977 41.188 13.789 1 98.06 55 GLN B O 1
ATOM 2857 N N . VAL B 1 56 ? 15.594 39.438 15 1 98.69 56 VAL B N 1
ATOM 2858 C CA . VAL B 1 56 ? 14.242 39.125 15.453 1 98.69 56 VAL B CA 1
ATOM 2859 C C . VAL B 1 56 ? 14.258 38.812 16.938 1 98.69 56 VAL B C 1
ATOM 2861 O O . VAL B 1 56 ? 15.305 38.5 17.516 1 98.69 56 VAL B O 1
ATOM 2864 N N . SER B 1 57 ? 13.148 38.969 17.547 1 98.5 57 SER B N 1
ATOM 2865 C CA . SER B 1 57 ? 12.961 38.5 18.906 1 98.5 57 SER B CA 1
ATOM 2866 C C . SER B 1 57 ? 12.625 37 18.922 1 98.5 57 SER B C 1
ATOM 2868 O O . SER B 1 57 ? 11.531 36.594 18.531 1 98.5 57 SER B O 1
ATOM 2870 N N . ALA B 1 58 ? 13.57 36.156 19.344 1 98.75 58 ALA B N 1
ATOM 2871 C CA . ALA B 1 58 ? 13.398 34.719 19.375 1 98.75 58 ALA B CA 1
ATOM 2872 C C . ALA B 1 58 ? 13.734 34.156 20.766 1 98.75 58 ALA B C 1
ATOM 2874 O O . ALA B 1 58 ? 14.711 34.562 21.391 1 98.75 58 ALA B O 1
ATOM 2875 N N . VAL B 1 59 ? 12.906 33.281 21.234 1 98.69 59 VAL B N 1
ATOM 2876 C CA . VAL B 1 59 ? 13.133 32.719 22.562 1 98.69 59 VAL B CA 1
ATOM 2877 C C . VAL B 1 59 ? 12.672 31.281 22.594 1 98.69 59 VAL B C 1
ATOM 2879 O O . VAL B 1 59 ? 11.977 30.812 21.688 1 98.69 59 VAL B O 1
ATOM 2882 N N . SER B 1 60 ? 13.07 30.531 23.594 1 98.62 60 SER B N 1
ATOM 2883 C CA . SER B 1 60 ? 12.57 29.172 23.812 1 98.62 60 SER B CA 1
ATOM 2884 C C . SER B 1 60 ? 11.164 29.188 24.406 1 98.62 60 SER B C 1
ATOM 2886 O O . SER B 1 60 ? 10.727 30.203 24.953 1 98.62 60 SER B O 1
ATOM 2888 N N . LEU B 1 61 ? 10.492 28.078 24.297 1 98.44 61 LEU B N 1
ATOM 2889 C CA . LEU B 1 61 ? 9.133 28 24.812 1 98.44 61 LEU B CA 1
ATOM 2890 C C . LEU B 1 61 ? 9.102 28.234 26.312 1 98.44 61 LEU B C 1
ATOM 2892 O O . LEU B 1 61 ? 8.242 28.984 26.812 1 98.44 61 LEU B O 1
ATOM 2896 N N . ASP B 1 62 ? 10.039 27.672 27.016 1 97.88 62 ASP B N 1
ATOM 2897 C CA . ASP B 1 62 ? 10.117 27.844 28.469 1 97.88 62 ASP B CA 1
ATOM 2898 C C . ASP B 1 62 ? 10.336 29.312 28.828 1 97.88 62 ASP B C 1
ATOM 2900 O O . ASP B 1 62 ? 9.664 29.844 29.719 1 97.88 62 ASP B O 1
ATOM 2904 N N . LYS B 1 63 ? 11.25 29.875 28.156 1 98.19 63 LYS B N 1
ATOM 2905 C CA . LYS B 1 63 ? 11.539 31.281 28.422 1 98.19 63 LYS B CA 1
ATOM 2906 C C . LYS B 1 63 ? 10.336 32.156 28.078 1 98.19 63 LYS B C 1
ATOM 2908 O O . LYS B 1 63 ? 10.078 33.156 28.75 1 98.19 63 LYS B O 1
ATOM 2913 N N . TRP B 1 64 ? 9.703 31.844 27.031 1 98.25 64 TRP B N 1
ATOM 2914 C CA . TRP B 1 64 ? 8.508 32.594 26.641 1 98.25 64 TRP B CA 1
ATOM 2915 C C . TRP B 1 64 ? 7.457 32.562 27.734 1 98.25 64 TRP B C 1
ATOM 2917 O O . TRP B 1 64 ? 6.914 33.594 28.109 1 98.25 64 TRP B O 1
ATOM 2927 N N . PHE B 1 65 ? 7.195 31.391 28.297 1 97.62 65 PHE B N 1
ATOM 2928 C CA . PHE B 1 65 ? 6.219 31.25 29.375 1 97.62 65 PHE B CA 1
ATOM 2929 C C . PHE B 1 65 ? 6.648 32.031 30.609 1 97.62 65 PHE B C 1
ATOM 2931 O O . PHE B 1 65 ? 5.805 32.531 31.344 1 97.62 65 PHE B O 1
ATOM 2938 N N . GLU B 1 66 ? 7.91 32.156 30.75 1 97.06 66 GLU B N 1
ATOM 2939 C CA . GLU B 1 66 ? 8.453 32.812 31.922 1 97.06 66 GLU B CA 1
ATOM 2940 C C . GLU B 1 66 ? 8.375 34.344 31.797 1 97.06 66 GLU B C 1
ATOM 2942 O O . GLU B 1 66 ? 8.133 35.031 32.781 1 97.06 66 GLU B O 1
ATOM 2947 N N . THR B 1 67 ? 8.508 34.812 30.594 1 96.94 67 THR B N 1
ATOM 2948 C CA . THR B 1 67 ? 8.797 36.219 30.469 1 96.94 67 THR B CA 1
ATOM 2949 C C . THR B 1 67 ? 7.613 36.969 29.844 1 96.94 67 THR B C 1
ATOM 2951 O O . THR B 1 67 ? 7.539 38.188 29.891 1 96.94 67 THR B O 1
ATOM 2954 N N . THR B 1 68 ? 6.719 36.281 29.297 1 95.94 68 THR B N 1
ATOM 2955 C CA . THR B 1 68 ? 5.602 36.906 28.594 1 95.94 68 THR B CA 1
ATOM 2956 C C . THR B 1 68 ? 4.34 36.875 29.453 1 95.94 68 THR B C 1
ATOM 2958 O O . THR B 1 68 ? 4.129 35.938 30.219 1 95.94 68 THR B O 1
ATOM 2961 N N . ARG B 1 69 ? 3.516 37.906 29.266 1 94.56 69 ARG B N 1
ATOM 2962 C CA . ARG B 1 69 ? 2.199 37.969 29.891 1 94.56 69 ARG B CA 1
ATOM 2963 C C . ARG B 1 69 ? 1.095 38.031 28.844 1 94.56 69 ARG B C 1
ATOM 2965 O O . ARG B 1 69 ? 1.27 38.656 27.797 1 94.56 69 ARG B O 1
ATOM 2972 N N . PRO B 1 70 ? -0.059 37.438 29.188 1 94.44 70 PRO B N 1
ATOM 2973 C CA . PRO B 1 70 ? -1.146 37.406 28.203 1 94.44 70 PRO B CA 1
ATOM 2974 C C . PRO B 1 70 ? -1.583 38.781 27.75 1 94.44 70 PRO B C 1
ATOM 2976 O O . PRO B 1 70 ? -1.989 38.969 26.594 1 94.44 70 PRO B O 1
ATOM 2979 N N . GLU B 1 71 ? -1.478 39.75 28.594 1 91.94 71 GLU B N 1
ATOM 2980 C CA . GLU B 1 71 ? -1.939 41.094 28.281 1 91.94 71 GLU B CA 1
ATOM 2981 C C . GLU B 1 71 ? -1.047 41.75 27.234 1 91.94 71 GLU B C 1
ATOM 2983 O O . GLU B 1 71 ? -1.431 42.75 26.625 1 91.94 71 GLU B O 1
ATOM 2988 N N . GLN B 1 72 ? 0.094 41.156 27.016 1 93.94 72 GLN B N 1
ATOM 2989 C CA . GLN B 1 72 ? 1.052 41.719 26.062 1 93.94 72 GLN B CA 1
ATOM 2990 C C . GLN B 1 72 ? 0.809 41.156 24.656 1 93.94 72 GLN B C 1
ATOM 2992 O O . GLN B 1 72 ? 1.482 41.562 23.703 1 93.94 72 GLN B O 1
ATOM 2997 N N . LEU B 1 73 ? -0.18 40.312 24.562 1 96.75 73 LEU B N 1
ATOM 2998 C CA . LEU B 1 73 ? -0.381 39.594 23.297 1 96.75 73 LEU B CA 1
ATOM 2999 C C . LEU B 1 73 ? -1.79 39.844 22.766 1 96.75 73 LEU B C 1
ATOM 3001 O O . LEU B 1 73 ? -2.744 39.938 23.547 1 96.75 73 LEU B O 1
ATOM 3005 N N . ASP B 1 74 ? -1.843 39.938 21.469 1 97.25 74 ASP B N 1
ATOM 3006 C CA . ASP B 1 74 ? -3.137 39.938 20.797 1 97.25 74 ASP B CA 1
ATOM 3007 C C . ASP B 1 74 ? -3.449 38.562 20.219 1 97.25 74 ASP B C 1
ATOM 3009 O O . ASP B 1 74 ? -4.594 38.094 20.266 1 97.25 74 ASP B O 1
ATOM 3013 N N . VAL B 1 75 ? -2.447 37.906 19.641 1 98.44 75 VAL B N 1
ATOM 3014 C CA . VAL B 1 75 ? -2.662 36.625 18.969 1 98.44 75 VAL B CA 1
ATOM 3015 C C . VAL B 1 75 ? -1.471 35.688 19.203 1 98.44 75 VAL B C 1
ATOM 3017 O O . VAL B 1 75 ? -0.317 36.125 19.094 1 98.44 75 VAL B O 1
ATOM 3020 N N . ILE B 1 76 ? -1.735 34.469 19.578 1 98.69 76 ILE B N 1
ATOM 3021 C CA . ILE B 1 76 ? -0.775 33.375 19.594 1 98.69 76 ILE B CA 1
ATOM 3022 C C . ILE B 1 76 ? -0.982 32.469 18.375 1 98.69 76 ILE B C 1
ATOM 3024 O O . ILE B 1 76 ? -2.014 31.812 18.25 1 98.69 76 ILE B O 1
ATOM 3028 N N . VAL B 1 77 ? -0.02 32.469 17.469 1 98.81 77 VAL B N 1
ATOM 3029 C CA . VAL B 1 77 ? -0.101 31.656 16.266 1 98.81 77 VAL B CA 1
ATOM 3030 C C . VAL B 1 77 ? 0.642 30.328 16.5 1 98.81 77 VAL B C 1
ATOM 3032 O O . VAL B 1 77 ? 1.85 30.328 16.75 1 98.81 77 VAL B O 1
ATOM 3035 N N . VAL B 1 78 ? -0.108 29.25 16.391 1 98.75 78 VAL B N 1
ATOM 3036 C CA . VAL B 1 78 ? 0.463 27.938 16.641 1 98.75 78 VAL B CA 1
ATOM 3037 C C . VAL B 1 78 ? 0.859 27.281 15.328 1 98.75 78 VAL B C 1
ATOM 3039 O O . VAL B 1 78 ? 0.002 27 14.484 1 98.75 78 VAL B O 1
ATOM 3042 N N . CYS B 1 79 ? 2.143 27.094 15.188 1 97.69 79 CYS B N 1
ATOM 3043 C CA . CYS B 1 79 ? 2.688 26.484 13.977 1 97.69 79 CYS B CA 1
ATOM 3044 C C . CYS B 1 79 ? 3.5 25.234 14.312 1 97.69 79 CYS B C 1
ATOM 3046 O O . CYS B 1 79 ? 4.379 24.828 13.547 1 97.69 79 CYS B O 1
ATOM 3048 N N . LEU B 1 80 ? 3.209 24.609 15.43 1 95.62 80 LEU B N 1
ATOM 3049 C CA . LEU B 1 80 ? 3.863 23.375 15.844 1 95.62 80 LEU B CA 1
ATOM 3050 C C . LEU B 1 80 ? 3.398 22.203 14.984 1 95.62 80 LEU B C 1
ATOM 3052 O O . LEU B 1 80 ? 2.32 22.25 14.391 1 95.62 80 LEU B O 1
ATOM 3056 N N . LYS B 1 81 ? 4.195 21.203 14.961 1 91.62 81 LYS B N 1
ATOM 3057 C CA . LYS B 1 81 ? 3.67 19.938 14.438 1 91.62 81 LYS B CA 1
ATOM 3058 C C . LYS B 1 81 ? 2.496 19.438 15.281 1 91.62 81 LYS B C 1
ATOM 3060 O O . LYS B 1 81 ? 2.508 19.562 16.5 1 91.62 81 LYS B O 1
ATOM 3065 N N . SER B 1 82 ? 1.633 18.844 14.609 1 91.62 82 SER B N 1
ATOM 3066 C CA . SER B 1 82 ? 0.333 18.531 15.195 1 91.62 82 SER B CA 1
ATOM 3067 C C . SER B 1 82 ? 0.473 17.594 16.391 1 91.62 82 SER B C 1
ATOM 3069 O O . SER B 1 82 ? -0.333 17.625 17.312 1 91.62 82 SER B O 1
ATOM 3071 N N . MET B 1 83 ? 1.479 16.766 16.375 1 91.06 83 MET B N 1
ATOM 3072 C CA . MET B 1 83 ? 1.649 15.805 17.469 1 91.06 83 MET B CA 1
ATOM 3073 C C . MET B 1 83 ? 1.995 16.516 18.766 1 91.06 83 MET B C 1
ATOM 3075 O O . MET B 1 83 ? 1.894 15.93 19.859 1 91.06 83 MET B O 1
ATOM 3079 N N . GLN B 1 84 ? 2.299 17.812 18.734 1 93.69 84 GLN B N 1
ATOM 3080 C CA . GLN B 1 84 ? 2.701 18.578 19.906 1 93.69 84 GLN B CA 1
ATOM 3081 C C . GLN B 1 84 ? 1.545 19.438 20.438 1 93.69 84 GLN B C 1
ATOM 3083 O O . GLN B 1 84 ? 1.668 20.078 21.469 1 93.69 84 GLN B O 1
ATOM 3088 N N . THR B 1 85 ? 0.433 19.391 19.75 1 97.06 85 THR B N 1
ATOM 3089 C CA . THR B 1 85 ? -0.664 20.312 20.031 1 97.06 85 THR B CA 1
ATOM 3090 C C . THR B 1 85 ? -1.218 20.078 21.438 1 97.06 85 THR B C 1
ATOM 3092 O O . THR B 1 85 ? -1.382 21.031 22.203 1 97.06 85 THR B O 1
ATOM 3095 N N . ALA B 1 86 ? -1.442 18.875 21.812 1 96.62 86 ALA B N 1
ATOM 3096 C CA . ALA B 1 86 ? -2.066 18.562 23.109 1 96.62 86 ALA B CA 1
ATOM 3097 C C . ALA B 1 86 ? -1.181 19 24.266 1 96.62 86 ALA B C 1
ATOM 3099 O O . ALA B 1 86 ? -1.666 19.578 25.234 1 96.62 86 ALA B O 1
ATOM 3100 N N . GLY B 1 87 ? 0.1 18.688 24.172 1 97.38 87 GLY B N 1
ATOM 3101 C CA . GLY B 1 87 ? 1.033 19.109 25.203 1 97.38 87 GLY B CA 1
ATOM 3102 C C . GLY B 1 87 ? 1.122 20.625 25.344 1 97.38 87 GLY B C 1
ATOM 3103 O O . GLY B 1 87 ? 1.089 21.141 26.453 1 97.38 87 GLY B O 1
ATOM 3104 N N . PHE B 1 88 ? 1.202 21.234 24.234 1 98 88 PHE B N 1
ATOM 3105 C CA . PHE B 1 88 ? 1.268 22.703 24.25 1 98 88 PHE B CA 1
ATOM 3106 C C . PHE B 1 88 ? -0.006 23.297 24.828 1 98 88 PHE B C 1
ATOM 3108 O O . PHE B 1 88 ? 0.051 24.234 25.625 1 98 88 PHE B O 1
ATOM 3115 N N . ALA B 1 89 ? -1.15 22.766 24.469 1 98.19 89 ALA B N 1
ATOM 3116 C CA . ALA B 1 89 ? -2.441 23.25 24.953 1 98.19 89 ALA B CA 1
ATOM 3117 C C . ALA B 1 89 ? -2.498 23.234 26.469 1 98.19 89 ALA B C 1
ATOM 3119 O O . ALA B 1 89 ? -2.961 24.188 27.109 1 98.19 89 ALA B O 1
ATOM 3120 N N . ARG B 1 90 ? -2.021 22.188 27.031 1 98 90 ARG B N 1
ATOM 3121 C CA . ARG B 1 90 ? -2.029 22.047 28.484 1 98 90 ARG B CA 1
ATOM 3122 C C . ARG B 1 90 ? -1.108 23.078 29.141 1 98 90 ARG B C 1
ATOM 3124 O O . ARG B 1 90 ? -1.461 23.672 30.156 1 98 90 ARG B O 1
ATOM 3131 N N . GLN B 1 91 ? 0.034 23.234 28.547 1 98.06 91 GLN B N 1
ATOM 3132 C CA . GLN B 1 91 ? 0.97 24.234 29.062 1 98.06 91 GLN B CA 1
ATOM 3133 C C . GLN B 1 91 ? 0.388 25.641 28.969 1 98.06 91 GLN B C 1
ATOM 3135 O O . GLN B 1 91 ? 0.532 26.438 29.891 1 98.06 91 GLN B O 1
ATOM 3140 N N . LEU B 1 92 ? -0.222 25.891 27.891 1 97.94 92 LEU B N 1
ATOM 3141 C CA . LEU B 1 92 ? -0.808 27.219 27.656 1 97.94 92 LEU B CA 1
ATOM 3142 C C . LEU B 1 92 ? -1.937 27.484 28.641 1 97.94 92 LEU B C 1
ATOM 3144 O O . LEU B 1 92 ? -2.053 28.609 29.156 1 97.94 92 LEU B O 1
ATOM 3148 N N . ASP B 1 93 ? -2.734 26.5 28.828 1 96.81 93 ASP B N 1
ATOM 3149 C CA . ASP B 1 93 ? -3.826 26.641 29.781 1 96.81 93 ASP B CA 1
ATOM 3150 C C . ASP B 1 93 ? -3.297 26.953 31.188 1 96.81 93 ASP B C 1
ATOM 3152 O O . ASP B 1 93 ? -3.816 27.844 31.859 1 96.81 93 ASP B O 1
ATOM 3156 N N . ALA B 1 94 ? -2.32 26.188 31.625 1 96.56 94 ALA B N 1
ATOM 3157 C CA . ALA B 1 94 ? -1.706 26.422 32.938 1 96.56 94 ALA B CA 1
ATOM 3158 C C . ALA B 1 94 ? -1.14 27.844 33 1 96.56 94 ALA B C 1
ATOM 3160 O O . ALA B 1 94 ? -1.247 28.484 34.062 1 96.56 94 ALA B O 1
ATOM 3161 N N . TRP B 1 95 ? -0.526 28.281 31.969 1 96.56 95 TRP B N 1
ATOM 3162 C CA . TRP B 1 95 ? 0.055 29.609 31.891 1 96.56 95 TRP B CA 1
ATOM 3163 C C . TRP B 1 95 ? -1.027 30.688 31.984 1 96.56 95 TRP B C 1
ATOM 3165 O O . TRP B 1 95 ? -0.877 31.672 32.719 1 96.56 95 TRP B O 1
ATOM 3175 N N . LEU B 1 96 ? -2.113 30.531 31.297 1 95.5 96 LEU B N 1
ATOM 3176 C CA . LEU B 1 96 ? -3.213 31.484 31.312 1 95.5 96 LEU B CA 1
ATOM 3177 C C . LEU B 1 96 ? -3.826 31.578 32.719 1 95.5 96 LEU B C 1
ATOM 3179 O O . LEU B 1 96 ? -4.203 32.656 33.156 1 95.5 96 LEU B O 1
ATOM 3183 N N . LYS B 1 97 ? -3.928 30.453 33.344 1 94.06 97 LYS B N 1
ATOM 3184 C CA . LYS B 1 97 ? -4.527 30.406 34.688 1 94.06 97 LYS B CA 1
ATOM 3185 C C . LYS B 1 97 ? -3.672 31.172 35.688 1 94.06 97 LYS B C 1
ATOM 3187 O O . LYS B 1 97 ? -4.191 31.719 36.656 1 94.06 97 LYS B O 1
ATOM 3192 N N . LYS B 1 98 ? -2.428 31.203 35.406 1 94 98 LYS B N 1
ATOM 3193 C CA . LYS B 1 98 ? -1.507 31.922 36.281 1 94 98 LYS B CA 1
ATOM 3194 C C . LYS B 1 98 ? -1.606 33.438 36.062 1 94 98 LYS B C 1
ATOM 3196 O O . LYS B 1 98 ? -1.16 34.219 36.906 1 94 98 LYS B O 1
ATOM 3201 N N . HIS B 1 99 ? -2.223 33.781 34.938 1 89.94 99 HIS B N 1
ATOM 3202 C CA . HIS B 1 99 ? -2.355 35.188 34.594 1 89.94 99 HIS B CA 1
ATOM 3203 C C . HIS B 1 99 ? -3.795 35.531 34.219 1 89.94 99 HIS B C 1
ATOM 3205 O O . HIS B 1 99 ? -4.074 35.938 33.094 1 89.94 99 HIS B O 1
ATOM 3211 N N . PRO B 1 100 ? -4.656 35.531 35.219 1 78.44 100 PRO B N 1
ATOM 3212 C CA . PRO B 1 100 ? -6.066 35.75 34.875 1 78.44 100 PRO B CA 1
ATOM 3213 C C . PRO B 1 100 ? -6.34 37.188 34.406 1 78.44 100 PRO B C 1
ATOM 3215 O O . PRO B 1 100 ? -5.848 38.125 35 1 78.44 100 PRO B O 1
ATOM 3218 N N . LYS B 1 101 ? -6.859 37.219 33.25 1 77.38 101 LYS B N 1
ATOM 3219 C CA . LYS B 1 101 ? -7.285 38.5 32.719 1 77.38 101 LYS B CA 1
ATOM 3220 C C . LYS B 1 101 ? -8.594 38.375 31.938 1 77.38 101 LYS B C 1
ATOM 3222 O O . LYS B 1 101 ? -8.953 37.281 31.516 1 77.38 101 LYS B O 1
ATOM 3227 N N . SER B 1 102 ? -9.055 39.531 31.828 1 73.06 102 SER B N 1
ATOM 3228 C CA . SER B 1 102 ? -10.352 39.562 31.156 1 73.06 102 SER B CA 1
ATOM 3229 C C . SER B 1 102 ? -10.211 39.375 29.656 1 73.06 102 SER B C 1
ATOM 3231 O O . SER B 1 102 ? -10.961 38.625 29.031 1 73.06 102 SER B O 1
ATOM 3233 N N . GLU B 1 103 ? -9.172 40.125 29.188 1 86 103 GLU B N 1
ATOM 3234 C CA . GLU B 1 103 ? -9.016 39.969 27.734 1 86 103 GLU B CA 1
ATOM 3235 C C . GLU B 1 103 ? -7.789 39.125 27.406 1 86 103 GLU B C 1
ATOM 3237 O O . GLU B 1 103 ? -6.656 39.531 27.688 1 86 103 GLU B O 1
ATOM 3242 N N . LEU B 1 104 ? -8.008 38 26.875 1 92.69 104 LEU B N 1
ATOM 3243 C CA . LEU B 1 104 ? -6.977 37.031 26.547 1 92.69 104 LEU B CA 1
ATOM 3244 C C . LEU B 1 104 ? -6.668 37.031 25.062 1 92.69 104 LEU B C 1
ATOM 3246 O O . LEU B 1 104 ? -7.504 37.438 24.25 1 92.69 104 LEU B O 1
ATOM 3250 N N . PRO B 1 105 ? -5.445 36.688 24.688 1 96.19 105 PRO B N 1
ATOM 3251 C CA . PRO B 1 105 ? -5.125 36.625 23.266 1 96.19 105 PRO B CA 1
ATOM 3252 C C . PRO B 1 105 ? -5.824 35.469 22.562 1 96.19 105 PRO B C 1
ATOM 3254 O O . PRO B 1 105 ? -6.066 34.406 23.188 1 96.19 105 PRO B O 1
ATOM 3257 N N . TYR B 1 106 ? -6.109 35.656 21.312 1 97.25 106 TYR B N 1
ATOM 3258 C CA . TYR B 1 106 ? -6.605 34.562 20.5 1 97.25 106 TYR B CA 1
ATOM 3259 C C . TYR B 1 106 ? -5.496 33.562 20.203 1 97.25 106 TYR B C 1
ATOM 3261 O O . TYR B 1 106 ? -4.316 33.906 20.172 1 97.25 106 TYR B O 1
ATOM 3269 N N . VAL B 1 107 ? -5.914 32.312 20.062 1 98.44 107 VAL B N 1
ATOM 3270 C CA . VAL B 1 107 ? -5.004 31.25 19.688 1 98.44 107 VAL B CA 1
ATOM 3271 C C . VAL B 1 107 ? -5.363 30.734 18.297 1 98.44 107 VAL B C 1
ATOM 3273 O O . VAL B 1 107 ? -6.375 30.047 18.109 1 98.44 107 VAL B O 1
ATOM 3276 N N . LEU B 1 108 ? -4.52 31.078 17.328 1 98.62 108 LEU B N 1
ATOM 3277 C CA . LEU B 1 108 ? -4.746 30.734 15.93 1 98.62 108 LEU B CA 1
ATOM 3278 C C . LEU B 1 108 ? -3.889 29.547 15.523 1 98.62 108 LEU B C 1
ATOM 3280 O O . LEU B 1 108 ? -2.658 29.625 15.547 1 98.62 108 LEU B O 1
ATOM 3284 N N . SER B 1 109 ? -4.535 28.453 15.133 1 98.5 109 SER B N 1
ATOM 3285 C CA . SER B 1 109 ? -3.797 27.297 14.664 1 98.5 109 SER B CA 1
ATOM 3286 C C . SER B 1 109 ? -3.566 27.359 13.156 1 98.5 109 SER B C 1
ATOM 3288 O O . SER B 1 109 ? -4.52 27.438 12.383 1 98.5 109 SER B O 1
ATOM 3290 N N . LEU B 1 110 ? -2.346 27.312 12.734 1 97.94 110 LEU B N 1
ATOM 3291 C CA . LEU B 1 110 ? -1.999 27.188 11.328 1 97.94 110 LEU B CA 1
ATOM 3292 C C . LEU B 1 110 ? -1.282 25.859 11.062 1 97.94 110 LEU B C 1
ATOM 3294 O O . LEU B 1 110 ? -0.309 25.812 10.305 1 97.94 110 LEU B O 1
ATOM 3298 N N . GLN B 1 111 ? -1.775 24.844 11.75 1 96.5 111 GLN B N 1
ATOM 3299 C CA . GLN B 1 111 ? -1.186 23.516 11.695 1 96.5 111 GLN B CA 1
ATOM 3300 C C . GLN B 1 111 ? -1.902 22.625 10.68 1 96.5 111 GLN B C 1
ATOM 3302 O O . GLN B 1 111 ? -3.027 22.938 10.273 1 96.5 111 GLN B O 1
ATOM 3307 N N . ASN B 1 112 ? -1.209 21.625 10.25 1 93.44 112 ASN B N 1
ATOM 3308 C CA . ASN B 1 112 ? -1.882 20.609 9.445 1 93.44 112 ASN B CA 1
ATOM 3309 C C . ASN B 1 112 ? -2.803 19.734 10.297 1 93.44 112 ASN B C 1
ATOM 3311 O O . ASN B 1 112 ? -2.6 19.594 11.5 1 93.44 112 ASN B O 1
ATOM 3315 N N . GLY B 1 113 ? -3.732 19.188 9.633 1 94.75 113 GLY B N 1
ATOM 3316 C CA . GLY B 1 113 ? -4.66 18.312 10.328 1 94.75 113 GLY B CA 1
ATOM 3317 C C . GLY B 1 113 ? -5.98 18.984 10.656 1 94.75 113 GLY B C 1
ATOM 3318 O O . GLY B 1 113 ? -6.195 20.141 10.32 1 94.75 113 GLY B O 1
ATOM 3319 N N . VAL B 1 114 ? -6.816 18.25 11.359 1 96.94 114 VAL B N 1
ATOM 3320 C CA . VAL B 1 114 ? -8.156 18.766 11.602 1 96.94 114 VAL B CA 1
ATOM 3321 C C . VAL B 1 114 ? -8.5 18.625 13.086 1 96.94 114 VAL B C 1
ATOM 3323 O O . VAL B 1 114 ? -9.594 19 13.516 1 96.94 114 VAL B O 1
ATOM 3326 N N . ASP B 1 115 ? -7.531 18.125 13.875 1 95.69 115 ASP B N 1
ATOM 3327 C CA . ASP B 1 115 ? -7.828 17.844 15.273 1 95.69 115 ASP B CA 1
ATOM 3328 C C . ASP B 1 115 ? -7.246 18.922 16.188 1 95.69 115 ASP B C 1
ATOM 3330 O O . ASP B 1 115 ? -7.574 18.969 17.375 1 95.69 115 ASP B O 1
ATOM 3334 N N . ASN B 1 116 ? -6.453 19.797 15.68 1 97.44 116 ASN B N 1
ATOM 3335 C CA . ASN B 1 116 ? -5.719 20.75 16.5 1 97.44 116 ASN B CA 1
ATOM 3336 C C . ASN B 1 116 ? -6.66 21.703 17.234 1 97.44 116 ASN B C 1
ATOM 3338 O O . ASN B 1 116 ? -6.473 21.984 18.422 1 97.44 116 ASN B O 1
ATOM 3342 N N . GLU B 1 117 ? -7.66 22.203 16.547 1 97.06 117 GLU B N 1
ATOM 3343 C CA . GLU B 1 117 ? -8.594 23.172 17.125 1 97.06 117 GLU B CA 1
ATOM 3344 C C . GLU B 1 117 ? -9.367 22.562 18.297 1 97.06 117 GLU B C 1
ATOM 3346 O O . GLU B 1 117 ? -9.562 23.219 19.328 1 97.06 117 GLU B O 1
ATOM 3351 N N . GLN B 1 118 ? -9.742 21.312 18.062 1 95.06 118 GLN B N 1
ATOM 3352 C CA . GLN B 1 118 ? -10.445 20.625 19.141 1 95.06 118 GLN B CA 1
ATOM 3353 C C . GLN B 1 118 ? -9.523 20.406 20.344 1 95.06 118 GLN B C 1
ATOM 3355 O O . GLN B 1 118 ? -9.945 20.562 21.484 1 95.06 118 GLN B O 1
ATOM 3360 N N . GLN B 1 119 ? -8.344 20.031 20.109 1 96.75 119 GLN B N 1
ATOM 3361 C CA . GLN B 1 119 ? -7.379 19.812 21.188 1 96.75 119 GLN B CA 1
ATOM 3362 C C . GLN B 1 119 ? -7.133 21.094 21.969 1 96.75 119 GLN B C 1
ATOM 3364 O O . GLN B 1 119 ? -7.078 21.078 23.203 1 96.75 119 GLN B O 1
ATOM 3369 N N . LEU B 1 120 ? -7.02 22.203 21.297 1 98 120 LEU B N 1
ATOM 3370 C CA . LEU B 1 120 ? -6.812 23.5 21.938 1 98 120 LEU B CA 1
ATOM 3371 C C . LEU B 1 120 ? -8.055 23.938 22.688 1 98 120 LEU B C 1
ATOM 3373 O O . LEU B 1 120 ? -7.973 24.312 23.859 1 98 120 LEU B O 1
ATOM 3377 N N . SER B 1 121 ? -9.203 23.812 22.078 1 96.44 121 SER B N 1
ATOM 3378 C CA . SER B 1 121 ? -10.445 24.344 22.641 1 96.44 121 SER B CA 1
ATOM 3379 C C . SER B 1 121 ? -10.914 23.5 23.828 1 96.44 121 SER B C 1
ATOM 3381 O O . SER B 1 121 ? -11.648 24 24.688 1 96.44 121 SER B O 1
ATOM 3383 N N . SER B 1 122 ? -10.508 22.266 23.844 1 96.06 122 SER B N 1
ATOM 3384 C CA . SER B 1 122 ? -10.945 21.391 24.922 1 96.06 122 SER B CA 1
ATOM 3385 C C . SER B 1 122 ? -10.289 21.781 26.25 1 96.06 122 SER B C 1
ATOM 3387 O O . SER B 1 122 ? -10.789 21.422 27.312 1 96.06 122 SER B O 1
ATOM 3389 N N . VAL B 1 123 ? -9.219 22.531 26.172 1 96.31 123 VAL B N 1
ATOM 3390 C CA . VAL B 1 123 ? -8.484 22.812 27.391 1 96.31 123 VAL B CA 1
ATOM 3391 C C . VAL B 1 123 ? -8.484 24.312 27.672 1 96.31 123 VAL B C 1
ATOM 3393 O O . VAL B 1 123 ? -8.398 24.734 28.812 1 96.31 123 VAL B O 1
ATOM 3396 N N . LEU B 1 124 ? -8.617 25.156 26.672 1 96.12 124 LEU B N 1
ATOM 3397 C CA . LEU B 1 124 ? -8.523 26.609 26.797 1 96.12 124 LEU B CA 1
ATOM 3398 C C . LEU B 1 124 ? -9.898 27.219 27.047 1 96.12 124 LEU B C 1
ATOM 3400 O O . LEU B 1 124 ? -10.922 26.594 26.766 1 96.12 124 LEU B O 1
ATOM 3404 N N . PRO B 1 125 ? -9.953 28.422 27.547 1 92.38 125 PRO B N 1
ATOM 3405 C CA . PRO B 1 125 ? -11.242 29.094 27.719 1 92.38 125 PRO B CA 1
ATOM 3406 C C . PRO B 1 125 ? -12.016 29.219 26.406 1 92.38 125 PRO B C 1
ATOM 3408 O O . PRO B 1 125 ? -11.414 29.391 25.344 1 92.38 125 PRO B O 1
ATOM 3411 N N . ALA B 1 126 ? -13.305 29.219 26.531 1 89.88 126 ALA B N 1
ATOM 3412 C CA . ALA B 1 126 ? -14.188 29.266 25.375 1 89.88 126 ALA B CA 1
ATOM 3413 C C . ALA B 1 126 ? -13.984 30.547 24.578 1 89.88 126 ALA B C 1
ATOM 3415 O O . ALA B 1 126 ? -13.805 31.625 25.156 1 89.88 126 ALA B O 1
ATOM 3416 N N . GLY B 1 127 ? -13.945 30.359 23.312 1 90.25 127 GLY B N 1
ATOM 3417 C CA . GLY B 1 127 ? -13.961 31.531 22.453 1 90.25 127 GLY B CA 1
ATOM 3418 C C . GLY B 1 127 ? -12.578 32.031 22.094 1 90.25 127 GLY B C 1
ATOM 3419 O O . GLY B 1 127 ? -12.438 33 21.344 1 90.25 127 GLY B O 1
ATOM 3420 N N . LEU B 1 128 ? -11.562 31.391 22.547 1 93.56 128 LEU B N 1
ATOM 3421 C CA . LEU B 1 128 ? -10.203 31.891 22.344 1 93.56 128 LEU B CA 1
ATOM 3422 C C . LEU B 1 128 ? -9.586 31.297 21.078 1 93.56 128 LEU B C 1
ATOM 3424 O O . LEU B 1 128 ? -8.648 31.875 20.516 1 93.56 128 LEU B O 1
ATOM 3428 N N . VAL B 1 129 ? -10.133 30.188 20.641 1 97.56 129 VAL B N 1
ATOM 3429 C CA . VAL B 1 129 ? -9.445 29.422 19.594 1 97.56 129 VAL B CA 1
ATOM 3430 C C . VAL B 1 129 ? -9.969 29.812 18.219 1 97.56 129 VAL B C 1
ATOM 3432 O O . VAL B 1 129 ? -11.18 29.891 18.016 1 97.56 129 VAL B O 1
ATOM 3435 N N . LEU B 1 130 ? -9.016 30.125 17.359 1 97.88 130 LEU B N 1
ATOM 3436 C CA . LEU B 1 130 ? -9.289 30.312 15.938 1 97.88 130 LEU B CA 1
ATOM 3437 C C . LEU B 1 130 ? -8.695 29.172 15.117 1 97.88 130 LEU B C 1
ATOM 3439 O O . LEU B 1 130 ? -7.512 28.859 15.242 1 97.88 130 LEU B O 1
ATOM 3443 N N . GLY B 1 131 ? -9.594 28.547 14.344 1 97.69 131 GLY B N 1
ATOM 3444 C CA . GLY B 1 131 ? -9.039 27.672 13.32 1 97.69 131 GLY B CA 1
ATOM 3445 C C . GLY B 1 131 ? -8.375 28.422 12.18 1 97.69 131 GLY B C 1
ATOM 3446 O O . GLY B 1 131 ? -8.781 29.531 11.852 1 97.69 131 GLY B O 1
ATOM 3447 N N . GLY B 1 132 ? -7.398 27.781 11.602 1 97.62 132 GLY B N 1
ATOM 3448 C CA . GLY B 1 132 ? -6.684 28.438 10.523 1 97.62 132 GLY B CA 1
ATOM 3449 C C . GLY B 1 132 ? -6.047 27.469 9.547 1 97.62 132 GLY B C 1
ATOM 3450 O O . GLY B 1 132 ? -5.82 26.312 9.891 1 97.62 132 GLY B O 1
ATOM 3451 N N . ILE B 1 133 ? -5.812 27.938 8.352 1 96.94 133 ILE B N 1
ATOM 3452 C CA . ILE B 1 133 ? -5.184 27.188 7.273 1 96.94 133 ILE B CA 1
ATOM 3453 C C . ILE B 1 133 ? -4.117 28.047 6.598 1 96.94 133 ILE B C 1
ATOM 3455 O O . ILE B 1 133 ? -4.363 29.203 6.266 1 96.94 133 ILE B O 1
ATOM 3459 N N . ALA B 1 134 ? -2.949 27.578 6.547 1 96.25 134 ALA B N 1
ATOM 3460 C CA . ALA B 1 134 ? -1.968 28.109 5.609 1 96.25 134 ALA B CA 1
ATOM 3461 C C . ALA B 1 134 ? -2.072 27.422 4.254 1 96.25 134 ALA B C 1
ATOM 3463 O O . ALA B 1 134 ? -1.83 26.219 4.145 1 96.25 134 ALA B O 1
ATOM 3464 N N . ARG B 1 135 ? -2.42 28.172 3.285 1 91.81 135 ARG B N 1
ATOM 3465 C CA . ARG B 1 135 ? -2.73 27.594 1.98 1 91.81 135 ARG B CA 1
ATOM 3466 C C . ARG B 1 135 ? -1.727 28.047 0.928 1 91.81 135 ARG B C 1
ATOM 3468 O O . ARG B 1 135 ? -1.325 29.219 0.908 1 91.81 135 ARG B O 1
ATOM 3475 N N . ARG B 1 136 ? -1.318 27.078 0.044 1 89.25 136 ARG B N 1
ATOM 3476 C CA . ARG B 1 136 ? -0.457 27.344 -1.103 1 89.25 136 ARG B CA 1
ATOM 3477 C C . ARG B 1 136 ? 0.874 27.953 -0.656 1 89.25 136 ARG B C 1
ATOM 3479 O O . ARG B 1 136 ? 1.285 29 -1.15 1 89.25 136 ARG B O 1
ATOM 3486 N N . ILE B 1 137 ? 1.384 27.281 0.284 1 90.81 137 ILE B N 1
ATOM 3487 C CA . ILE B 1 137 ? 2.689 27.719 0.764 1 90.81 137 ILE B CA 1
ATOM 3488 C C . ILE B 1 137 ? 3.594 26.516 0.983 1 90.81 137 ILE B C 1
ATOM 3490 O O . ILE B 1 137 ? 3.162 25.5 1.543 1 90.81 137 ILE B O 1
ATOM 3494 N N . GLY B 1 138 ? 4.742 26.562 0.448 1 89.12 138 GLY B N 1
ATOM 3495 C CA . GLY B 1 138 ? 5.875 25.719 0.816 1 89.12 138 GLY B CA 1
ATOM 3496 C C . GLY B 1 138 ? 6.984 26.5 1.504 1 89.12 138 GLY B C 1
ATOM 3497 O O . GLY B 1 13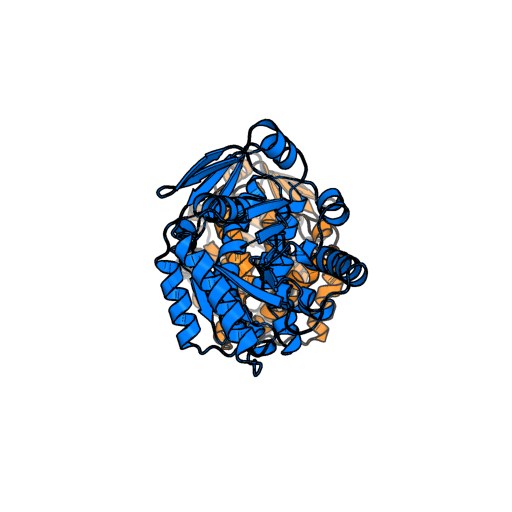8 ? 7.461 27.5 0.983 1 89.12 138 GLY B O 1
ATOM 3498 N N . ALA B 1 139 ? 7.242 26.125 2.756 1 91.94 139 ALA B N 1
ATOM 3499 C CA . ALA B 1 139 ? 8.297 26.812 3.498 1 91.94 139 ALA B CA 1
ATOM 3500 C C . ALA B 1 139 ? 9.086 25.828 4.359 1 91.94 139 ALA B C 1
ATOM 3502 O O . ALA B 1 139 ? 8.5 24.969 5.035 1 91.94 139 ALA B O 1
ATOM 3503 N N . HIS B 1 140 ? 10.398 25.938 4.273 1 91.69 140 HIS B N 1
ATOM 3504 C CA . HIS B 1 140 ? 11.234 25.016 5.043 1 91.69 140 HIS B CA 1
ATOM 3505 C C . HIS B 1 140 ? 12.531 25.688 5.484 1 91.69 140 HIS B C 1
ATOM 3507 O O . HIS B 1 140 ? 13.016 26.609 4.82 1 91.69 140 HIS B O 1
ATOM 3513 N N . ILE B 1 141 ? 13.031 25.25 6.582 1 94.12 141 ILE B N 1
ATOM 3514 C CA . ILE B 1 141 ? 14.336 25.688 7.07 1 94.12 141 ILE B CA 1
ATOM 3515 C C . ILE B 1 141 ? 15.438 25.062 6.215 1 94.12 141 ILE B C 1
ATOM 3517 O O . ILE B 1 141 ? 15.578 23.828 6.172 1 94.12 141 ILE B O 1
ATOM 3521 N N . VAL B 1 142 ? 16.172 25.781 5.559 1 94.19 142 VAL B N 1
ATOM 3522 C CA . VAL B 1 142 ? 17.25 25.25 4.719 1 94.19 142 VAL B CA 1
ATOM 3523 C C . VAL B 1 142 ? 18.531 25.156 5.527 1 94.19 142 VAL B C 1
ATOM 3525 O O . VAL B 1 142 ? 19.344 24.25 5.316 1 94.19 142 VAL B O 1
ATOM 3528 N N . LYS B 1 143 ? 18.781 26.031 6.395 1 95.5 143 LYS B N 1
ATOM 3529 C CA . LYS B 1 143 ? 19.797 26.031 7.445 1 95.5 143 LYS B CA 1
ATOM 3530 C C . LYS B 1 143 ? 19.328 26.844 8.656 1 95.5 143 LYS B C 1
ATOM 3532 O O . LYS B 1 143 ? 18.406 27.656 8.555 1 95.5 143 LYS B O 1
ATOM 3537 N N . PRO B 1 144 ? 19.938 26.578 9.742 1 96.81 144 PRO B N 1
ATOM 3538 C CA . PRO B 1 144 ? 19.5 27.344 10.914 1 96.81 144 PRO B CA 1
ATOM 3539 C C . PRO B 1 144 ? 19.438 28.844 10.664 1 96.81 144 PRO B C 1
ATOM 3541 O O . PRO B 1 144 ? 20.406 29.422 10.18 1 96.81 144 PRO B O 1
ATOM 3544 N N . GLY B 1 145 ? 18.266 29.438 10.906 1 98.06 145 GLY B N 1
ATOM 3545 C CA . GLY B 1 145 ? 18.094 30.875 10.758 1 98.06 145 GLY B CA 1
ATOM 3546 C C . GLY B 1 145 ? 17.719 31.297 9.344 1 98.06 145 GLY B C 1
ATOM 3547 O O . GLY B 1 145 ? 17.484 32.469 9.078 1 98.06 145 GLY B O 1
ATOM 3548 N N . VAL B 1 146 ? 17.656 30.328 8.461 1 98.12 146 VAL B N 1
ATOM 3549 C CA . VAL B 1 146 ? 17.359 30.641 7.07 1 98.12 146 VAL B CA 1
ATOM 3550 C C . VAL B 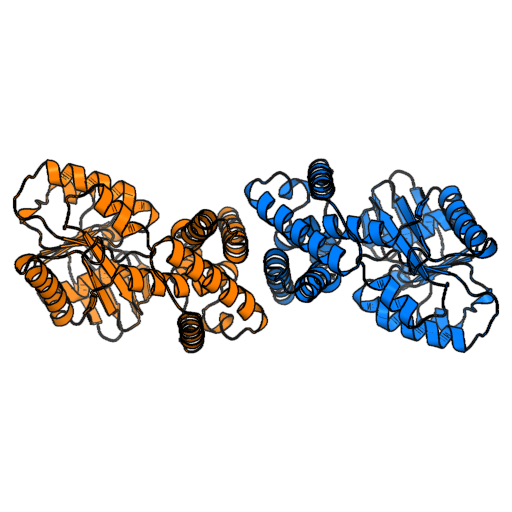1 146 ? 16.188 29.797 6.578 1 98.12 146 VAL B C 1
ATOM 3552 O O . VAL B 1 146 ? 16.25 28.562 6.609 1 98.12 146 VAL B O 1
ATOM 3555 N N . VAL B 1 147 ? 15.164 30.469 6.059 1 97.25 147 VAL B N 1
ATOM 3556 C CA . VAL B 1 147 ? 13.953 29.812 5.57 1 97.25 147 VAL B CA 1
ATOM 3557 C C . VAL B 1 147 ? 13.719 30.188 4.109 1 97.25 147 VAL B C 1
ATOM 3559 O O . VAL B 1 147 ? 13.898 31.344 3.725 1 97.25 147 VAL B O 1
ATOM 3562 N N . GLU B 1 148 ? 13.438 29.203 3.326 1 95.81 148 GLU B N 1
ATOM 3563 C CA . GLU B 1 148 ? 12.977 29.422 1.959 1 95.81 148 GLU B CA 1
ATOM 3564 C C . GLU B 1 148 ? 11.492 29.094 1.817 1 95.81 148 GLU B C 1
ATOM 3566 O O . GLU B 1 148 ? 11 28.125 2.414 1 95.81 148 GLU B O 1
ATOM 3571 N N . SER B 1 149 ? 10.82 29.922 1.064 1 94.5 149 SER B N 1
ATOM 3572 C CA . SER B 1 149 ? 9.383 29.75 0.926 1 94.5 149 SER B CA 1
ATOM 3573 C C . SER B 1 149 ? 8.922 30.031 -0.498 1 94.5 149 SER B C 1
ATOM 3575 O O . SER B 1 149 ? 9.586 30.766 -1.231 1 94.5 149 SER B O 1
ATOM 3577 N N . ILE B 1 150 ? 7.836 29.422 -0.842 1 91.19 150 ILE B N 1
ATOM 3578 C CA . ILE B 1 150 ? 7.238 29.609 -2.158 1 91.19 150 ILE B CA 1
ATOM 3579 C C . ILE B 1 150 ? 5.719 29.688 -2.027 1 91.19 150 ILE B C 1
ATOM 3581 O O . ILE B 1 150 ? 5.148 29.203 -1.045 1 91.19 150 ILE B O 1
ATOM 3585 N N . GLY B 1 151 ? 5.059 30.375 -3.037 1 92.31 151 GLY B N 1
ATOM 3586 C CA . GLY B 1 151 ? 3.605 30.406 -3.125 1 92.31 151 GLY B CA 1
ATOM 3587 C C . GLY B 1 151 ? 2.998 31.656 -2.521 1 92.31 151 GLY B C 1
ATOM 3588 O O . GLY B 1 151 ? 3.684 32.406 -1.826 1 92.31 151 GLY B O 1
ATOM 3589 N N . PRO B 1 152 ? 1.77 31.906 -2.736 1 92.62 152 PRO B N 1
ATOM 3590 C CA . PRO B 1 152 ? 1.092 33.094 -2.254 1 92.62 152 PRO B CA 1
ATOM 3591 C C . PRO B 1 152 ? 0.909 33.125 -0.737 1 92.62 152 PRO B C 1
ATOM 3593 O O . PRO B 1 152 ? 0.65 34.156 -0.148 1 92.62 152 PRO B O 1
ATOM 3596 N N . ALA B 1 153 ? 0.933 31.922 -0.103 1 94.31 153 ALA B N 1
ATOM 3597 C CA . ALA B 1 153 ? 0.915 31.781 1.351 1 94.31 153 ALA B CA 1
ATOM 3598 C C . ALA B 1 153 ? -0.33 32.438 1.948 1 94.31 153 ALA B C 1
ATOM 3600 O O . ALA B 1 153 ? -0.229 33.281 2.836 1 94.31 153 ALA B O 1
ATOM 3601 N N . GLN B 1 154 ? -1.481 31.953 1.526 1 97.19 154 GLN B N 1
ATOM 3602 C CA . GLN B 1 154 ? -2.758 32.5 1.974 1 97.19 154 GLN B CA 1
ATOM 3603 C C . GLN B 1 154 ? -3.172 31.906 3.316 1 97.19 154 GLN B C 1
ATOM 3605 O O . GLN B 1 154 ? -2.734 30.812 3.678 1 97.19 154 GLN B O 1
ATOM 3610 N N . VAL B 1 155 ? -3.963 32.719 4.035 1 98.44 155 VAL B N 1
ATOM 3611 C CA . VAL B 1 155 ? -4.496 32.219 5.305 1 98.44 155 VAL B CA 1
ATOM 3612 C C . VAL B 1 155 ? -6.023 32.281 5.281 1 98.44 155 VAL B C 1
ATOM 3614 O O . VAL B 1 155 ? -6.598 33.25 4.77 1 98.44 155 VAL B O 1
ATOM 3617 N N . ILE B 1 156 ? -6.652 31.266 5.684 1 98.25 156 ILE B N 1
ATOM 3618 C CA . ILE B 1 156 ? -8.062 31.266 6.039 1 98.25 156 ILE B CA 1
ATOM 3619 C C . ILE B 1 156 ? -8.219 31.031 7.539 1 98.25 156 ILE B C 1
ATOM 3621 O O . ILE B 1 156 ? -7.574 30.156 8.109 1 98.25 156 ILE B O 1
ATOM 3625 N N . LEU B 1 157 ? -8.961 31.906 8.211 1 98.19 157 LEU B N 1
ATOM 3626 C CA . LEU B 1 157 ? -9.164 31.688 9.641 1 98.19 157 LEU B CA 1
ATOM 3627 C C . LEU B 1 157 ? -10.633 31.875 10.016 1 98.19 157 LEU B C 1
ATOM 3629 O O . LEU B 1 157 ? -11.406 32.438 9.234 1 98.19 157 LEU B O 1
ATOM 3633 N N . GLY B 1 158 ? -11.016 31.297 11.062 1 97.06 158 GLY B N 1
ATOM 3634 C CA . GLY B 1 158 ? -12.367 31.406 11.594 1 97.06 158 GLY B CA 1
ATOM 3635 C C . GLY B 1 158 ? -12.477 30.938 13.039 1 97.06 158 GLY B C 1
ATOM 3636 O O . GLY B 1 158 ? -11.578 30.266 13.555 1 97.06 158 GLY B O 1
ATOM 3637 N N . LEU B 1 159 ? -13.547 31.359 13.633 1 95.69 159 LEU B N 1
ATOM 3638 C CA . LEU B 1 159 ? -13.75 31.062 15.047 1 95.69 159 LEU B CA 1
ATOM 3639 C C . LEU B 1 159 ? -14.008 29.578 15.25 1 95.69 159 LEU B C 1
ATOM 3641 O O . LEU B 1 159 ? -14.695 28.938 14.445 1 95.69 159 LEU B O 1
ATOM 3645 N N . TRP B 1 160 ? -13.492 29.031 16.328 1 93.69 160 TRP B N 1
ATOM 3646 C CA . TRP B 1 160 ? -13.742 27.672 16.781 1 93.69 160 TRP B CA 1
ATOM 3647 C C . TRP B 1 160 ? -14.305 27.656 18.188 1 93.69 160 TRP B C 1
ATOM 3649 O O . TRP B 1 160 ? -13.812 28.391 19.062 1 93.69 160 TRP B O 1
ATOM 3659 N N . PRO B 1 161 ? -15.336 26.922 18.531 1 89.56 161 PRO B N 1
ATOM 3660 C CA . PRO B 1 161 ? -16.031 25.953 17.688 1 89.56 161 PRO B CA 1
ATOM 3661 C C . PRO B 1 161 ? -16.797 26.625 16.547 1 89.56 161 PRO B C 1
ATOM 3663 O O . PRO B 1 161 ? -17.172 27.797 16.641 1 89.56 161 PRO B O 1
ATOM 3666 N N . ASN B 1 162 ? -16.969 25.797 15.531 1 83.31 162 ASN B N 1
ATOM 3667 C CA . ASN B 1 162 ? -17.578 26.234 14.281 1 83.31 162 ASN B CA 1
ATOM 3668 C C . ASN B 1 162 ? -19.062 26.562 14.469 1 83.31 162 ASN B C 1
ATOM 3670 O O . ASN B 1 162 ? -19.734 25.938 15.281 1 83.31 162 ASN B O 1
ATOM 3674 N N . HIS B 1 163 ? -19.578 27.594 13.758 1 77.31 163 HIS B N 1
ATOM 3675 C CA . HIS B 1 163 ? -20.984 27.969 13.633 1 77.31 163 HIS B CA 1
ATOM 3676 C C . HIS B 1 163 ? -21.531 28.5 14.945 1 77.31 163 HIS B C 1
ATOM 3678 O O . HIS B 1 163 ? -22.719 28.328 15.25 1 77.31 163 HIS B O 1
ATOM 3684 N N . GLN B 1 164 ? -20.719 29.109 15.727 1 79 164 GLN B N 1
ATOM 3685 C CA . GLN B 1 164 ? -21.188 29.703 16.969 1 79 164 GLN B CA 1
ATOM 3686 C C . GLN B 1 164 ? -21.734 31.109 16.75 1 79 164 GLN B C 1
ATOM 3688 O O . GLN B 1 164 ? -21.281 31.812 15.844 1 79 164 GLN B O 1
ATOM 3693 N N . LYS B 1 165 ? -22.859 31.406 17.453 1 84.94 165 LYS B N 1
ATOM 3694 C CA . LYS B 1 165 ? -23.266 32.812 17.516 1 84.94 165 LYS B CA 1
ATOM 3695 C C . LYS B 1 165 ? -22.234 33.656 18.266 1 84.94 165 LYS B C 1
ATOM 3697 O O . LYS B 1 165 ? -21.797 33.281 19.359 1 84.94 165 LYS B O 1
ATOM 3702 N N . ILE B 1 166 ? -21.766 34.656 17.562 1 85.19 166 ILE B N 1
ATOM 3703 C CA . ILE B 1 166 ? -20.703 35.406 18.188 1 85.19 166 ILE B CA 1
ATOM 3704 C C . ILE B 1 166 ? -21.141 36.875 18.391 1 85.19 166 ILE B C 1
ATOM 3706 O O . ILE B 1 166 ? -22.016 37.344 17.672 1 85.19 166 ILE B O 1
ATOM 3710 N N . SER B 1 167 ? -20.594 37.469 19.375 1 89.75 167 SER B N 1
ATOM 3711 C CA . SER B 1 167 ? -20.859 38.875 19.656 1 89.75 167 SER B CA 1
ATOM 3712 C C . SER B 1 167 ? -20.219 39.781 18.594 1 89.75 167 SER B C 1
ATOM 3714 O O . SER B 1 167 ? -19.312 39.375 17.875 1 89.75 167 SER B O 1
ATOM 3716 N N . THR B 1 168 ? -20.703 40.938 18.562 1 93.12 168 THR B N 1
ATOM 3717 C CA . THR B 1 168 ? -20.141 41.938 17.656 1 93.12 168 THR B CA 1
ATOM 3718 C C . THR B 1 168 ? -18.672 42.219 18 1 93.12 168 THR B C 1
ATOM 3720 O O . THR B 1 168 ? -17.859 42.406 17.094 1 93.12 168 THR B O 1
ATOM 3723 N N . LYS B 1 169 ? -18.406 42.219 19.219 1 91.81 169 LYS B N 1
ATOM 3724 C CA . LYS B 1 169 ? -17.047 42.469 19.672 1 91.81 169 LYS B CA 1
ATOM 3725 C C . LYS B 1 169 ? -16.094 41.375 19.172 1 91.81 169 LYS B C 1
ATOM 3727 O O . LYS B 1 169 ? -15 41.656 18.703 1 91.81 169 LYS B O 1
ATOM 3732 N N . THR B 1 170 ? -16.516 40.188 19.344 1 92.06 170 THR B N 1
ATOM 3733 C CA . THR B 1 170 ? -15.719 39.062 18.875 1 92.06 170 THR B CA 1
ATOM 3734 C C . THR B 1 170 ? -15.5 39.125 17.375 1 92.06 170 THR B C 1
ATOM 3736 O O . THR B 1 170 ? -14.383 38.906 16.891 1 92.06 170 THR B O 1
ATOM 3739 N N . GLU B 1 171 ? -16.5 39.406 16.672 1 93.81 171 GLU B N 1
ATOM 3740 C CA . GLU B 1 171 ? -16.422 39.531 15.211 1 93.81 171 GLU B CA 1
ATOM 3741 C C . GLU B 1 171 ? -15.445 40.625 14.812 1 93.81 171 GLU B C 1
ATOM 3743 O O . GLU B 1 171 ? -14.648 40.469 13.891 1 93.81 171 GLU B O 1
ATOM 3748 N N . GLN B 1 172 ? -15.539 41.688 15.484 1 95.75 172 GLN B N 1
ATOM 3749 C CA . GLN B 1 172 ? -14.664 42.812 15.203 1 95.75 172 GLN B CA 1
ATOM 3750 C C . GLN B 1 172 ? -13.203 42.438 15.461 1 95.75 172 GLN B C 1
ATOM 3752 O O . GLN B 1 172 ? -12.32 42.812 14.68 1 95.75 172 GLN B O 1
ATOM 3757 N N . ARG B 1 173 ? -12.945 41.812 16.516 1 95.38 173 ARG B N 1
ATOM 3758 C CA . ARG B 1 173 ? -11.578 41.406 16.875 1 95.38 173 ARG B CA 1
ATOM 3759 C C . ARG B 1 173 ? -11 40.469 15.836 1 95.38 173 ARG B C 1
ATOM 3761 O O . ARG B 1 173 ? -9.836 40.594 15.453 1 95.38 173 ARG B O 1
ATOM 3768 N N . ILE B 1 174 ? -11.797 39.531 15.406 1 96.56 174 ILE B N 1
ATOM 3769 C CA . ILE B 1 174 ? -11.352 38.562 14.414 1 96.56 174 ILE B CA 1
ATOM 3770 C C . ILE B 1 174 ? -11.078 39.25 13.086 1 96.56 174 ILE B C 1
ATOM 3772 O O . ILE B 1 174 ? -10.062 39 12.438 1 96.56 174 ILE B O 1
ATOM 3776 N N . ASN B 1 175 ? -11.914 40.156 12.742 1 97.38 175 ASN B N 1
ATOM 3777 C CA . ASN B 1 175 ? -11.727 40.906 11.523 1 97.38 175 ASN B CA 1
ATOM 3778 C C . ASN B 1 175 ? -10.477 41.781 11.602 1 97.38 175 ASN B C 1
ATOM 3780 O O . ASN B 1 175 ? -9.812 42.031 10.594 1 97.38 175 ASN B O 1
ATOM 3784 N N . GLU B 1 176 ? -10.258 42.281 12.766 1 97.88 176 GLU B N 1
ATOM 3785 C CA . GLU B 1 176 ? -9.055 43.062 12.961 1 97.88 176 GLU B CA 1
ATOM 3786 C C . GLU B 1 176 ? -7.793 42.25 12.734 1 97.88 176 GLU B C 1
ATOM 3788 O O . GLU B 1 176 ? -6.816 42.719 12.164 1 97.88 176 GLU B O 1
ATOM 3793 N N . ILE B 1 177 ? -7.816 41.031 13.195 1 98.19 177 ILE B N 1
ATOM 3794 C CA . ILE B 1 177 ? -6.699 40.125 12.977 1 98.19 177 ILE B CA 1
ATOM 3795 C C . ILE B 1 177 ? -6.516 39.875 11.484 1 98.19 177 ILE B C 1
ATOM 3797 O O . ILE B 1 177 ? -5.402 39.969 10.961 1 98.19 177 ILE B O 1
ATOM 3801 N N . ALA B 1 178 ? -7.594 39.625 10.797 1 98.62 178 ALA B N 1
ATOM 3802 C CA . ALA B 1 178 ? -7.547 39.375 9.359 1 98.62 178 ALA B CA 1
ATOM 3803 C C . ALA B 1 178 ? -7.016 40.625 8.625 1 98.62 178 ALA B C 1
ATOM 3805 O O . ALA B 1 178 ? -6.227 40.5 7.688 1 98.62 178 ALA B O 1
ATOM 3806 N N . ARG B 1 179 ? -7.457 41.75 9.039 1 98.31 179 ARG B N 1
ATOM 3807 C CA . ARG B 1 179 ? -6.992 43 8.43 1 98.31 179 ARG B CA 1
ATOM 3808 C C . ARG B 1 179 ? -5.496 43.188 8.648 1 98.31 179 ARG B C 1
ATOM 3810 O O . ARG B 1 179 ? -4.789 43.656 7.75 1 98.31 179 ARG B O 1
ATOM 3817 N N . CYS B 1 180 ? -5.094 42.875 9.828 1 98.38 180 CYS B N 1
ATOM 3818 C CA . CYS B 1 180 ? -3.672 42.969 10.133 1 98.38 180 CYS B CA 1
ATOM 3819 C C . CYS B 1 180 ? -2.854 42.062 9.211 1 98.38 180 CYS B C 1
ATOM 3821 O O . CYS B 1 180 ? -1.838 42.5 8.664 1 98.38 180 CYS B O 1
ATOM 3823 N N . PHE B 1 181 ? -3.293 40.844 8.969 1 98.75 181 PHE B N 1
ATOM 3824 C CA . PHE B 1 181 ? -2.629 39.906 8.055 1 98.75 181 PHE B CA 1
ATOM 3825 C C . PHE B 1 181 ? -2.629 40.469 6.637 1 98.75 181 PHE B C 1
ATOM 3827 O O . PHE B 1 181 ? -1.6 40.469 5.961 1 98.75 181 PHE B O 1
ATOM 3834 N N . ASN B 1 182 ? -3.734 40.969 6.234 1 98.69 182 ASN B N 1
ATOM 3835 C CA . ASN B 1 182 ? -3.842 41.5 4.891 1 98.69 182 ASN B CA 1
ATOM 3836 C C . ASN B 1 182 ? -2.916 42.719 4.707 1 98.69 182 ASN B C 1
ATOM 3838 O O . ASN B 1 182 ? -2.275 42.844 3.662 1 98.69 182 ASN B O 1
ATOM 3842 N N . SER B 1 183 ? -2.844 43.531 5.707 1 98.12 183 SER B N 1
ATOM 3843 C CA . SER B 1 183 ? -1.961 44.688 5.652 1 98.12 183 SER B CA 1
ATOM 3844 C C . SER B 1 183 ? -0.496 44.25 5.605 1 98.12 183 SER B C 1
ATOM 3846 O O . SER B 1 183 ? 0.352 45 5.102 1 98.12 183 SER B O 1
ATOM 3848 N N . ALA B 1 184 ? -0.221 43.094 6.121 1 98.12 184 ALA B N 1
ATOM 3849 C CA . ALA B 1 184 ? 1.13 42.562 6.109 1 98.12 184 ALA B CA 1
ATOM 3850 C C . ALA B 1 184 ? 1.395 41.781 4.824 1 98.12 184 ALA B C 1
ATOM 3852 O O . ALA B 1 184 ? 2.365 41.031 4.734 1 98.12 184 ALA B O 1
ATOM 3853 N N . GLU B 1 185 ? 0.478 41.844 3.877 1 97.69 185 GLU B N 1
ATOM 3854 C CA . GLU B 1 185 ? 0.581 41.219 2.57 1 97.69 185 GLU B CA 1
ATOM 3855 C C . GLU B 1 185 ? 0.468 39.688 2.688 1 97.69 185 GLU B C 1
ATOM 3857 O O . GLU B 1 185 ? 1.146 38.938 1.969 1 97.69 185 GLU B O 1
ATOM 3862 N N . ILE B 1 186 ? -0.231 39.219 3.625 1 98.06 186 ILE B N 1
ATOM 3863 C CA . ILE B 1 186 ? -0.707 37.844 3.748 1 98.06 186 ILE B CA 1
ATOM 3864 C C . ILE B 1 186 ? -2.186 37.75 3.371 1 98.06 186 ILE B C 1
ATOM 3866 O O . ILE B 1 186 ? -3.055 38.094 4.184 1 98.06 186 ILE B O 1
ATOM 3870 N N . PRO B 1 187 ? -2.408 37.375 2.129 1 98.31 187 PRO B N 1
ATOM 3871 C CA . PRO B 1 187 ? -3.828 37.312 1.774 1 98.31 187 PRO B CA 1
ATOM 3872 C C . PRO B 1 187 ? -4.637 36.469 2.744 1 98.31 187 PRO B C 1
ATOM 3874 O O . PRO B 1 187 ? -4.375 35.25 2.885 1 98.31 187 PRO B O 1
ATOM 3877 N N . THR B 1 188 ? -5.656 37.062 3.455 1 98.56 188 THR B N 1
ATOM 3878 C CA . THR B 1 188 ? -6.355 36.375 4.543 1 98.56 188 THR B CA 1
ATOM 3879 C C . THR B 1 188 ? -7.867 36.531 4.398 1 98.56 188 THR B C 1
ATOM 3881 O O . THR B 1 188 ? -8.352 37.625 4.098 1 98.56 188 THR B O 1
ATOM 3884 N N . GLU B 1 189 ? -8.555 35.469 4.527 1 98.12 189 GLU B N 1
ATOM 3885 C CA . GLU B 1 189 ? -10.016 35.438 4.523 1 98.12 189 GLU B CA 1
ATOM 3886 C C . GLU B 1 189 ? -10.562 34.906 5.844 1 98.12 189 GLU B C 1
ATOM 3888 O O . GLU B 1 189 ? -9.984 34 6.438 1 98.12 189 GLU B O 1
ATOM 3893 N N . VAL B 1 190 ? -11.695 35.5 6.301 1 97.38 190 VAL B N 1
ATOM 3894 C CA . VAL B 1 190 ? -12.406 34.969 7.469 1 97.38 190 VAL B CA 1
ATOM 3895 C C . VAL B 1 190 ? -13.523 34.031 7.023 1 97.38 190 VAL B C 1
ATOM 3897 O O . VAL B 1 190 ? -14.398 34.438 6.25 1 97.38 190 VAL B O 1
ATOM 3900 N N . SER B 1 191 ? -13.438 32.844 7.48 1 96.25 191 SER B N 1
ATOM 3901 C CA . SER B 1 191 ? -14.43 31.844 7.105 1 96.25 191 SER B CA 1
ATOM 3902 C C . SER B 1 191 ? -15.531 31.734 8.156 1 96.25 191 SER B C 1
ATOM 3904 O O . SER B 1 191 ? -15.25 31.781 9.359 1 96.25 191 SER B O 1
ATOM 3906 N N . LYS B 1 192 ? -16.75 31.516 7.703 1 93 192 LYS B N 1
ATOM 3907 C CA . LYS B 1 192 ? -17.875 31.25 8.594 1 93 192 LYS B CA 1
ATOM 3908 C C . LYS B 1 192 ? -17.984 29.75 8.914 1 93 192 LYS B C 1
ATOM 3910 O O . LYS B 1 192 ? -18.703 29.359 9.828 1 93 192 LYS B O 1
ATOM 3915 N N . ASP B 1 193 ? -17.234 28.953 8.164 1 94.56 193 ASP B N 1
ATOM 3916 C CA . ASP B 1 193 ? -17.203 27.5 8.367 1 94.56 193 ASP B CA 1
ATOM 3917 C C . ASP B 1 193 ? -15.773 26.969 8.266 1 94.56 193 ASP B C 1
ATOM 3919 O O . ASP B 1 193 ? -15.445 26.234 7.332 1 94.56 193 ASP B O 1
ATOM 3923 N N . ILE B 1 194 ? -15 27.25 9.273 1 96.06 194 ILE B N 1
ATOM 3924 C CA . ILE B 1 194 ? -13.578 26.938 9.242 1 96.06 194 ILE B CA 1
ATOM 3925 C C . ILE B 1 194 ? -13.383 25.422 9.273 1 96.06 194 ILE B C 1
ATOM 3927 O O . ILE B 1 194 ? -12.422 24.906 8.695 1 96.06 194 ILE B O 1
ATOM 3931 N N . ASN B 1 195 ? -14.344 24.703 9.898 1 96 195 ASN B N 1
ATOM 3932 C CA . ASN B 1 195 ? -14.258 23.25 9.914 1 96 195 ASN B CA 1
ATOM 3933 C C . ASN B 1 195 ? -14.297 22.672 8.508 1 96 195 ASN B C 1
ATOM 3935 O O . ASN B 1 195 ? -13.516 21.766 8.18 1 96 195 ASN B O 1
ATOM 3939 N N . LYS B 1 196 ? -15.164 23.172 7.707 1 95.25 196 LYS B N 1
ATOM 3940 C CA . LYS B 1 196 ? -15.266 22.734 6.32 1 95.25 196 LYS B CA 1
ATOM 3941 C C . LYS B 1 196 ? -13.969 23.016 5.562 1 95.25 196 LYS B C 1
ATOM 3943 O O . LYS B 1 196 ? -13.5 22.172 4.797 1 95.25 196 LYS B O 1
ATOM 3948 N N . GLU B 1 197 ? -13.422 24.141 5.797 1 95 197 GLU B N 1
ATOM 3949 C CA . GLU B 1 197 ? -12.18 24.5 5.137 1 95 197 GLU B CA 1
ATOM 3950 C C . GLU B 1 197 ? -11.039 23.562 5.551 1 95 197 GLU B C 1
ATOM 3952 O O . GLU B 1 197 ? -10.234 23.156 4.715 1 95 197 GLU B O 1
ATOM 3957 N N . LEU B 1 198 ? -11 23.25 6.82 1 96.5 198 LEU B N 1
ATOM 3958 C CA . LEU B 1 198 ? -9.969 22.359 7.348 1 96.5 198 LEU B CA 1
ATOM 3959 C C . LEU B 1 198 ? -10.062 20.984 6.695 1 96.5 198 LEU B C 1
ATOM 3961 O O . LEU B 1 198 ? -9.055 20.438 6.238 1 96.5 198 LEU B O 1
ATOM 3965 N N . TRP B 1 199 ? -11.234 20.469 6.574 1 96.44 199 TRP B N 1
ATOM 3966 C CA . TRP B 1 199 ? -11.414 19.125 6.016 1 96.44 199 TRP B CA 1
ATOM 3967 C C . TRP B 1 199 ? -11.164 19.125 4.512 1 96.44 199 TRP B C 1
ATOM 3969 O O . TRP B 1 199 ? -10.609 18.172 3.971 1 96.44 199 TRP B O 1
ATOM 3979 N N . ARG B 1 200 ? -11.562 20.203 3.871 1 94.81 200 ARG B N 1
ATOM 3980 C CA . ARG B 1 200 ? -11.258 20.297 2.447 1 94.81 200 ARG B CA 1
ATOM 3981 C C . ARG B 1 200 ? -9.758 20.219 2.201 1 94.81 200 ARG B C 1
ATOM 3983 O O . ARG B 1 200 ? -9.305 19.5 1.307 1 94.81 200 ARG B O 1
ATOM 3990 N N . LYS B 1 201 ? -9.031 20.891 2.988 1 95.25 201 LYS B N 1
ATOM 3991 C CA . LYS B 1 201 ? -7.578 20.828 2.885 1 95.25 201 LYS B CA 1
ATOM 3992 C C . LYS B 1 201 ? -7.059 19.438 3.211 1 95.25 201 LYS B C 1
ATOM 3994 O O . LYS B 1 201 ? -6.148 18.938 2.547 1 95.25 201 LYS B O 1
ATOM 3999 N N . LEU B 1 202 ? -7.625 18.844 4.219 1 96.88 202 LEU B N 1
ATOM 4000 C CA . LEU B 1 202 ? -7.168 17.516 4.621 1 96.88 202 LEU B CA 1
ATOM 4001 C C . LEU B 1 202 ? -7.402 16.5 3.51 1 96.88 202 LEU B C 1
ATOM 4003 O O . LEU B 1 202 ? -6.555 15.641 3.262 1 96.88 202 LEU B O 1
ATOM 4007 N N . ILE B 1 203 ? -8.547 16.609 2.869 1 97.19 203 ILE B N 1
ATOM 4008 C CA . ILE B 1 203 ? -8.875 15.664 1.806 1 97.19 203 ILE B CA 1
ATOM 4009 C C . ILE B 1 203 ? -7.816 15.727 0.711 1 97.19 203 ILE B C 1
ATOM 4011 O O . ILE B 1 203 ? -7.34 14.688 0.242 1 97.19 203 ILE B O 1
ATOM 4015 N N . ILE B 1 204 ? -7.359 16.875 0.394 1 95.44 204 ILE B N 1
ATOM 4016 C CA . ILE B 1 204 ? -6.344 17.062 -0.634 1 95.44 204 ILE B CA 1
ATOM 4017 C C . ILE B 1 204 ? -4.996 16.562 -0.126 1 95.44 204 ILE B C 1
ATOM 4019 O O . ILE B 1 204 ? -4.309 15.805 -0.818 1 95.44 204 ILE B O 1
ATOM 4023 N N . ASN B 1 205 ? -4.637 16.938 1.114 1 95.69 205 ASN B N 1
ATOM 4024 C CA . ASN B 1 205 ? -3.381 16.516 1.719 1 95.69 205 ASN B CA 1
ATOM 4025 C C . ASN B 1 205 ? -3.322 15 1.872 1 95.69 205 ASN B C 1
ATOM 4027 O O . ASN B 1 205 ? -2.271 14.391 1.668 1 95.69 205 ASN B O 1
ATOM 4031 N N . ASN B 1 206 ? -4.441 14.477 2.262 1 97.75 206 ASN B N 1
ATOM 4032 C CA . ASN B 1 206 ? -4.539 13.039 2.461 1 97.75 206 ASN B CA 1
ATOM 4033 C C . ASN B 1 206 ? -4.312 12.273 1.158 1 97.75 206 ASN B C 1
ATOM 4035 O O . ASN B 1 206 ? -3.635 11.25 1.145 1 97.75 206 ASN B O 1
ATOM 4039 N N . GLY B 1 207 ? -4.879 12.781 0.064 1 97.5 207 GLY B N 1
ATOM 4040 C CA . GLY B 1 207 ? -4.766 12.117 -1.227 1 97.5 207 GLY B CA 1
ATOM 4041 C C . GLY B 1 207 ? -3.365 12.18 -1.808 1 97.5 207 GLY B C 1
ATOM 4042 O O . GLY B 1 207 ? -2.979 11.312 -2.6 1 97.5 207 GLY B O 1
ATOM 4043 N N . LEU B 1 208 ? -2.557 13.141 -1.333 1 96.94 208 LEU B N 1
ATOM 4044 C CA . LEU B 1 208 ? -1.311 13.375 -2.055 1 96.94 208 LEU B CA 1
ATOM 4045 C C . LEU B 1 208 ? -0.108 13.18 -1.137 1 96.94 208 LEU B C 1
ATOM 4047 O O . LEU B 1 208 ? 0.84 12.477 -1.489 1 96.94 208 LEU B O 1
ATOM 4051 N N . ASN B 1 209 ? -0.105 13.695 0.096 1 97 209 ASN B N 1
ATOM 4052 C CA . ASN B 1 209 ? 1.078 13.734 0.949 1 97 209 ASN B CA 1
ATOM 4053 C C . ASN B 1 209 ? 1.602 12.336 1.254 1 97 209 ASN B C 1
ATOM 4055 O O . ASN B 1 209 ? 2.779 12.047 1.034 1 97 209 ASN B O 1
ATOM 4059 N N . PRO B 1 210 ? 0.722 11.445 1.719 1 98.44 210 PRO B N 1
ATOM 4060 C CA . PRO B 1 210 ? 1.242 10.133 2.109 1 98.44 210 PRO B CA 1
ATOM 4061 C C . PRO B 1 210 ? 1.766 9.328 0.92 1 98.44 210 PRO B C 1
ATOM 4063 O O . PRO B 1 210 ? 2.814 8.688 1.019 1 98.44 210 PRO B O 1
ATOM 4066 N N . ILE B 1 211 ? 1.048 9.383 -0.216 1 98.38 211 ILE B N 1
ATOM 4067 C CA . ILE B 1 211 ? 1.437 8.609 -1.391 1 98.38 211 ILE B CA 1
ATOM 4068 C C . ILE B 1 211 ? 2.742 9.164 -1.962 1 98.38 211 ILE B C 1
ATOM 4070 O O . ILE B 1 211 ? 3.668 8.406 -2.254 1 98.38 211 ILE B O 1
ATOM 4074 N N . CYS B 1 212 ? 2.865 10.5 -2.08 1 97.75 212 CYS B N 1
ATOM 4075 C CA . CYS B 1 212 ? 4.098 11.125 -2.541 1 97.75 212 CYS B CA 1
ATOM 4076 C C . CYS B 1 212 ? 5.27 10.766 -1.634 1 97.75 212 CYS B C 1
ATOM 4078 O O . CYS B 1 212 ? 6.363 10.461 -2.115 1 97.75 212 CYS B O 1
ATOM 4080 N N . THR B 1 213 ? 5.004 10.805 -0.385 1 98.06 213 THR B N 1
ATOM 4081 C CA . THR B 1 213 ? 6.051 10.539 0.599 1 98.06 213 THR B CA 1
ATOM 4082 C C . THR B 1 213 ? 6.484 9.078 0.552 1 98.06 213 THR B C 1
ATOM 4084 O O . THR B 1 213 ? 7.68 8.781 0.575 1 98.06 213 THR B O 1
ATOM 4087 N N . LEU B 1 214 ? 5.516 8.195 0.457 1 97.69 214 LEU B N 1
ATOM 4088 C CA . LEU B 1 214 ? 5.805 6.77 0.393 1 97.69 214 LEU B CA 1
ATOM 4089 C C . LEU B 1 214 ? 6.641 6.438 -0.839 1 97.69 214 LEU B C 1
ATOM 4091 O O . LEU B 1 214 ? 7.578 5.641 -0.761 1 97.69 214 LEU B O 1
ATOM 4095 N N . LEU B 1 215 ? 6.355 7.082 -1.957 1 97.19 215 LEU B N 1
ATOM 4096 C CA . LEU B 1 215 ? 6.996 6.781 -3.234 1 97.19 215 LEU B CA 1
ATOM 4097 C C . LEU B 1 215 ? 8.203 7.68 -3.459 1 97.19 215 LEU B C 1
ATOM 4099 O O . LEU B 1 215 ? 8.961 7.484 -4.414 1 97.19 215 LEU B O 1
ATOM 4103 N N . GLU B 1 216 ? 8.375 8.664 -2.561 1 96.5 216 GLU B N 1
ATOM 4104 C CA . GLU B 1 216 ? 9.43 9.672 -2.695 1 96.5 216 GLU B CA 1
ATOM 4105 C C . GLU B 1 216 ? 9.367 10.352 -4.059 1 96.5 216 GLU B C 1
ATOM 4107 O O . GLU B 1 216 ? 10.375 10.445 -4.758 1 96.5 216 GLU B O 1
ATOM 4112 N N . LYS B 1 217 ? 8.195 10.781 -4.406 1 96.62 217 LYS B N 1
ATOM 4113 C CA . LYS B 1 217 ? 7.914 11.469 -5.664 1 96.62 217 LYS B CA 1
ATOM 4114 C C . LYS B 1 217 ? 7.164 12.773 -5.418 1 96.62 217 LYS B C 1
ATOM 4116 O O . LYS B 1 217 ? 6.449 12.906 -4.422 1 96.62 217 LYS B O 1
ATOM 4121 N N . GLU B 1 218 ? 7.312 13.688 -6.297 1 95.56 218 GLU B N 1
ATOM 4122 C CA . GLU B 1 218 ? 6.586 14.953 -6.219 1 95.56 218 GLU B CA 1
ATOM 4123 C C . GLU B 1 218 ? 5.168 14.812 -6.77 1 95.56 218 GLU B C 1
ATOM 4125 O O . GLU B 1 218 ? 4.848 13.812 -7.422 1 95.56 218 GLU B O 1
ATOM 4130 N N . THR B 1 219 ? 4.324 15.812 -6.535 1 94.56 219 THR B N 1
ATOM 4131 C CA . THR B 1 219 ? 2.918 15.758 -6.93 1 94.56 219 THR B CA 1
ATOM 4132 C C . THR B 1 219 ? 2.783 15.648 -8.445 1 94.56 219 THR B C 1
ATOM 4134 O O . THR B 1 219 ? 1.914 14.93 -8.945 1 94.56 219 THR B O 1
ATOM 4137 N N . GLY B 1 220 ? 3.674 16.281 -9.164 1 93.75 220 GLY B N 1
ATOM 4138 C CA . GLY B 1 220 ? 3.609 16.266 -10.617 1 93.75 220 GLY B CA 1
ATOM 4139 C C . GLY B 1 220 ? 3.945 14.914 -11.219 1 93.75 220 GLY B C 1
ATOM 4140 O O . GLY B 1 220 ? 3.662 14.664 -12.391 1 93.75 220 GLY B O 1
ATOM 4141 N N . GLN B 1 221 ? 4.547 14.078 -10.445 1 94.5 221 GLN B N 1
ATOM 4142 C CA . GLN B 1 221 ? 4.863 12.727 -10.891 1 94.5 221 GLN B CA 1
ATOM 4143 C C . GLN B 1 221 ? 3.754 11.75 -10.508 1 94.5 221 GLN B C 1
ATOM 4145 O O . GLN B 1 221 ? 3.592 10.711 -11.141 1 94.5 221 GLN B O 1
ATOM 4150 N N . VAL B 1 222 ? 3 12.109 -9.516 1 96.44 222 VAL B N 1
ATOM 4151 C CA . VAL B 1 222 ? 2.047 11.18 -8.922 1 96.44 222 VAL B CA 1
ATOM 4152 C C . VAL B 1 222 ? 0.667 11.391 -9.539 1 96.44 222 VAL B C 1
ATOM 4154 O O . VAL B 1 222 ? -0 10.422 -9.922 1 96.44 222 VAL B O 1
ATOM 4157 N N . THR B 1 223 ? 0.224 12.594 -9.758 1 95.31 223 THR B N 1
ATOM 4158 C CA . THR B 1 223 ? -1.149 12.906 -10.141 1 95.31 223 THR B CA 1
ATOM 4159 C C . THR B 1 223 ? -1.426 12.469 -11.578 1 95.31 223 THR B C 1
ATOM 4161 O O . THR B 1 223 ? -2.549 12.078 -11.906 1 95.31 223 THR B O 1
ATOM 4164 N N . PRO B 1 224 ? -0.385 12.5 -12.469 1 94.12 224 PRO B N 1
ATOM 4165 C CA . PRO B 1 224 ? -0.675 12.055 -13.836 1 94.12 224 PRO B CA 1
ATOM 4166 C C . PRO B 1 224 ? -0.542 10.547 -14.008 1 94.12 224 PRO B C 1
ATOM 4168 O O . PRO B 1 224 ? -0.864 10.016 -15.078 1 94.12 224 PRO B O 1
ATOM 4171 N N . ASP B 1 225 ? 0.022 9.867 -13.062 1 94.88 225 ASP B N 1
ATOM 4172 C CA . ASP B 1 225 ? 0.209 8.422 -13.18 1 94.88 225 ASP B CA 1
ATOM 4173 C C . ASP B 1 225 ? -1.117 7.684 -13.031 1 94.88 225 ASP B C 1
ATOM 4175 O O . ASP B 1 225 ? -1.647 7.57 -11.922 1 94.88 225 ASP B O 1
ATOM 4179 N N . VAL B 1 226 ? -1.613 7.121 -14.086 1 95.5 226 VAL B N 1
ATOM 4180 C CA . VAL B 1 226 ? -2.934 6.504 -14.148 1 95.5 226 VAL B CA 1
ATOM 4181 C C . VAL B 1 226 ? -3.004 5.324 -13.188 1 95.5 226 VAL B C 1
ATOM 4183 O O . VAL B 1 226 ? -4.086 4.957 -12.719 1 95.5 226 VAL B O 1
ATOM 4186 N N . ARG B 1 227 ? -1.884 4.738 -12.844 1 95.31 227 ARG B N 1
ATOM 4187 C CA . ARG B 1 227 ? -1.844 3.611 -11.922 1 95.31 227 ARG B CA 1
ATOM 4188 C C . ARG B 1 227 ? -2.145 4.062 -10.492 1 95.31 227 ARG B C 1
ATOM 4190 O O . ARG B 1 227 ? -2.633 3.279 -9.68 1 95.31 227 ARG B O 1
ATOM 4197 N N . LEU B 1 228 ? -1.848 5.34 -10.156 1 97.94 228 LEU B N 1
ATOM 4198 C CA . LEU B 1 228 ? -1.945 5.84 -8.781 1 97.94 228 LEU B CA 1
ATOM 4199 C C . LEU B 1 228 ? -3.281 6.535 -8.555 1 97.94 228 LEU B C 1
ATOM 4201 O O . LEU B 1 228 ? -3.684 6.754 -7.41 1 97.94 228 LEU B O 1
ATOM 4205 N N . LEU B 1 229 ? -4.016 6.84 -9.609 1 96.75 229 LEU B N 1
ATOM 4206 C CA . LEU B 1 229 ? -5.258 7.602 -9.531 1 96.75 229 LEU B CA 1
ATOM 4207 C C . LEU B 1 229 ? -6.277 6.883 -8.648 1 96.75 229 LEU B C 1
ATOM 4209 O O . LEU B 1 229 ? -6.934 7.512 -7.816 1 96.75 229 LEU B O 1
ATOM 4213 N N . PRO B 1 230 ? -6.387 5.551 -8.773 1 97.62 230 PRO B N 1
ATOM 4214 C CA . PRO B 1 230 ? -7.355 4.879 -7.906 1 97.62 230 PRO B CA 1
ATOM 4215 C C . PRO B 1 230 ? -6.98 4.969 -6.43 1 97.62 230 PRO B C 1
ATOM 4217 O O . PRO B 1 230 ? -7.863 5.016 -5.566 1 97.62 230 PRO B O 1
ATOM 4220 N N . LEU B 1 231 ? -5.688 4.984 -6.125 1 98.56 231 LEU B N 1
ATOM 4221 C CA . LEU B 1 231 ? -5.246 5.102 -4.742 1 98.56 231 LEU B CA 1
ATOM 4222 C C . LEU B 1 231 ? -5.543 6.492 -4.191 1 98.56 231 LEU B C 1
ATOM 4224 O O . LEU B 1 231 ? -6.039 6.629 -3.072 1 98.56 231 LEU B O 1
ATOM 4228 N N . ILE B 1 232 ? -5.277 7.5 -5.016 1 98.38 232 ILE B N 1
ATOM 4229 C CA . ILE B 1 232 ? -5.531 8.883 -4.633 1 98.38 232 ILE B CA 1
ATOM 4230 C C . ILE B 1 232 ? -7.023 9.094 -4.402 1 98.38 232 ILE B C 1
ATOM 4232 O O . ILE B 1 232 ? -7.438 9.57 -3.34 1 98.38 232 ILE B O 1
ATOM 4236 N N . ARG B 1 233 ? -7.805 8.68 -5.371 1 98 233 ARG B N 1
ATOM 4237 C CA . ARG B 1 233 ? -9.25 8.828 -5.285 1 98 233 ARG B CA 1
ATOM 4238 C C . ARG B 1 233 ? -9.805 8.078 -4.082 1 98 233 ARG B C 1
ATOM 4240 O O . ARG B 1 233 ? -10.641 8.609 -3.344 1 98 233 ARG B O 1
ATOM 4247 N N . GLY B 1 234 ? -9.352 6.844 -3.912 1 98.44 234 GLY B N 1
ATOM 4248 C CA . GLY B 1 234 ? -9.812 6.051 -2.785 1 98.44 234 GLY B CA 1
ATOM 4249 C C . GLY B 1 234 ? -9.508 6.684 -1.442 1 98.44 234 GLY B C 1
ATOM 4250 O O . GLY B 1 234 ? -10.359 6.73 -0.559 1 98.44 234 GLY B O 1
ATOM 4251 N N . ALA B 1 235 ? -8.305 7.148 -1.279 1 98.69 235 ALA B N 1
ATOM 4252 C CA . ALA B 1 235 ? -7.91 7.816 -0.04 1 98.69 235 ALA B CA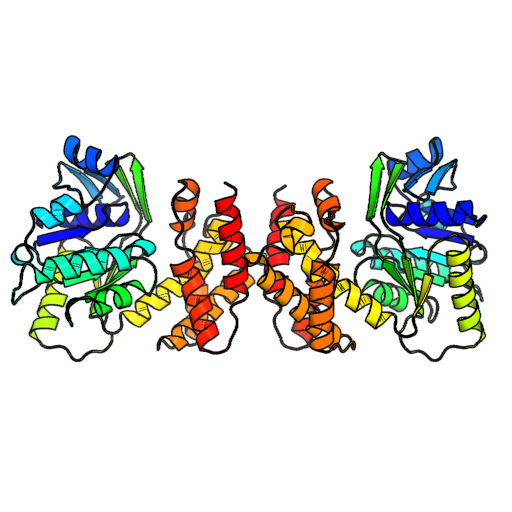 1
ATOM 4253 C C . ALA B 1 235 ? -8.758 9.055 0.209 1 98.69 235 ALA B C 1
ATOM 4255 O O . ALA B 1 235 ? -9.219 9.289 1.33 1 98.69 235 ALA B O 1
ATOM 4256 N N . MET B 1 236 ? -9 9.82 -0.839 1 98.38 236 MET B N 1
ATOM 4257 C CA . MET B 1 236 ? -9.812 11.031 -0.728 1 98.38 236 MET B CA 1
ATOM 4258 C C . MET B 1 236 ? -11.258 10.688 -0.38 1 98.38 236 MET B C 1
ATOM 4260 O O . MET B 1 236 ? -11.875 11.367 0.44 1 98.38 236 MET B O 1
ATOM 4264 N N . GLU B 1 237 ? -11.781 9.641 -0.992 1 98.25 237 GLU B N 1
ATOM 4265 C CA . GLU B 1 237 ? -13.148 9.211 -0.702 1 98.25 237 GLU B CA 1
ATOM 4266 C C . GLU B 1 237 ? -13.297 8.805 0.762 1 98.25 237 GLU B C 1
ATOM 4268 O O . GLU B 1 237 ? -14.305 9.141 1.401 1 98.25 237 GLU B O 1
ATOM 4273 N N . GLU B 1 238 ? -12.336 8.062 1.238 1 98.56 238 GLU B N 1
ATOM 4274 C CA . GLU B 1 238 ? -12.336 7.703 2.652 1 98.56 238 GLU B CA 1
ATOM 4275 C C . GLU B 1 238 ? -12.289 8.945 3.539 1 98.56 238 GLU B C 1
ATOM 4277 O O . GLU B 1 238 ? -12.914 8.984 4.598 1 98.56 238 GLU B O 1
ATOM 4282 N N . SER B 1 239 ? -11.555 9.953 3.123 1 98.25 239 SER B N 1
ATOM 4283 C CA . SER B 1 239 ? -11.461 11.203 3.873 1 98.25 239 SER B CA 1
ATOM 4284 C C . SER B 1 239 ? -12.789 11.953 3.875 1 98.25 239 SER B C 1
ATOM 4286 O O . SER B 1 239 ? -13.148 12.586 4.871 1 98.25 239 SER B O 1
ATOM 4288 N N . VAL B 1 240 ? -13.492 11.922 2.762 1 98 240 VAL B N 1
ATOM 4289 C CA . VAL B 1 240 ? -14.812 12.539 2.678 1 98 240 VAL B CA 1
ATOM 4290 C C . VAL B 1 240 ? -15.758 11.875 3.674 1 98 240 VAL B C 1
ATOM 4292 O O . VAL B 1 240 ? -16.516 12.547 4.367 1 98 240 VAL B O 1
ATOM 4295 N N . LEU B 1 241 ? -15.695 10.555 3.752 1 97.44 241 LEU B N 1
ATOM 4296 C CA . LEU B 1 241 ? -16.516 9.82 4.707 1 97.44 241 LEU B CA 1
ATOM 4297 C C . LEU B 1 241 ? -16.156 10.211 6.141 1 97.44 241 LEU B C 1
ATOM 4299 O O . LEU B 1 241 ? -17.047 10.383 6.98 1 97.44 241 LEU B O 1
ATOM 4303 N N . ALA B 1 242 ? -14.883 10.297 6.379 1 98 242 ALA B N 1
ATOM 4304 C CA . ALA B 1 242 ? -14.43 10.703 7.707 1 98 242 ALA B CA 1
ATOM 4305 C C . ALA B 1 242 ? -14.922 12.102 8.047 1 98 242 ALA B C 1
ATOM 4307 O O . ALA B 1 242 ? -15.258 12.383 9.203 1 98 242 ALA B O 1
ATOM 4308 N N . ALA B 1 243 ? -14.875 13.016 7.082 1 97.44 243 ALA B N 1
ATOM 4309 C CA . ALA B 1 243 ? -15.367 14.375 7.277 1 97.44 243 ALA B CA 1
ATOM 4310 C C . ALA B 1 243 ? -16.828 14.367 7.703 1 97.44 243 ALA B C 1
ATOM 4312 O O . ALA B 1 243 ? -17.234 15.125 8.594 1 97.44 243 ALA B O 1
ATOM 4313 N N . LYS B 1 244 ? -17.609 13.516 7.098 1 96.56 244 LYS B N 1
ATOM 4314 C CA . LYS B 1 244 ? -19.016 13.375 7.449 1 96.56 244 LYS B CA 1
ATOM 4315 C C . LYS B 1 244 ? -19.172 12.984 8.914 1 96.56 244 LYS B C 1
ATOM 4317 O O . LYS B 1 244 ? -20.062 13.508 9.609 1 96.56 244 LYS B O 1
ATOM 4322 N N . ALA B 1 245 ? -18.328 12.109 9.336 1 95.69 245 ALA B N 1
ATOM 4323 C CA . ALA B 1 245 ? -18.359 11.68 10.727 1 95.69 245 ALA B CA 1
ATOM 4324 C C . ALA B 1 245 ? -18.062 12.844 11.664 1 95.69 245 ALA B C 1
ATOM 4326 O O . ALA B 1 245 ? -18.328 12.773 12.867 1 95.69 245 ALA B O 1
ATOM 4327 N N . ASN B 1 246 ? -17.516 13.938 11.094 1 92.12 246 ASN B N 1
ATOM 4328 C CA . ASN B 1 246 ? -17.141 15.109 11.875 1 92.12 246 ASN B CA 1
ATOM 4329 C C . ASN B 1 246 ? -18.016 16.312 11.523 1 92.12 246 ASN B C 1
ATOM 4331 O O . ASN B 1 246 ? -17.609 17.469 11.734 1 92.12 246 ASN B O 1
ATOM 4335 N N . GLY B 1 247 ? -19.141 16.031 10.883 1 92.31 247 GLY B N 1
ATOM 4336 C CA . GLY B 1 247 ? -20.156 17.062 10.672 1 92.31 247 GLY B CA 1
ATOM 4337 C C . GLY B 1 247 ? -19.938 17.859 9.398 1 92.31 247 GLY B C 1
ATOM 4338 O O . GLY B 1 247 ? -20.547 18.906 9.219 1 92.31 247 GLY B O 1
ATOM 4339 N N . VAL B 1 248 ? -19.016 17.422 8.586 1 94.62 248 VAL B N 1
ATOM 4340 C CA . VAL B 1 248 ? -18.734 18.109 7.324 1 94.62 248 VAL B CA 1
ATOM 4341 C C . VAL B 1 248 ? -19.219 17.25 6.156 1 94.62 248 VAL B C 1
ATOM 4343 O O . VAL B 1 248 ? -18.641 16.203 5.859 1 94.62 248 VAL B O 1
ATOM 4346 N N . GLU B 1 249 ? -20.203 17.766 5.504 1 93.69 249 GLU B N 1
ATOM 4347 C CA . GLU B 1 249 ? -20.766 17 4.391 1 93.69 249 GLU B CA 1
ATOM 4348 C C . GLU B 1 249 ? -20.297 17.562 3.049 1 93.69 249 GLU B C 1
ATOM 4350 O O . GLU B 1 249 ? -20.469 18.75 2.768 1 93.69 249 GLU B O 1
ATOM 4355 N N . LEU B 1 250 ? -19.719 16.703 2.318 1 92.62 250 LEU B N 1
ATOM 4356 C CA . LEU B 1 250 ? -19.312 17.047 0.958 1 92.62 250 LEU B CA 1
ATOM 4357 C C . LEU B 1 250 ? -20 16.125 -0.054 1 92.62 250 LEU B C 1
ATOM 4359 O O . LEU B 1 250 ? -20.203 14.945 0.213 1 92.62 250 LEU B O 1
ATOM 4363 N N . SER B 1 251 ? -20.328 16.688 -1.198 1 91.38 251 SER B N 1
ATOM 4364 C CA . SER B 1 251 ? -20.969 15.914 -2.258 1 91.38 251 SER B CA 1
ATOM 4365 C C . SER B 1 251 ? -19.938 15.219 -3.137 1 91.38 251 SER B C 1
ATOM 4367 O O . SER B 1 251 ? -18.734 15.469 -3.016 1 91.38 251 SER B O 1
ATOM 4369 N N . GLN B 1 252 ? -20.453 14.297 -3.939 1 92.12 252 GLN B N 1
ATOM 4370 C CA . GLN B 1 252 ? -19.609 13.656 -4.941 1 92.12 252 GLN B CA 1
ATOM 4371 C C . GLN B 1 252 ? -19.016 14.688 -5.898 1 92.12 252 GLN B C 1
ATOM 4373 O O . GLN B 1 252 ? -17.875 14.539 -6.352 1 92.12 252 GLN B O 1
ATOM 4378 N N . GLU B 1 253 ? -19.812 15.586 -6.176 1 93.19 253 GLU B N 1
ATOM 4379 C CA . GLU B 1 253 ? -19.344 16.656 -7.039 1 93.19 253 GLU B CA 1
ATOM 4380 C C . GLU B 1 253 ? -18.188 17.422 -6.391 1 93.19 253 GLU B C 1
ATOM 4382 O O . GLU B 1 253 ? -17.234 17.812 -7.07 1 93.19 253 GLU B O 1
ATOM 4387 N N . ASP B 1 254 ? -18.25 17.641 -5.113 1 91.5 254 ASP B N 1
ATOM 4388 C CA . ASP B 1 254 ? -17.156 18.281 -4.383 1 91.5 254 ASP B CA 1
ATOM 4389 C C . ASP B 1 254 ? -15.859 17.5 -4.512 1 91.5 254 ASP B C 1
ATOM 4391 O O . ASP B 1 254 ? -14.797 18.062 -4.758 1 91.5 254 ASP B O 1
ATOM 4395 N N . LEU B 1 255 ? -16.031 16.219 -4.395 1 93.75 255 LEU B N 1
ATOM 4396 C CA . LEU B 1 255 ? -14.859 15.352 -4.492 1 93.75 255 LEU B CA 1
ATOM 4397 C C . LEU B 1 255 ? -14.242 15.43 -5.883 1 93.75 255 LEU B C 1
ATOM 4399 O O . LEU B 1 255 ? -13.023 15.531 -6.02 1 93.75 255 LEU B O 1
ATOM 4403 N N . GLU B 1 256 ? -15.078 15.383 -6.891 1 94.44 256 GLU B N 1
ATOM 4404 C CA . GLU B 1 256 ? -14.594 15.445 -8.266 1 94.44 256 GLU B CA 1
ATOM 4405 C C . GLU B 1 256 ? -13.883 16.766 -8.547 1 94.44 256 GLU B C 1
ATOM 4407 O O . GLU B 1 256 ? -12.875 16.797 -9.242 1 94.44 256 GLU B O 1
ATOM 4412 N N . ASP B 1 257 ? -14.445 17.766 -8.008 1 92.19 257 ASP B N 1
ATOM 4413 C CA . ASP B 1 257 ? -13.82 19.078 -8.141 1 92.19 257 ASP B CA 1
ATOM 4414 C C . ASP B 1 257 ? -12.438 19.109 -7.508 1 92.19 257 ASP B C 1
ATOM 4416 O O . ASP B 1 257 ? -11.5 19.672 -8.07 1 92.19 257 ASP B O 1
ATOM 4420 N N . MET B 1 258 ? -12.305 18.531 -6.383 1 91.69 258 MET B N 1
ATOM 4421 C CA . MET B 1 258 ? -11.016 18.484 -5.691 1 91.69 258 MET B CA 1
ATOM 4422 C C . MET B 1 258 ? -10.016 17.641 -6.465 1 91.69 258 MET B C 1
ATOM 4424 O O . MET B 1 258 ? -8.828 17.984 -6.539 1 91.69 258 MET B O 1
ATOM 4428 N N . LEU B 1 259 ? -10.5 16.547 -7.043 1 94.06 259 LEU B N 1
ATOM 4429 C CA . LEU B 1 259 ? -9.633 15.688 -7.848 1 94.06 259 LEU B CA 1
ATOM 4430 C C . LEU B 1 259 ? -9.125 16.422 -9.078 1 94.06 259 LEU B C 1
ATOM 4432 O O . LEU B 1 259 ? -7.957 16.297 -9.445 1 94.06 259 LEU B O 1
ATOM 4436 N N . GLU B 1 260 ? -10.016 17.156 -9.648 1 91.94 260 GLU B N 1
ATOM 4437 C CA . GLU B 1 260 ? -9.617 17.969 -10.797 1 91.94 260 GLU B CA 1
ATOM 4438 C C . GLU B 1 260 ? -8.609 19.047 -10.391 1 91.94 260 GLU B C 1
ATOM 4440 O O . GLU B 1 260 ? -7.648 19.312 -11.109 1 91.94 260 GLU B O 1
ATOM 4445 N N . LEU B 1 261 ? -8.844 19.625 -9.297 1 89.31 261 LEU B N 1
ATOM 4446 C CA . LEU B 1 261 ? -7.973 20.688 -8.789 1 89.31 261 LEU B CA 1
ATOM 4447 C C . LEU B 1 261 ? -6.551 20.172 -8.602 1 89.31 261 LEU B C 1
ATOM 4449 O O . LEU B 1 261 ? -5.59 20.828 -9.008 1 89.31 261 LEU B O 1
ATOM 4453 N N . ILE B 1 262 ? -6.375 19 -8.031 1 90.12 262 ILE B N 1
ATOM 4454 C CA . ILE B 1 262 ? -5.031 18.531 -7.715 1 90.12 262 ILE B CA 1
ATOM 4455 C C . ILE B 1 262 ? -4.305 18.141 -9 1 90.12 262 ILE B C 1
ATOM 4457 O O . ILE B 1 262 ? -3.072 18.125 -9.039 1 90.12 262 ILE B O 1
ATOM 4461 N N . SER B 1 263 ? -5.031 17.828 -10.008 1 87.69 263 SER B N 1
ATOM 4462 C CA . SER B 1 263 ? -4.426 17.453 -11.281 1 87.69 263 SER B CA 1
ATOM 4463 C C . SER B 1 263 ? -3.766 18.656 -11.953 1 87.69 263 SER B C 1
ATOM 4465 O O . SER B 1 263 ? -2.953 18.484 -12.867 1 87.69 263 SER B O 1
ATOM 4467 N N . THR B 1 264 ? -4.098 19.859 -11.508 1 84 264 THR B N 1
ATOM 4468 C CA . THR B 1 264 ? -3.6 21.078 -12.133 1 84 264 THR B CA 1
ATOM 4469 C C . THR B 1 264 ? -2.473 21.688 -11.305 1 84 264 THR B C 1
ATOM 4471 O O . THR B 1 264 ? -1.926 22.734 -11.656 1 84 264 THR B O 1
ATOM 4474 N N . PHE B 1 265 ? -2.197 21.031 -10.219 1 79.88 265 PHE B N 1
ATOM 4475 C CA . PHE B 1 265 ? -1.171 21.562 -9.328 1 79.88 265 PHE B CA 1
ATOM 4476 C C . PHE B 1 265 ? 0.2 21.516 -9.992 1 79.88 265 PHE B C 1
ATOM 4478 O O . PHE B 1 265 ? 0.507 20.578 -10.727 1 79.88 265 PHE B O 1
ATOM 4485 N N . ASP B 1 266 ? 0.957 22.562 -9.703 1 82.81 266 ASP B N 1
ATOM 4486 C CA . ASP B 1 266 ? 2.373 22.453 -10.047 1 82.81 266 ASP B CA 1
ATOM 4487 C C . ASP B 1 266 ? 3.035 21.297 -9.305 1 82.81 266 ASP B C 1
ATOM 4489 O O . ASP B 1 266 ? 2.537 20.844 -8.273 1 82.81 266 ASP B O 1
ATOM 4493 N N . SER B 1 267 ? 4.094 20.828 -9.922 1 89.31 267 SER B N 1
ATOM 4494 C CA . SER B 1 267 ? 4.832 19.766 -9.258 1 89.31 267 SER B CA 1
ATOM 4495 C C . SER B 1 267 ? 5.629 20.297 -8.07 1 89.31 267 SER B C 1
ATOM 4497 O O . SER B 1 267 ? 6.48 21.172 -8.234 1 89.31 267 SER B O 1
ATOM 4499 N N . ILE B 1 268 ? 5.297 19.844 -6.898 1 86.75 268 ILE B N 1
ATOM 4500 C CA . ILE B 1 268 ? 6.004 20.266 -5.695 1 86.75 268 ILE B CA 1
ATOM 4501 C C . ILE B 1 268 ? 6.242 19.062 -4.793 1 86.75 268 ILE B C 1
ATOM 4503 O O . ILE B 1 268 ? 5.582 18.031 -4.934 1 86.75 268 ILE B O 1
ATOM 4507 N N . LYS B 1 269 ? 7.191 19.25 -3.939 1 91.25 269 LYS B N 1
ATOM 4508 C CA . LYS B 1 269 ? 7.359 18.312 -2.84 1 91.25 269 LYS B CA 1
ATOM 4509 C C . LYS B 1 269 ? 6.422 18.641 -1.682 1 91.25 269 LYS B C 1
ATOM 4511 O O . LYS B 1 269 ? 6.535 19.703 -1.074 1 91.25 269 LYS B O 1
ATOM 4516 N N . PRO B 1 270 ? 5.543 17.734 -1.437 1 92.25 270 PRO B N 1
ATOM 4517 C CA . PRO B 1 270 ? 4.699 18.031 -0.279 1 92.25 270 PRO B CA 1
ATOM 4518 C C . PRO B 1 270 ? 5.484 18.078 1.03 1 92.25 270 PRO B C 1
ATOM 4520 O O . PRO B 1 270 ? 6.598 17.547 1.104 1 92.25 270 PRO B O 1
ATOM 4523 N N . SER B 1 271 ? 4.945 18.797 2.008 1 89.81 271 SER B N 1
ATOM 4524 C CA . SER B 1 271 ? 5.621 19.031 3.279 1 89.81 271 SER B CA 1
ATOM 4525 C C . SER B 1 271 ? 6.023 17.734 3.949 1 89.81 271 SER B C 1
ATOM 4527 O O . SER B 1 271 ? 7.094 17.641 4.555 1 89.81 271 SER B O 1
ATOM 4529 N N . MET B 1 272 ? 5.23 16.688 3.828 1 94.56 272 MET B N 1
ATOM 4530 C CA . MET B 1 272 ? 5.543 15.406 4.461 1 94.56 272 MET B CA 1
ATOM 4531 C C . MET B 1 272 ? 6.766 14.766 3.812 1 94.56 272 MET B C 1
ATOM 4533 O O . MET B 1 272 ? 7.586 14.156 4.5 1 94.56 272 MET B O 1
ATOM 4537 N N . LEU B 1 273 ? 6.863 14.852 2.521 1 95.69 273 LEU B N 1
ATOM 4538 C CA . LEU B 1 273 ? 8.031 14.336 1.823 1 95.69 273 LEU B CA 1
ATOM 4539 C C . LEU B 1 273 ? 9.297 15.07 2.256 1 95.69 273 LEU B C 1
ATOM 4541 O O . LEU B 1 273 ? 10.336 14.445 2.498 1 95.69 273 LEU B O 1
ATOM 4545 N N . VAL B 1 274 ? 9.211 16.391 2.389 1 91.69 274 VAL B N 1
ATOM 4546 C CA . VAL B 1 274 ? 10.336 17.203 2.854 1 91.69 274 VAL B CA 1
ATOM 4547 C C . VAL B 1 274 ? 10.758 16.734 4.246 1 91.69 274 VAL B C 1
ATOM 4549 O O . VAL B 1 274 ? 11.945 16.594 4.527 1 91.69 274 VAL B O 1
ATOM 4552 N N . ASP B 1 275 ? 9.781 16.5 5.086 1 92.56 275 ASP B N 1
ATOM 4553 C CA . ASP B 1 275 ? 10.07 16 6.43 1 92.56 275 ASP B CA 1
ATOM 4554 C C . ASP B 1 275 ? 10.781 14.656 6.379 1 92.56 275 ASP B C 1
ATOM 4556 O O . ASP B 1 275 ? 11.742 14.43 7.121 1 92.56 275 ASP B O 1
ATOM 4560 N N . ARG B 1 276 ? 10.32 13.781 5.52 1 94.81 276 ARG B N 1
ATOM 4561 C CA . ARG B 1 276 ? 10.961 12.477 5.383 1 94.81 276 ARG B CA 1
ATOM 4562 C C . ARG B 1 276 ? 12.414 12.625 4.949 1 94.81 276 ARG B C 1
ATOM 4564 O O . ARG B 1 276 ? 13.305 12 5.527 1 94.81 276 ARG B O 1
ATOM 4571 N N . GLU B 1 277 ? 12.664 13.484 4.023 1 93.5 277 GLU B N 1
ATOM 4572 C CA . GLU B 1 277 ? 14 13.703 3.488 1 93.5 277 GLU B CA 1
ATOM 4573 C C . GLU B 1 277 ? 14.938 14.266 4.555 1 93.5 277 GLU B C 1
ATOM 4575 O O . GLU B 1 277 ? 16.141 13.992 4.543 1 93.5 277 GLU B O 1
ATOM 4580 N N . LYS B 1 278 ? 14.367 14.938 5.473 1 89.5 278 LYS B N 1
ATOM 4581 C CA . LYS B 1 278 ? 15.164 15.594 6.5 1 89.5 278 LYS B CA 1
ATOM 4582 C C . LYS B 1 278 ? 15.211 14.758 7.777 1 89.5 278 LYS B C 1
ATOM 4584 O O . LYS B 1 278 ? 15.766 15.195 8.789 1 89.5 278 LYS B O 1
ATOM 4589 N N . GLY B 1 279 ? 14.516 13.633 7.738 1 91 279 GLY B N 1
ATOM 4590 C CA . GLY B 1 279 ? 14.523 12.742 8.891 1 91 279 GLY B CA 1
ATOM 4591 C C . GLY B 1 279 ? 13.68 13.25 10.039 1 91 279 GLY B C 1
ATOM 4592 O O . GLY B 1 279 ? 13.984 12.984 11.203 1 91 279 GLY B O 1
ATOM 4593 N N . ARG B 1 280 ? 12.656 13.992 9.773 1 88.94 280 ARG B N 1
ATOM 4594 C CA . ARG B 1 280 ? 11.758 14.547 10.781 1 88.94 280 ARG B CA 1
ATOM 4595 C C . ARG B 1 280 ? 10.523 13.664 10.953 1 88.94 280 ARG B C 1
ATOM 4597 O O . ARG B 1 280 ? 10.219 12.844 10.086 1 88.94 280 ARG B O 1
ATOM 4604 N N . PRO B 1 281 ? 9.875 13.844 12.125 1 90.75 281 PRO B N 1
ATOM 4605 C CA . PRO B 1 281 ? 8.625 13.102 12.32 1 90.75 281 PRO B CA 1
ATOM 4606 C C . PRO B 1 281 ? 7.566 13.453 11.281 1 90.75 281 PRO B C 1
ATOM 4608 O O . PRO B 1 281 ? 7.438 14.617 10.891 1 90.75 281 PRO B O 1
ATOM 4611 N N . LEU B 1 282 ? 6.863 12.43 10.898 1 95.19 282 LEU B N 1
ATOM 4612 C CA . LEU B 1 282 ? 5.816 12.617 9.898 1 95.19 282 LEU B CA 1
ATOM 4613 C C . LEU B 1 282 ? 4.445 12.719 10.555 1 95.19 282 LEU B C 1
ATOM 4615 O O . LEU B 1 282 ? 4.176 12.031 11.547 1 95.19 282 LEU B O 1
ATOM 4619 N N . GLU B 1 283 ? 3.588 13.453 10.023 1 95.38 283 GLU B N 1
ATOM 4620 C CA . GLU B 1 283 ? 2.23 13.641 10.523 1 95.38 283 GLU B CA 1
ATOM 4621 C C . GLU B 1 283 ? 1.287 12.57 9.969 1 95.38 283 GLU B C 1
ATOM 4623 O O . GLU B 1 283 ? 0.212 12.891 9.461 1 95.38 283 GLU B O 1
ATOM 4628 N N . ILE B 1 284 ? 1.593 11.328 10.109 1 97.25 284 ILE B N 1
ATOM 4629 C CA . ILE B 1 284 ? 0.827 10.203 9.578 1 97.25 284 ILE B CA 1
ATOM 4630 C C . ILE B 1 284 ? -0.514 10.109 10.297 1 97.25 284 ILE B C 1
ATOM 4632 O O . ILE B 1 284 ? -1.562 9.969 9.664 1 97.25 284 ILE B O 1
ATOM 4636 N N . GLU B 1 285 ? -0.55 10.25 11.633 1 96.44 285 GLU B N 1
ATOM 4637 C CA . GLU B 1 285 ? -1.778 10.133 12.414 1 96.44 285 GLU B CA 1
ATOM 4638 C C . GLU B 1 285 ? -2.721 11.297 12.133 1 96.44 285 GLU B C 1
ATOM 4640 O O . GLU B 1 285 ? -3.938 11.117 12.062 1 96.44 285 GLU B O 1
ATOM 4645 N N . GLU B 1 286 ? -2.121 12.43 11.891 1 96.12 286 GLU B N 1
ATOM 4646 C CA . GLU B 1 286 ? -2.904 13.648 11.719 1 96.12 286 GLU B CA 1
ATOM 4647 C C . GLU B 1 286 ? -3.512 13.727 10.32 1 96.12 286 GLU B C 1
ATOM 4649 O O . GLU B 1 286 ? -4.492 14.445 10.109 1 96.12 286 GLU B O 1
ATOM 4654 N N . ILE B 1 287 ? -2.922 12.969 9.43 1 97.62 287 ILE B N 1
ATOM 4655 C CA . ILE B 1 287 ? -3.402 13.055 8.055 1 97.62 287 ILE B CA 1
ATOM 4656 C C . ILE B 1 287 ? -4.141 11.773 7.688 1 97.62 287 ILE B C 1
ATOM 4658 O O . ILE B 1 287 ? -5.25 11.82 7.148 1 97.62 287 ILE B O 1
ATOM 4662 N N . CYS B 1 288 ? -3.602 10.609 8.039 1 98.56 288 CYS B N 1
ATOM 4663 C CA . CYS B 1 288 ? -4.219 9.328 7.711 1 98.56 288 CYS B CA 1
ATOM 4664 C C . CYS B 1 288 ? -5 8.781 8.898 1 98.56 288 CYS B C 1
ATOM 4666 O O . CYS B 1 288 ? -6.109 8.266 8.734 1 98.56 288 CYS B O 1
ATOM 4668 N N . GLY B 1 289 ? -4.41 8.891 10.086 1 98.12 289 GLY B N 1
ATOM 4669 C CA . GLY B 1 289 ? -5.027 8.32 11.273 1 98.12 289 GLY B CA 1
ATOM 4670 C C . GLY B 1 289 ? -6.41 8.883 11.555 1 98.12 289 GLY B C 1
ATOM 4671 O O . GLY B 1 289 ? -7.332 8.141 11.891 1 98.12 289 GLY B O 1
ATOM 4672 N N . VAL B 1 290 ? -6.527 10.141 11.414 1 97.75 290 VAL B N 1
ATOM 4673 C CA . VAL B 1 290 ? -7.797 10.805 11.68 1 97.75 290 VAL B CA 1
ATOM 4674 C C . VAL B 1 290 ? -8.859 10.305 10.703 1 97.75 290 VAL B C 1
ATOM 4676 O O . VAL B 1 290 ? -10.031 10.172 11.055 1 97.75 290 VAL B O 1
ATOM 4679 N N . VAL B 1 291 ? -8.484 9.977 9.5 1 98.69 291 VAL B N 1
ATOM 4680 C CA . VAL B 1 291 ? -9.398 9.453 8.492 1 98.69 291 VAL B CA 1
ATOM 4681 C C . VAL B 1 291 ? -9.82 8.031 8.859 1 98.69 291 VAL B C 1
ATOM 4683 O O . VAL B 1 291 ? -11.008 7.703 8.82 1 98.69 291 VAL B O 1
ATOM 4686 N N . ILE B 1 292 ? -8.852 7.215 9.258 1 98.69 292 ILE B N 1
ATOM 4687 C CA . ILE B 1 292 ? -9.133 5.84 9.664 1 98.69 292 ILE B CA 1
ATOM 4688 C C . ILE B 1 292 ? -10.117 5.832 10.828 1 98.69 292 ILE B C 1
ATOM 4690 O O . ILE B 1 292 ? -11.156 5.16 10.766 1 98.69 292 ILE B O 1
ATOM 4694 N N . LYS B 1 293 ? -9.867 6.645 11.836 1 98.12 293 LYS B N 1
ATOM 4695 C CA . LYS B 1 293 ? -10.742 6.719 13 1 98.12 293 LYS B CA 1
ATOM 4696 C C . LYS B 1 293 ? -12.125 7.238 12.617 1 98.12 293 LYS B C 1
ATOM 4698 O O . LYS B 1 293 ? -13.141 6.766 13.141 1 98.12 293 LYS B O 1
ATOM 4703 N N . GLY B 1 294 ? -12.117 8.258 11.789 1 97.94 294 GLY B N 1
ATOM 4704 C CA . GLY B 1 294 ? -13.391 8.789 11.32 1 97.94 294 GLY B CA 1
ATOM 4705 C C . GLY B 1 294 ? -14.242 7.754 10.602 1 97.94 294 GLY B C 1
ATOM 4706 O O . GLY B 1 294 ? -15.438 7.641 10.867 1 97.94 294 GLY B O 1
ATOM 4707 N N . CYS B 1 295 ? -13.664 6.977 9.672 1 98.44 295 CYS B N 1
ATOM 4708 C CA . CYS B 1 295 ? -14.383 5.922 8.977 1 98.44 295 CYS B CA 1
ATOM 4709 C C . CYS B 1 295 ? -14.883 4.859 9.945 1 98.44 295 CYS B C 1
ATOM 4711 O O . CYS B 1 295 ? -16.016 4.395 9.836 1 98.44 295 CYS B O 1
ATOM 4713 N N . GLU B 1 296 ? -14.047 4.508 10.914 1 98.19 296 GLU B N 1
ATOM 4714 C CA . GLU B 1 296 ? -14.43 3.518 11.922 1 98.19 296 GLU B CA 1
ATOM 4715 C C . GLU B 1 296 ? -15.648 3.979 12.719 1 98.19 296 GLU B C 1
ATOM 4717 O O . GLU B 1 296 ? -16.516 3.17 13.062 1 98.19 296 GLU B O 1
ATOM 4722 N N . ARG B 1 297 ? -15.75 5.227 13.023 1 97.38 297 ARG B N 1
ATOM 4723 C CA . ARG B 1 297 ? -16.891 5.773 13.742 1 97.38 297 ARG B CA 1
ATOM 4724 C C . ARG B 1 297 ? -18.172 5.637 12.914 1 97.38 297 ARG B C 1
ATOM 4726 O O . ARG B 1 297 ? -19.266 5.605 13.469 1 97.38 297 ARG B O 1
ATOM 4733 N N . MET B 1 298 ? -18.016 5.574 11.648 1 97.06 298 MET B N 1
ATOM 4734 C CA . MET B 1 298 ? -19.156 5.402 10.758 1 97.06 298 MET B CA 1
ATOM 4735 C C . MET B 1 298 ? -19.406 3.922 10.484 1 97.06 298 MET B C 1
ATOM 4737 O O . MET B 1 298 ? -20.234 3.578 9.625 1 97.06 298 MET B O 1
ATOM 4741 N N . GLY B 1 299 ? -18.656 3.045 11.164 1 97.38 299 GLY B N 1
ATOM 4742 C CA . GLY B 1 299 ? -18.812 1.608 11 1 97.38 299 GLY B CA 1
ATOM 4743 C C . GLY B 1 299 ? -18.172 1.082 9.734 1 97.38 299 GLY B C 1
ATOM 4744 O O . GLY B 1 299 ? -18.547 0.024 9.227 1 97.38 299 GLY B O 1
ATOM 4745 N N . LYS B 1 300 ? -17.266 1.83 9.172 1 97.44 300 LYS B N 1
ATOM 4746 C CA . LYS B 1 300 ? -16.609 1.448 7.926 1 97.44 300 LYS B CA 1
ATOM 4747 C C . LYS B 1 300 ? -15.102 1.355 8.102 1 97.44 300 LYS B C 1
ATOM 4749 O O . LYS B 1 300 ? -14.539 1.927 9.039 1 97.44 300 LYS B O 1
ATOM 4754 N N . ASP B 1 301 ? -14.422 0.618 7.281 1 97.75 301 ASP B N 1
ATOM 4755 C CA . ASP B 1 301 ? -12.969 0.579 7.223 1 97.75 301 ASP B CA 1
ATOM 4756 C C . ASP B 1 301 ? -12.422 1.688 6.324 1 97.75 301 ASP B C 1
ATOM 4758 O O . ASP B 1 301 ? -13.195 2.402 5.68 1 97.75 301 ASP B O 1
ATOM 4762 N N . ALA B 1 302 ? -11.125 1.938 6.395 1 98.75 302 ALA B N 1
ATOM 4763 C CA . ALA B 1 302 ? -10.406 2.855 5.512 1 98.75 302 ALA B CA 1
ATOM 4764 C C . ALA B 1 302 ? -9.18 2.184 4.902 1 98.75 302 ALA B C 1
ATOM 4766 O O . ALA B 1 302 ? -8.047 2.576 5.18 1 98.75 302 ALA B O 1
ATOM 4767 N N . PRO B 1 303 ? -9.43 1.266 4 1 98.88 303 PRO B N 1
ATOM 4768 C CA . PRO B 1 303 ? -8.344 0.386 3.562 1 98.88 303 PRO B CA 1
ATOM 4769 C C . PRO B 1 303 ? -7.227 1.141 2.844 1 98.88 303 PRO B C 1
ATOM 4771 O O . PRO B 1 303 ? -6.055 0.791 2.98 1 98.88 303 PRO B O 1
ATOM 4774 N N . TYR B 1 304 ? -7.547 2.145 2.035 1 98.88 304 TYR B N 1
ATOM 4775 C CA . TYR B 1 304 ? -6.512 2.898 1.335 1 98.88 304 TYR B CA 1
ATOM 4776 C C . TYR B 1 304 ? -5.613 3.635 2.322 1 98.88 304 TYR B C 1
ATOM 4778 O O . TYR B 1 304 ? -4.391 3.49 2.285 1 98.88 304 TYR B O 1
ATOM 4786 N N . ASN B 1 305 ? -6.238 4.359 3.236 1 98.88 305 ASN B N 1
ATOM 4787 C CA . ASN B 1 305 ? -5.477 5.086 4.246 1 98.88 305 ASN B CA 1
ATOM 4788 C C . ASN B 1 305 ? -4.727 4.133 5.176 1 98.88 305 ASN B C 1
ATOM 4790 O O . ASN B 1 305 ? -3.58 4.395 5.547 1 98.88 305 ASN B O 1
ATOM 4794 N N . ARG B 1 306 ? -5.387 3.062 5.59 1 98.81 306 ARG B N 1
ATOM 4795 C CA . ARG B 1 306 ? -4.773 2.096 6.492 1 98.81 306 ARG B CA 1
ATOM 4796 C C . ARG B 1 306 ? -3.527 1.476 5.863 1 98.81 306 ARG B C 1
ATOM 4798 O O . ARG B 1 306 ? -2.488 1.362 6.512 1 98.81 306 ARG B O 1
ATOM 4805 N N . THR B 1 307 ? -3.615 1.069 4.59 1 98.81 307 THR B N 1
ATOM 4806 C CA . THR B 1 307 ? -2.488 0.443 3.904 1 98.81 307 THR B CA 1
ATOM 4807 C C . THR B 1 307 ? -1.343 1.435 3.729 1 98.81 307 THR B C 1
ATOM 4809 O O . THR B 1 307 ? -0.203 1.146 4.102 1 98.81 307 THR B O 1
ATOM 4812 N N . ILE B 1 308 ? -1.639 2.633 3.244 1 98.69 308 ILE B N 1
ATOM 4813 C CA . ILE B 1 308 ? -0.62 3.633 2.945 1 98.69 308 ILE B CA 1
ATOM 4814 C C . ILE B 1 308 ? 0.053 4.086 4.238 1 98.69 308 ILE B C 1
ATOM 4816 O O . ILE B 1 308 ? 1.28 4.191 4.305 1 98.69 308 ILE B O 1
ATOM 4820 N N . ALA B 1 309 ? -0.749 4.328 5.285 1 98.56 309 ALA B N 1
ATOM 4821 C CA . ALA B 1 309 ? -0.203 4.762 6.57 1 98.56 309 ALA B CA 1
ATOM 4822 C C . ALA B 1 309 ? 0.721 3.701 7.16 1 98.56 309 ALA B C 1
ATOM 4824 O O . ALA B 1 309 ? 1.81 4.02 7.645 1 98.56 309 ALA B O 1
ATOM 4825 N N . THR B 1 310 ? 0.307 2.443 7.105 1 98.56 310 THR B N 1
ATOM 4826 C CA . THR B 1 310 ? 1.091 1.349 7.672 1 98.56 310 THR B CA 1
ATOM 4827 C C . THR B 1 310 ? 2.428 1.211 6.945 1 98.56 310 THR B C 1
ATOM 4829 O O . THR B 1 310 ? 3.479 1.125 7.586 1 98.56 310 THR B O 1
ATOM 4832 N N . LEU B 1 311 ? 2.379 1.235 5.625 1 98 311 LEU B N 1
ATOM 4833 C CA . LEU B 1 311 ? 3.594 1.088 4.832 1 98 311 LEU B CA 1
ATOM 4834 C C . LEU B 1 311 ? 4.523 2.279 5.035 1 98 311 LEU B C 1
ATOM 4836 O O . LEU B 1 311 ? 5.746 2.119 5.062 1 98 311 LEU B O 1
ATOM 4840 N N . LEU B 1 312 ? 3.928 3.387 5.137 1 97.25 312 LEU B N 1
ATOM 4841 C CA . LEU B 1 312 ? 4.715 4.59 5.379 1 97.25 312 LEU B CA 1
ATOM 4842 C C . LEU B 1 312 ? 5.414 4.52 6.73 1 97.25 312 LEU B C 1
ATOM 4844 O O . LEU B 1 312 ? 6.598 4.859 6.844 1 97.25 312 LEU B O 1
ATOM 4848 N N . ARG B 1 313 ? 4.746 4.113 7.824 1 96.75 313 ARG B N 1
ATOM 4849 C CA . ARG B 1 313 ? 5.344 3.941 9.148 1 96.75 313 ARG B CA 1
ATOM 4850 C C . ARG B 1 313 ? 6.523 2.979 9.086 1 96.75 313 ARG B C 1
ATOM 4852 O O . ARG B 1 313 ? 7.582 3.252 9.664 1 96.75 313 ARG B O 1
ATOM 4859 N N . LEU B 1 314 ? 6.383 1.931 8.375 1 95.62 314 LEU B N 1
ATOM 4860 C CA . LEU B 1 314 ? 7.426 0.918 8.273 1 95.62 314 LEU B CA 1
ATOM 4861 C C . LEU B 1 314 ? 8.625 1.455 7.496 1 95.62 314 LEU B C 1
ATOM 4863 O O . LEU B 1 314 ? 9.773 1.148 7.832 1 95.62 314 LEU B O 1
ATOM 4867 N N . ALA B 1 315 ? 8.336 2.229 6.496 1 92.88 315 ALA B N 1
ATOM 4868 C CA . ALA B 1 315 ? 9.398 2.758 5.641 1 92.88 315 ALA B CA 1
ATOM 4869 C C . ALA B 1 315 ? 10.289 3.725 6.41 1 92.88 315 ALA B C 1
ATOM 4871 O O . ALA B 1 315 ? 11.492 3.807 6.148 1 92.88 315 ALA B O 1
ATOM 4872 N N . VAL B 1 316 ? 9.742 4.457 7.359 1 90.38 316 VAL B N 1
ATOM 4873 C CA . VAL B 1 316 ? 10.523 5.496 8.016 1 90.38 316 VAL B CA 1
ATOM 4874 C C . VAL B 1 316 ? 11.148 4.945 9.297 1 90.38 316 VAL B C 1
ATOM 4876 O O . VAL B 1 316 ? 12.07 5.543 9.852 1 90.38 316 VAL B O 1
ATOM 4879 N N . GLU B 1 317 ? 10.609 3.832 9.836 1 82.88 317 GLU B N 1
ATOM 4880 C CA . GLU B 1 317 ? 11.266 3.164 10.961 1 82.88 317 GLU B CA 1
ATOM 4881 C C . GLU B 1 317 ? 12.594 2.541 10.531 1 82.88 317 GLU B C 1
ATOM 4883 O O . GLU B 1 317 ? 13.547 2.514 11.305 1 82.88 317 GLU B O 1
ATOM 4888 N N . THR B 1 318 ? 12.688 1.93 9.328 1 67.62 318 THR B N 1
ATOM 4889 C CA . THR B 1 318 ? 13.859 1.213 8.836 1 67.62 318 THR B CA 1
ATOM 4890 C C . THR B 1 318 ? 14.922 2.189 8.344 1 67.62 318 THR B C 1
ATOM 4892 O O . THR B 1 318 ? 16.094 1.846 8.273 1 67.62 318 THR B O 1
ATOM 4895 N N . SER B 1 319 ? 14.648 3.424 8.148 1 56.66 319 SER B N 1
ATOM 4896 C CA . SER B 1 319 ? 15.633 4.398 7.695 1 56.66 319 SER B CA 1
ATOM 4897 C C . SER B 1 319 ? 16.391 5.012 8.875 1 56.66 319 SER B C 1
ATOM 4899 O O . SER B 1 319 ? 15.812 5.23 9.938 1 56.66 319 SER B O 1
#

Sequence (638 aa):
MNFAIIGAGGIGCYYAARLIQAGESVTLVARGAHLQAMQGQGLEVKHAELVFNQQVSAVSLDKWFETTRPEQLDVIVVCLKSMQTAGFARQLDAWLKKHPKSELPYVLSLQNGVDNEQQLSSVLPAGLVLGGIARRIGAHIVKPGVVESIGPAQVILGLWPNHQKISTKTEQRINEIARCFNSAEIPTEVSKDINKELWRKLIINNGLNPICTLLEKETGQVTPDVRLLPLIRGAMEESVLAAKANGVELSQEDLEDMLELISTFDSIKPSMLVDREKGRPLEIEEICGVVIKGCERMGKDAPYNRTIATLLRLAVETSMNFAIIGAGGIGCYYAARLIQAGESVTLVARGAHLQAMQGQGLEVKHAELVFNQQVSAVSLDKWFETTRPEQLDVIVVCLKSMQTAGFARQLDAWLKKHPKSELPYVLSLQNGVDNEQQLSSVLPAGLVLGGIARRIGAHIVKPGVVESIGPAQVILGLWPNHQKISTKTEQRINEIARCFNSAEIPTEVSKDINKELWRKLIINNGLNPICTLLEKETGQVTPDVRLLPLIRGAMEESVLAAKANGVELSQEDLEDMLELISTFDSIKPSMLVDREKGRPLEIEEICGVVIKGCERMGKDAPYNRTIATLLRLAVETS

pLDDT: mean 95.24, std 4.82, range [56.66, 98.88]

Nearest PDB structures (foldseek):
  5ayv-assembly1_A  TM=8.852E-01  e=1.044E-27  Thermococcus kodakarensis KOD1
  5hws-assembly1_D  TM=8.824E-01  e=1.018E-26  Thermococcus kodakarensis KOD1
  3hwr-assembly1_B  TM=9.148E-01  e=1.253E-25  Cupriavidus pinatubonensis JMP134
  8ix9-assembly1_B  TM=8.776E-01  e=5.391E-25  Pseudomonas aeruginosa
  4yca-assembly1_A  TM=8.350E-01  e=1.401E-18  Staphylococcus aureus

Radius of gyration: 32.24 Å; Cα contacts (8 Å, |Δi|>4): 1216; chains: 2; boun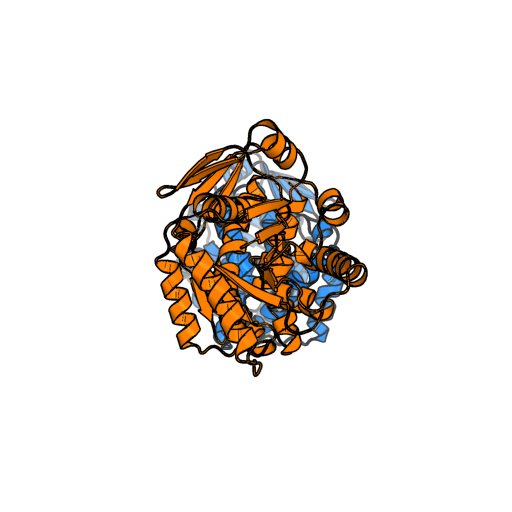ding box: 49×92×72 Å

Organism: NCBI:txid1198232

Foldseek 3Di:
DAEEEAACWFLSVVLQQLLVVLVYHYEYADDDLQLVCLQPFNAFEDEPPDTGGDHHHYDHPVVCLVPDAQVRHAEYEYADEQVCLLVVLQVVLVSCVVHDDDDGHAYEYQYAFQCNQVSNCVRHDPFRYKYKHFPQKDKGDPDRRYMYMYGQRAMEIEIPPAQDDDDPVSVVSVVVVCVSSVSSSHHYHYDNGSSQVNLLVLLLCQLAQLVCQLVVFWLQVQLPPPVSLVLSLLRSVLSQQLSVLVVHHDDPVSSVVSSVVSSPDDTDRDPQNVCLVVLHDGPLCRRLVSSQVSQVSVVHGRVSSVVSSVSSVVVSVVD/DAEEEAACWFLSVVLQQLLVVLVYHYEYADDDLQLVCLQPFNAFEDEPVDTGGDHHHYDHPVVCLVPDAQVRHAEYEYADEQVCLLVVLQVVLVSCVVHDDDDGHAYEYQYAFQCNQVSNCVRHDPFRYKYKYFPQKDWGDPDRRYMYMYGQRAMEIEIPPAQDDDDPVSVVSVVVVCVSSVSSSHHYHYDNGSSQVNLLVLLLCQLAQLVCQLVVFWLQVQLPPPVSLVLSLLRSVLSQQLSVLVVHHDDPVSSVVSSVVSSPDDTDRDPQNVCLVVLHDGPLCRRLVSSQVSQVSVVHGRVSSVVSSVSSVVVSVVD

Solvent-accessible surface area (backbone atoms only — not comparable to full-atom values): 32799 Å² total; per-residue (Å²): 103,29,38,34,30,40,31,45,48,21,60,31,42,50,55,46,49,34,34,42,72,57,67,33,47,57,37,34,22,33,60,68,66,38,34,52,26,22,60,74,75,8,40,34,39,45,35,97,90,40,83,42,77,45,79,56,54,53,42,39,62,68,54,44,66,70,73,55,56,57,80,69,37,50,35,37,37,36,38,44,61,59,92,48,41,56,64,48,30,53,52,50,35,56,53,45,67,75,52,78,60,90,70,67,39,33,38,36,34,48,36,73,45,72,57,56,58,56,46,37,47,74,62,36,68,85,77,32,34,25,33,37,40,69,40,63,57,50,46,38,64,78,46,67,29,32,29,42,39,46,70,77,42,28,35,41,33,17,60,34,70,61,76,60,92,71,53,70,66,56,52,49,53,54,49,49,53,39,47,51,36,39,70,26,68,28,52,50,46,80,41,80,49,31,62,52,55,37,48,54,49,40,30,53,45,43,29,42,31,59,56,26,36,64,67,72,43,34,47,54,64,46,60,74,33,76,78,45,43,62,54,30,52,46,26,26,52,39,30,49,50,12,32,42,66,70,76,34,83,75,53,71,65,53,51,52,51,51,56,53,52,58,64,67,48,74,66,43,73,42,70,51,32,53,26,56,77,68,71,45,85,66,65,50,54,52,48,33,41,51,26,37,53,22,16,44,74,69,76,38,80,30,51,44,38,52,49,51,44,46,53,39,54,54,56,59,66,79,99,104,27,37,35,30,42,30,46,49,22,62,30,41,51,55,46,49,34,35,43,71,58,69,31,47,58,37,36,22,34,57,68,65,37,34,51,26,22,60,72,75,9,40,34,40,43,36,98,90,41,83,42,75,45,79,56,52,55,42,39,64,68,55,43,67,71,72,55,55,56,79,69,36,50,35,36,36,35,39,44,62,59,90,48,41,57,62,48,28,54,52,50,34,56,53,44,67,76,51,79,62,90,69,68,38,34,38,34,34,50,34,72,46,72,58,57,59,56,46,36,48,73,60,37,69,86,78,32,34,26,32,36,39,70,39,64,56,49,47,38,68,78,46,65,28,30,28,44,41,45,69,76,41,28,35,42,32,16,60,36,71,61,76,59,92,72,52,69,67,56,52,49,53,53,50,49,53,38,48,52,37,38,69,27,71,27,51,50,48,81,39,79,50,31,61,51,54,37,47,55,50,42,29,54,45,42,30,40,32,59,56,27,36,64,69,70,44,33,47,54,64,45,60,74,33,75,78,45,44,63,54,28,52,46,27,26,52,39,30,48,51,13,30,41,66,70,76,34,83,74,54,70,64,53,51,52,51,51,54,53,51,58,62,70,47,72,66,42,72,42,71,50,33,54,26,54,75,69,71,44,86,66,65,49,54,51,48,33,42,51,26,38,53,22,16,45,75,70,76,37,78,30,52,44,37,52,50,53,46,45,52,39,54,53,56,60,66,77,99

Secondary structure (DSSP, 8-state):
-EEEEES-SHHHHHHHHHHHHTT-EEEEE--HHHHHHHHHT-EEEEETTEEEEE--EEE-HHHHHHH--GGG-SEEEE-S-GGGHHHHHHHHHHHHHHS--SSPPEEEE--SSSSHHHHHHTTSPTT-EEEEEEES-EEEEEETTEEEEES--EEEEEESSTT----HHHHHHHHHHHHHHHHTT--EEE-S-HHHHHHHHHHHHHHHHHHHHHHT--HHHHTT-TTTHHHHHHHHHHHHHHHHHTT----HHHHHHHHHHHHTPPP---HHHHHHHTTPPP-HIIIIIHHHHHHHHTT---HHHHHHHHHHHHHHHH-/-EEEEES-SHHHHHHHHHHHHTT-EEEEE--HHHHHHHHHH-EEEEETTEEEEE--EEE-HHHHHHH--GGG-SEEEE-S-GGGHHHHHHHHHHHHHHS--SSPPEEEE--SSSSHHHHHHTTSPTT-EEEEEEES-EEEEEETTEEEEES--EEEEEESSTT----HHHHHHHHHHHHHHHHTT--EEE-S-HHHHHHHHHHHHHHHHHHHHHHT--HHHHTT-TTTHHHHHHHHHHHHHHHHTTT----HHHHHHHHHHHHTPPP---HHHHHHHTTPPP-HIIIIIHHHHHHHHTT---HHHHHHHHHHHHHHHH-

InterPro domains:
  IPR003710 Ketopantoate reductase ApbA/PanE [TIGR00745] (2-314)
  IPR008927 6-phosphogluconate dehydrogenase-like, C-terminal domain superfamily [SSF48179] (193-314)
  IPR013328 6-phosphogluconate dehydrogenase, domain 2 [G3DSA:1.10.1040.10] (193-319)
  IPR013332 Ketopantoate reductase, N-terminal domain [PF02558] (4-161)
  IPR013752 Ketopantoate reductase, C-terminal domain [PF08546] (193-313)
  IPR036291 NAD(P)-binding domain superfamily [SSF51735] (1-194)
  IPR051402 Ketopantoate Reductase-Related [PTHR21708] (2-314)